Protein AF-A0AAE0T705-F1 (afdb_monomer_lite)

Sequence (741 aa):
MAKFLTGNELNSEIEKLFETAEEGIILISPYIKLHDRYISTLKTKLDNHKLEIKIVFGKNEEDMSRSMKQDDFNFFKEFPNIQIRYEKRLHAKYYANESAAILTSMNLYSYSQDNNIEAGVMTKVTGDSLDNQAWNYFNRVIDQSELLFHKTPQYESKMLGLREKYIGSIIEVDKLTEFFSGKSELTNRKDKDENKKVEVSKATLTKNFKFGYCIRTGKQIPFNPKRPLCDEAYKSWAQFSDETYPEKQHFQSLFYERIGTMQKSNMDFNQKAVWTSDFCAKKPRLLRYPKREALVSFANADGGEILIGVEDDATITGVPHNETDIQIMLNAVTTHVYENQKLPITIANKLTIDNKIVLYFSVNKGTTMIYQLPDGRCVRRKDNSTMPASVDQIQFERQEIKSREFDSQFVDGASVTDLDLKLLQGIANQYIKGLSIERYLQQIGLAEYGLNGLRLRRATLLLFANDIDRWHPRSQVRFLKVNGNSLEAGEKYNVITDDTVKAWEHLRSFLAYKTEFGSNSKFEQKYIYPEDAVREAILNAVAHRDYSISNAIEIYIFNDRMEIKSSGALLSTLTIKNLYELEGSHESRNSLIARVLRENQLMRELGEGMKRIFSLMQEQELARPDLFSNGLWFRVTLLNKTVFNQKEIDWLKNFEHFNLTKSQKNIVLLGYGNKEISPNDIFKALNIHNSETEKFTKEVSVLRKLGILESFRSNIEAKKLVFKTKKNKKDITRYKVVIPK

Organism: NCBI:txid2493646

Radius of gyration: 34.95 Å; chains: 1; bounding box: 92×82×89 Å

Foldseek 3Di:
DKDKDWAVRVVVVLLVQLQPAQAEKEWAAQAAAADVSSLVSNVVCQPRQRYAYEHEHEADPPACCRRPPPVRVVSQVSHQWYWYFYDHPGHWGWIHHQFKIKTKNADNHPCSNAPHTIMIMMDTPPPDPVNVVVVVVVVVVSVPTGTAWGKHWDWDDDDPNPDTDTPGIDIPHHNVCCSNVPPDDDDDDDDDDDDDDDDDDDDDDDDDFDWDAQPPPRHIDGDDPVPSHDPVRVVVCVVVVDPPPDDPDDDDDDDDDDDDDDDDDDDDDPFPEAEADPQPDPDLVVNLPPLLLVLLQLQLEAWGKYKYQAHRVRRRRAHPDDPVSLVCSLCSQPVWWAPPDHFQWPDWDWDADPNGIMIMTTGHHNLPARIHTNVRWGWHDDRRDIHTDDRLVSVLVSLLVCLLCQQLAWDPPDDPVQFPLVVLLVLQCVLPNPDHSLRSCVVLNQWDQDPVGIIGGNNRLLVTGPDNCVSANQSFEKEWEFEADDQDDDPPGGTPDIGTDPDLVVVVVVQFDDWDCDPVRDIDTDGLADSLLVLLLVLLLSQAARSVDRHHFYWYHHPWKIKTKGWAFPDPVDDPVCLVVVPDDFDTSHPSNQSSCVSVVVDDRRPCSSVVSQVRCVQSQHDGWDWDGDRTIIMTMGGSDGPDDPQLVVQCVLVVVVVDHQLLSLVLSCQRPNDFDFQVSSCVSNVHDPPPVPVSCVSQVSCVVVVQKDFPDDPVRLVVVCVVPVDDSRPDGGIHGDRDD

pLDDT: mean 80.11, std 19.31, range [21.67, 98.19]

Secondary structure (DSSP, 8-state):
--EEEEHHHHHHHHHHHHHT-SSEEEEE-S-EE--HHHHHHHHTTTT-TT-EEEEEE-S-TT-GGGTB-HHHHHHHTTSSSEEEEE-TT----EEEESSEEEEES--EEHHHHHHS--EEEEEE-SS-HHHHHHHHHHHHHHHHSEEEEEEEEEEEEETTTTEEEEEEEEEEEESHHHHHTT--------------------------PPEEE-TTT--EEE--TT--S-HHHHHHHHHH--TT---S----PPP---------------S-EEEESTT--S-TTTTTSHHHHHHHHHHHTTEEEEEESB-TTS-B------HHHHHHHHHHHHHSSSTT----EEEEEEEEETTEEEEEEEEE--SS-----TTS--EEEETTEEEE--HHHHHHHHHHHHHHHHTTSEETT--GGGB-HHHHHHHHHHHSTT--HHHHHHHHTSEEEETTEEEEEHHHHHHHBSSHHHHSTT-SEEEEEESSSS---GGG--EEEEEE-SSHHHHHHHHEEEEEE-TTSSEEEEESS-HHHHHHHHHHHHHT--TTS---EEEEE-SSEEEEEEESPPPTT--HHHHHHT------SSHHHHHHHHHTTSS-TT-HHHHHHHHHHHHTTBPPPEEEE-SSEEEEEEE-SBSS-HHHHHHHHTTGGG---HHHHHHHHHTTTT-EE-HHHHHHHTT--TT-HHHHHHHHHHHHHTTSEEE-S-HHHHHHHHHHH---GGGS--EEE----

InterPro domains:
  IPR007421 Schlafen, AlbA_2 domain [PF04326] (292-389)
  IPR025202 Cardiolipin synthase-like, phospholipase D-like domain [PF13091] (16-141)
  IPR038461 Schlafen, AlbA_2 domain superfamily [G3DSA:3.30.950.30] (256-389)
  IPR038475 RecG, C-terminal domain superfamily [G3DSA:3.30.565.60] (486-642)
  IPR059166 PLD-like, catalytic domain [cd09176] (13-121)

Structure (mmCIF, N/CA/C/O backbone):
data_AF-A0AAE0T705-F1
#
_entry.id   AF-A0AAE0T705-F1
#
loop_
_atom_site.group_PDB
_atom_site.id
_atom_site.type_symbol
_atom_site.label_atom_id
_atom_site.label_alt_id
_atom_site.label_comp_id
_atom_site.label_asym_id
_atom_site.label_entity_id
_atom_site.label_seq_id
_atom_site.pdbx_PDB_ins_code
_atom_site.Cartn_x
_atom_site.Cartn_y
_atom_site.Cartn_z
_atom_site.occupancy
_atom_site.B_iso_or_equiv
_atom_site.auth_seq_id
_atom_site.auth_comp_id
_atom_site.auth_asym_id
_atom_site.auth_atom_id
_atom_site.pdbx_PDB_model_num
ATOM 1 N N . MET A 1 1 ? 31.991 -0.417 25.795 1.00 69.94 1 MET A N 1
ATOM 2 C CA . MET A 1 1 ? 31.940 0.668 24.785 1.00 69.94 1 MET A CA 1
ATOM 3 C C . MET A 1 1 ? 30.988 0.254 23.670 1.00 69.94 1 MET A C 1
ATOM 5 O O . MET A 1 1 ? 31.083 -0.887 23.225 1.00 69.94 1 MET A O 1
ATOM 9 N N . ALA A 1 2 ? 30.040 1.118 23.297 1.00 84.88 2 ALA A N 1
ATOM 10 C CA . ALA A 1 2 ? 29.042 0.824 22.268 1.00 84.88 2 ALA A CA 1
ATOM 11 C C . ALA A 1 2 ? 29.651 0.898 20.856 1.00 84.88 2 ALA A C 1
ATOM 13 O O . ALA A 1 2 ? 30.512 1.740 20.603 1.00 84.88 2 ALA A O 1
ATOM 14 N N . LYS A 1 3 ? 29.202 0.027 19.950 1.00 91.38 3 LYS A N 1
ATOM 15 C CA . LYS A 1 3 ? 29.648 -0.062 18.554 1.00 91.38 3 LYS A CA 1
ATOM 16 C C . LYS A 1 3 ? 28.445 0.134 17.632 1.00 91.38 3 LYS A C 1
ATOM 18 O O . LYS A 1 3 ? 27.444 -0.560 17.784 1.00 91.38 3 LYS A O 1
ATOM 23 N N . PHE A 1 4 ? 28.528 1.084 16.706 1.00 93.81 4 PHE A N 1
ATOM 24 C CA . PHE A 1 4 ? 27.516 1.266 15.664 1.00 93.81 4 PHE A CA 1
ATOM 25 C C . PHE A 1 4 ? 27.762 0.259 14.537 1.00 93.81 4 PHE A C 1
ATOM 27 O O . PHE A 1 4 ? 28.911 0.046 14.164 1.00 93.81 4 PHE A O 1
ATOM 34 N N . LEU A 1 5 ? 26.702 -0.368 14.033 1.00 92.38 5 LEU A N 1
ATOM 35 C CA . LEU A 1 5 ? 26.748 -1.462 13.066 1.00 92.38 5 LEU A CA 1
ATOM 36 C C . LEU A 1 5 ? 25.848 -1.144 11.873 1.00 92.38 5 LEU A C 1
ATOM 38 O O . LEU A 1 5 ? 24.732 -0.655 12.059 1.00 92.38 5 LEU A O 1
ATOM 42 N N . THR A 1 6 ? 26.295 -1.478 10.662 1.00 88.75 6 THR A N 1
ATOM 43 C CA . THR A 1 6 ? 25.500 -1.319 9.431 1.00 88.75 6 THR A CA 1
ATOM 44 C C . THR A 1 6 ? 25.698 -2.492 8.470 1.00 88.75 6 THR A C 1
ATOM 46 O O . THR A 1 6 ? 26.729 -3.166 8.500 1.00 88.75 6 THR A O 1
ATOM 49 N N . GLY A 1 7 ? 24.701 -2.749 7.618 1.00 81.50 7 GLY A N 1
ATOM 50 C CA . GLY A 1 7 ? 24.788 -3.734 6.532 1.00 81.50 7 GLY A CA 1
ATOM 51 C C . GLY A 1 7 ? 25.276 -5.120 6.981 1.00 81.50 7 GLY A C 1
ATOM 52 O O . GLY A 1 7 ? 24.743 -5.714 7.919 1.00 81.50 7 GLY A O 1
ATOM 53 N N . ASN A 1 8 ? 26.313 -5.639 6.317 1.00 80.75 8 ASN A N 1
ATOM 54 C CA . ASN A 1 8 ? 26.877 -6.964 6.605 1.00 80.75 8 ASN A CA 1
ATOM 55 C C . ASN A 1 8 ? 27.480 -7.083 8.011 1.00 80.75 8 ASN A C 1
ATOM 57 O O . ASN A 1 8 ? 27.456 -8.168 8.590 1.00 80.75 8 ASN A O 1
ATOM 61 N N . GLU A 1 9 ? 27.984 -5.986 8.576 1.00 88.25 9 GLU A N 1
ATOM 62 C CA . GLU A 1 9 ? 28.567 -5.991 9.917 1.00 88.25 9 GLU A CA 1
ATOM 63 C C . GLU A 1 9 ? 27.498 -6.270 10.980 1.00 88.25 9 GLU A C 1
ATOM 65 O O . GLU A 1 9 ? 27.697 -7.101 11.862 1.00 88.25 9 GLU A O 1
ATOM 70 N N . LEU A 1 10 ? 26.321 -5.650 10.845 1.00 90.44 10 LEU A N 1
ATOM 71 C CA . LEU A 1 10 ? 25.176 -5.912 11.718 1.00 90.44 10 LEU A CA 1
ATOM 72 C C . LEU A 1 10 ? 24.748 -7.385 11.657 1.00 90.44 10 LEU A C 1
ATOM 74 O O . LEU A 1 10 ? 24.540 -8.012 12.693 1.00 90.44 10 LEU A O 1
ATOM 78 N N . ASN A 1 11 ? 24.664 -7.947 10.449 1.00 87.69 11 ASN A N 1
ATOM 79 C CA . ASN A 1 11 ? 24.324 -9.356 10.250 1.00 87.69 11 ASN A CA 1
ATOM 80 C C . ASN A 1 11 ? 25.326 -10.299 10.924 1.00 87.69 11 ASN A C 1
ATOM 82 O O . ASN A 1 11 ? 24.909 -11.247 11.592 1.00 87.69 11 ASN A O 1
ATOM 86 N N . SER A 1 12 ? 26.622 -10.018 10.761 1.00 89.75 12 SER A N 1
ATOM 87 C CA . SER A 1 12 ? 27.707 -10.808 11.344 1.00 89.75 12 SER A CA 1
ATOM 88 C C . SER A 1 12 ? 27.704 -10.757 12.871 1.00 89.75 12 SER A C 1
ATOM 90 O O . SER A 1 12 ? 27.944 -11.779 13.504 1.00 89.75 12 SER A O 1
ATOM 92 N N . GLU A 1 13 ? 27.416 -9.604 13.478 1.00 94.19 13 GLU A N 1
ATOM 93 C CA . GLU A 1 13 ? 27.382 -9.480 14.941 1.00 94.19 13 GLU A CA 1
ATOM 94 C C . GLU A 1 13 ? 26.131 -10.138 15.548 1.00 94.19 13 GLU A C 1
ATOM 96 O O . GLU A 1 13 ? 26.218 -10.716 16.627 1.00 94.19 13 GLU A O 1
ATOM 101 N N . ILE A 1 14 ? 24.982 -10.134 14.854 1.00 93.94 14 ILE A N 1
ATOM 102 C CA . ILE A 1 14 ? 23.802 -10.917 15.277 1.00 93.94 14 ILE A CA 1
ATOM 103 C C . ILE A 1 14 ? 24.103 -12.421 15.215 1.00 93.94 14 ILE A C 1
ATOM 105 O O . ILE A 1 14 ? 23.750 -13.162 16.130 1.00 93.94 14 ILE A O 1
ATOM 109 N N . GLU A 1 15 ? 24.769 -12.885 14.156 1.00 92.69 15 GLU A N 1
ATOM 110 C CA . GLU A 1 15 ? 25.175 -14.290 14.037 1.00 92.69 15 GLU A CA 1
ATOM 111 C C . GLU A 1 15 ? 26.142 -14.688 15.155 1.00 92.69 15 GLU A C 1
ATOM 113 O O . GLU A 1 15 ? 25.926 -15.694 15.831 1.00 92.69 15 GLU A O 1
ATOM 118 N N . LYS A 1 16 ? 27.138 -13.838 15.421 1.00 94.56 16 LYS A N 1
ATOM 119 C CA . LYS A 1 16 ? 28.088 -14.013 16.520 1.00 94.56 16 LYS A CA 1
ATOM 120 C C . LYS A 1 16 ? 27.398 -14.032 17.883 1.00 94.56 16 LYS A C 1
ATOM 122 O O . LYS A 1 16 ? 27.767 -14.828 18.735 1.00 94.56 16 LYS A O 1
ATOM 127 N N . LEU A 1 17 ? 26.370 -13.209 18.088 1.00 95.38 17 LEU A N 1
ATOM 128 C CA . LEU A 1 17 ? 25.570 -13.211 19.314 1.00 95.38 17 LEU A CA 1
ATOM 129 C C . LEU A 1 17 ? 24.907 -14.576 19.555 1.00 95.38 17 LEU A C 1
ATOM 131 O O . LEU A 1 17 ? 24.898 -15.058 20.685 1.00 95.38 17 LEU A O 1
ATOM 135 N N . PHE A 1 18 ? 24.399 -15.239 18.513 1.00 95.06 18 PHE A N 1
ATOM 136 C CA . PHE A 1 18 ? 23.871 -16.605 18.644 1.00 95.06 18 PHE A CA 1
ATOM 137 C C . PHE A 1 18 ? 24.977 -17.645 18.828 1.00 95.06 18 PHE A C 1
ATOM 139 O O . PHE A 1 18 ? 24.815 -18.590 19.599 1.00 95.06 18 PHE A O 1
ATOM 146 N N . GLU A 1 19 ? 26.106 -17.470 18.146 1.00 94.19 19 GLU A N 1
ATOM 147 C CA . GLU A 1 19 ? 27.252 -18.372 18.234 1.00 94.19 19 GLU A CA 1
ATOM 148 C C . GLU A 1 19 ? 27.878 -18.379 19.633 1.00 94.19 19 GLU A C 1
ATOM 150 O O . GLU A 1 19 ? 28.177 -19.448 20.165 1.00 94.19 19 GLU A O 1
ATOM 155 N N . THR A 1 20 ? 28.034 -17.216 20.267 1.00 94.69 20 THR A N 1
ATOM 156 C CA . THR A 1 20 ? 28.687 -17.100 21.579 1.00 94.69 20 THR A CA 1
ATOM 157 C C . THR A 1 20 ? 27.741 -17.297 22.759 1.00 94.69 20 THR A C 1
ATOM 159 O O . THR A 1 20 ? 28.199 -17.182 23.884 1.00 94.69 20 THR A O 1
ATOM 162 N N . ALA A 1 21 ? 26.446 -17.545 22.538 1.00 96.06 21 ALA A N 1
ATOM 163 C CA . ALA A 1 21 ? 25.488 -17.708 23.630 1.00 96.06 21 ALA A CA 1
ATOM 164 C C . ALA A 1 21 ? 25.664 -19.059 24.346 1.00 96.06 21 ALA A C 1
ATOM 166 O O . ALA A 1 21 ? 25.645 -20.123 23.707 1.00 96.06 21 ALA A O 1
ATOM 167 N N . GLU A 1 22 ? 25.799 -19.016 25.667 1.00 93.88 22 GLU A N 1
ATOM 168 C CA . GLU A 1 22 ? 25.961 -20.174 26.550 1.00 93.88 22 GLU A CA 1
ATOM 169 C C . GLU A 1 22 ? 24.822 -20.301 27.568 1.00 93.88 22 GLU A C 1
ATOM 171 O O . GLU A 1 22 ? 24.361 -21.421 27.815 1.00 93.88 22 GLU A O 1
ATOM 176 N N . GLU A 1 23 ? 24.339 -19.176 28.107 1.00 94.06 23 GLU A N 1
ATOM 177 C CA . GLU A 1 23 ? 23.338 -19.141 29.181 1.00 94.06 23 GLU A CA 1
ATOM 178 C C . GLU A 1 23 ? 21.956 -18.725 28.684 1.00 94.06 23 GLU A C 1
ATOM 180 O O . GLU A 1 23 ? 20.960 -19.376 29.012 1.00 94.06 23 GLU A O 1
ATOM 185 N N . GLY A 1 24 ? 21.874 -17.670 27.866 1.00 95.25 24 GLY A N 1
ATOM 186 C CA . GLY A 1 24 ? 20.583 -17.164 27.417 1.00 95.25 24 GLY A CA 1
ATOM 187 C C . GLY A 1 24 ? 20.607 -16.453 26.073 1.00 95.25 24 GLY A C 1
ATOM 188 O O . GLY A 1 24 ? 21.577 -15.800 25.705 1.00 95.25 24 GLY A O 1
ATOM 189 N N . ILE A 1 25 ? 19.492 -16.535 25.348 1.00 97.31 25 ILE A N 1
ATOM 190 C CA . ILE A 1 25 ? 19.226 -15.730 24.153 1.00 97.31 25 ILE A CA 1
ATOM 191 C C . ILE A 1 25 ? 17.890 -15.018 24.334 1.00 97.31 25 ILE A C 1
ATOM 193 O O . ILE A 1 25 ? 16.862 -15.649 24.565 1.00 97.31 25 ILE A O 1
ATOM 197 N N . ILE A 1 26 ? 17.886 -13.700 24.162 1.00 96.94 26 ILE A N 1
ATOM 198 C CA . ILE A 1 26 ? 16.683 -12.871 24.120 1.00 96.94 26 ILE A CA 1
ATOM 199 C C . ILE A 1 26 ? 16.464 -12.410 22.680 1.00 96.94 26 ILE A C 1
ATOM 201 O O . ILE A 1 26 ? 17.310 -11.723 22.110 1.00 96.94 26 ILE A O 1
ATOM 205 N N . LEU A 1 27 ? 15.309 -12.756 22.108 1.00 97.06 27 LEU A N 1
ATOM 206 C CA . LEU A 1 27 ? 14.857 -12.331 20.785 1.00 97.06 27 LEU A CA 1
ATOM 207 C C . LEU A 1 27 ? 13.572 -11.517 20.915 1.00 97.06 27 LEU A C 1
ATOM 209 O O . LEU A 1 27 ? 12.483 -12.071 21.049 1.00 97.06 27 LEU A O 1
ATOM 213 N N . ILE A 1 28 ? 13.677 -10.196 20.844 1.00 96.62 28 ILE A N 1
ATOM 214 C CA . ILE A 1 28 ? 12.518 -9.304 20.850 1.00 96.62 28 ILE A CA 1
ATOM 215 C C . ILE A 1 28 ? 12.426 -8.673 19.472 1.00 96.62 28 ILE A C 1
ATOM 217 O O . ILE A 1 28 ? 13.291 -7.888 19.103 1.00 96.62 28 ILE A O 1
ATOM 221 N N . SER A 1 29 ? 11.402 -9.017 18.698 1.00 94.94 29 SER A N 1
ATOM 222 C CA . SER A 1 29 ? 11.153 -8.426 17.379 1.00 94.94 29 SER A CA 1
ATOM 223 C C . SER A 1 29 ? 9.685 -8.612 17.002 1.00 94.94 29 SER A C 1
ATOM 225 O O . SER A 1 29 ? 9.159 -9.701 17.211 1.00 94.94 29 SER A O 1
ATOM 227 N N . PRO A 1 30 ? 9.002 -7.621 16.390 1.00 89.94 30 PRO A N 1
ATOM 228 C CA . PRO A 1 30 ? 7.605 -7.781 15.984 1.00 89.94 30 PRO A CA 1
ATOM 229 C C . PRO A 1 30 ? 7.422 -8.949 15.012 1.00 89.94 30 PRO A C 1
ATOM 231 O O . PRO A 1 30 ? 6.422 -9.648 15.073 1.00 89.94 30 PRO A O 1
ATOM 234 N N . TYR A 1 31 ? 8.410 -9.177 14.146 1.00 88.56 31 TYR A N 1
ATOM 235 C CA . TYR A 1 31 ? 8.406 -10.262 13.173 1.00 88.56 31 TYR A CA 1
ATOM 236 C C . TYR A 1 31 ? 9.613 -11.173 13.408 1.00 88.56 31 TYR A C 1
ATOM 238 O O . TYR A 1 31 ? 10.752 -10.696 13.436 1.00 88.56 31 TYR A O 1
ATOM 246 N N . ILE A 1 32 ? 9.365 -12.474 13.547 1.00 87.50 32 ILE A N 1
ATOM 247 C CA . ILE A 1 32 ? 10.375 -13.524 13.691 1.00 87.50 32 ILE A CA 1
ATOM 248 C C . ILE A 1 32 ? 10.270 -14.443 12.473 1.00 87.50 32 ILE A C 1
ATOM 250 O O . ILE A 1 32 ? 9.296 -15.181 12.328 1.00 87.50 32 ILE A O 1
ATOM 254 N N . LYS A 1 33 ? 11.246 -14.351 11.567 1.00 83.94 33 LYS A N 1
ATOM 255 C CA . LYS A 1 33 ? 11.338 -15.145 10.335 1.00 83.94 33 LYS A CA 1
ATOM 256 C C . LYS A 1 33 ? 12.800 -15.479 10.028 1.00 83.94 33 LYS A C 1
ATOM 258 O O . LYS A 1 33 ? 13.423 -14.809 9.203 1.00 83.94 33 LYS A O 1
ATOM 263 N N . LEU A 1 34 ? 13.382 -16.451 10.725 1.00 84.88 34 LEU A N 1
ATOM 264 C CA . LEU A 1 34 ? 14.833 -16.619 10.733 1.00 84.88 34 LEU A CA 1
ATOM 265 C C . LEU A 1 34 ? 15.397 -16.860 9.323 1.00 84.88 34 LEU A C 1
ATOM 267 O O . LEU A 1 34 ? 14.861 -17.624 8.526 1.00 84.88 34 LEU A O 1
ATOM 271 N N . HIS A 1 35 ? 16.515 -16.201 9.019 1.00 82.56 35 HIS A N 1
ATOM 272 C CA . HIS A 1 35 ? 17.319 -16.533 7.846 1.00 82.56 35 HIS A CA 1
ATOM 273 C C . HIS A 1 35 ? 18.052 -17.865 8.089 1.00 82.56 35 HIS A C 1
ATOM 275 O O . HIS A 1 35 ? 18.498 -18.121 9.210 1.00 82.56 35 HIS A O 1
ATOM 281 N N . ASP A 1 36 ? 18.257 -18.672 7.042 1.00 81.56 36 ASP A N 1
ATOM 282 C CA . ASP A 1 36 ? 18.882 -20.007 7.130 1.00 81.56 36 ASP A CA 1
ATOM 283 C C . ASP A 1 36 ? 20.245 -20.005 7.838 1.00 81.56 36 ASP A C 1
ATOM 285 O O . ASP A 1 36 ? 20.603 -20.966 8.520 1.00 81.56 36 ASP A O 1
ATOM 289 N N . ARG A 1 37 ? 20.993 -18.901 7.719 1.00 83.25 37 ARG A N 1
ATOM 290 C CA . ARG A 1 37 ? 22.251 -18.672 8.452 1.00 83.25 37 ARG A CA 1
ATOM 291 C C . ARG A 1 37 ? 22.052 -18.712 9.973 1.00 83.25 37 ARG A C 1
ATOM 293 O O . ARG A 1 37 ? 22.710 -19.489 10.649 1.00 83.25 37 ARG A O 1
ATOM 300 N N . TYR A 1 38 ? 21.066 -17.983 10.501 1.00 90.06 38 TYR A N 1
ATOM 301 C CA . TYR A 1 38 ? 20.777 -17.960 11.937 1.00 90.06 38 TYR A CA 1
ATOM 302 C C . TYR A 1 38 ? 20.214 -19.292 12.414 1.00 90.06 38 TYR A C 1
ATOM 304 O O . TYR A 1 38 ? 20.584 -19.748 13.489 1.00 90.06 38 TYR A O 1
ATOM 312 N N . ILE A 1 39 ? 19.377 -19.946 11.600 1.00 89.19 39 ILE A N 1
ATOM 313 C CA . ILE A 1 39 ? 18.918 -21.313 11.876 1.00 89.19 39 ILE A CA 1
ATOM 314 C C . ILE A 1 39 ? 20.124 -22.250 11.981 1.00 89.19 39 ILE A C 1
ATOM 316 O O . ILE A 1 39 ? 20.196 -23.053 12.904 1.00 89.19 39 ILE A O 1
ATOM 320 N N . SER A 1 40 ? 21.087 -22.147 11.064 1.00 88.31 40 SER A N 1
ATOM 321 C CA . SER A 1 40 ? 22.289 -22.986 11.064 1.00 88.31 40 SER A CA 1
ATOM 322 C C . SER A 1 40 ? 23.141 -22.770 12.315 1.00 88.31 40 SER A C 1
ATOM 324 O O . SER A 1 40 ? 23.561 -23.754 12.921 1.00 88.31 40 SER A O 1
ATOM 326 N N . THR A 1 41 ? 23.333 -21.520 12.743 1.00 91.94 41 THR A N 1
ATOM 327 C CA . THR A 1 41 ? 24.060 -21.184 13.976 1.00 91.94 41 THR A CA 1
ATOM 328 C C . THR A 1 41 ? 23.312 -21.673 15.213 1.00 91.94 41 THR A C 1
ATOM 330 O O . THR A 1 41 ? 23.880 -22.387 16.035 1.00 91.94 41 THR A O 1
ATOM 333 N N . LEU A 1 42 ? 22.013 -21.387 15.322 1.00 93.69 42 LEU A N 1
ATOM 334 C CA . LEU A 1 42 ? 21.177 -21.814 16.448 1.00 93.69 42 LEU A CA 1
ATOM 335 C C . LEU A 1 42 ? 21.056 -23.344 16.535 1.00 93.69 42 LEU A C 1
ATOM 337 O O . LEU A 1 42 ? 21.039 -23.888 17.635 1.00 93.69 42 LEU A O 1
ATOM 341 N N . LYS A 1 43 ? 21.061 -24.071 15.408 1.00 94.62 43 LYS A N 1
ATOM 342 C CA . LYS A 1 43 ? 21.075 -25.548 15.394 1.00 94.62 43 LYS A CA 1
ATOM 343 C C . LYS A 1 43 ? 22.269 -26.143 16.134 1.00 94.62 43 LYS A C 1
ATOM 345 O O . LYS A 1 43 ? 22.135 -27.219 16.706 1.00 94.62 43 LYS A O 1
ATOM 350 N N . THR A 1 44 ? 23.411 -25.453 16.169 1.00 93.62 44 THR A N 1
ATOM 351 C CA . THR A 1 44 ? 24.585 -25.906 16.939 1.00 93.62 44 THR A CA 1
ATOM 352 C C . THR A 1 44 ? 24.350 -25.878 18.454 1.00 93.62 44 THR A C 1
ATOM 354 O O . THR A 1 44 ? 25.112 -26.481 19.203 1.00 93.62 44 THR A O 1
ATOM 357 N N . LYS A 1 45 ? 23.286 -25.203 18.908 1.00 93.75 45 LYS A N 1
ATOM 358 C CA . LYS A 1 45 ? 22.936 -25.013 20.318 1.00 93.75 45 LYS A CA 1
ATOM 359 C C . LYS A 1 45 ? 21.817 -25.937 20.809 1.00 93.75 45 LYS A C 1
ATOM 361 O O . LYS A 1 45 ? 21.486 -25.879 21.988 1.00 93.75 45 LYS A O 1
ATOM 366 N N . LEU A 1 46 ? 21.248 -26.791 19.951 1.00 92.25 46 LEU A N 1
ATOM 367 C CA . LEU A 1 46 ? 20.114 -27.662 20.308 1.00 92.25 46 LEU A CA 1
ATOM 368 C C . LEU A 1 46 ? 20.418 -28.613 21.476 1.00 92.25 46 LEU A C 1
ATOM 370 O O . LEU A 1 46 ? 19.538 -28.873 22.295 1.00 92.25 46 LEU A O 1
ATOM 374 N N . ASP A 1 47 ? 21.664 -29.075 21.587 1.00 89.25 47 ASP A N 1
ATOM 375 C CA . ASP A 1 47 ? 22.092 -29.985 22.655 1.00 89.25 47 ASP A CA 1
ATOM 376 C C . ASP A 1 47 ? 22.420 -29.259 23.977 1.00 89.25 47 ASP A C 1
ATOM 378 O O . ASP A 1 47 ? 22.612 -29.904 25.012 1.00 89.25 47 ASP A O 1
ATOM 382 N N . ASN A 1 48 ? 22.464 -27.918 23.987 1.00 92.94 48 ASN A N 1
ATOM 383 C CA . ASN A 1 48 ? 22.698 -27.145 25.204 1.00 92.94 48 ASN A CA 1
ATOM 384 C C . ASN A 1 48 ? 21.394 -26.990 26.002 1.00 92.94 48 ASN A C 1
ATOM 386 O O . ASN A 1 48 ? 20.678 -25.997 25.897 1.00 92.94 48 ASN A O 1
ATOM 390 N N . HIS A 1 49 ? 21.109 -27.969 26.858 1.00 92.88 49 HIS A N 1
ATOM 391 C CA . HIS A 1 49 ? 19.917 -27.985 27.711 1.00 92.88 49 HIS A CA 1
ATOM 392 C C . HIS A 1 49 ? 19.879 -26.921 28.818 1.00 92.88 49 HIS A C 1
ATOM 394 O O . HIS A 1 49 ? 18.843 -26.762 29.467 1.00 92.88 49 HIS A O 1
ATOM 400 N N . LYS A 1 50 ? 20.979 -26.193 29.046 1.00 91.69 50 LYS A N 1
ATOM 401 C CA . LYS A 1 50 ? 21.029 -25.071 29.993 1.00 91.69 50 LYS A CA 1
ATOM 402 C C . LYS A 1 50 ? 20.685 -23.730 29.341 1.00 91.69 50 LYS A C 1
ATOM 404 O O . LYS A 1 50 ? 20.194 -22.856 30.046 1.00 91.69 50 LYS A O 1
ATOM 409 N N . LEU A 1 51 ? 20.881 -23.596 28.028 1.00 96.06 51 LEU A N 1
ATOM 410 C CA . LEU A 1 51 ? 20.615 -22.369 27.275 1.00 96.06 51 LEU A CA 1
ATOM 411 C C . LEU A 1 51 ? 19.122 -22.032 27.266 1.00 96.06 51 LEU A C 1
ATOM 413 O O . LEU A 1 51 ? 18.337 -22.762 26.666 1.00 96.06 51 LEU A O 1
ATOM 417 N N . GLU A 1 52 ? 18.730 -20.915 27.874 1.00 97.25 52 GLU A N 1
ATOM 418 C CA . GLU A 1 52 ? 17.347 -20.431 27.849 1.00 97.25 52 GLU A CA 1
ATOM 419 C C . GLU A 1 52 ? 17.105 -19.489 26.662 1.00 97.25 52 GLU A C 1
ATOM 421 O O . GLU A 1 52 ? 17.728 -18.433 26.552 1.00 97.25 52 GLU A O 1
ATOM 426 N N . ILE A 1 53 ? 16.149 -19.817 25.790 1.00 97.69 53 ILE A N 1
ATOM 427 C CA . ILE A 1 53 ? 15.736 -18.916 24.704 1.00 97.69 53 ILE A CA 1
ATOM 428 C C . ILE A 1 53 ? 14.428 -18.211 25.078 1.00 97.69 53 ILE A C 1
ATOM 430 O O . ILE A 1 53 ? 13.414 -18.856 25.326 1.00 97.69 53 ILE A O 1
ATOM 434 N N . LYS A 1 54 ? 14.415 -16.876 25.076 1.00 97.94 54 LYS A N 1
ATOM 435 C CA . LYS A 1 54 ? 13.221 -16.045 25.303 1.00 97.94 54 LYS A CA 1
ATOM 436 C C . LYS A 1 54 ? 12.878 -15.276 24.045 1.00 97.94 54 LYS A C 1
ATOM 438 O O . LYS A 1 54 ? 13.636 -14.412 23.614 1.00 97.94 54 LYS A O 1
ATOM 443 N N . ILE A 1 55 ? 11.712 -15.552 23.482 1.00 97.62 55 ILE A N 1
ATOM 444 C CA . ILE A 1 55 ? 11.223 -14.906 22.267 1.00 97.62 55 ILE A CA 1
ATOM 445 C C . ILE A 1 55 ? 10.003 -14.066 22.614 1.00 97.62 55 ILE A C 1
ATOM 447 O O . ILE A 1 55 ? 9.037 -14.584 23.170 1.00 97.62 55 ILE A O 1
ATOM 451 N N . VAL A 1 56 ? 10.021 -12.786 22.249 1.00 96.62 56 VAL A N 1
ATOM 452 C CA . VAL A 1 56 ? 8.840 -11.919 22.278 1.00 96.62 56 VAL A CA 1
ATOM 453 C C . VAL A 1 56 ? 8.572 -11.431 20.866 1.00 96.62 56 VAL A C 1
ATOM 455 O O . VAL A 1 56 ? 9.386 -10.711 20.284 1.00 96.62 56 VAL A O 1
ATOM 458 N N . PHE A 1 57 ? 7.419 -11.817 20.329 1.00 94.38 57 PHE A N 1
ATOM 459 C CA . PHE A 1 57 ? 6.934 -11.341 19.037 1.00 94.38 57 PHE A CA 1
ATOM 460 C C . PHE A 1 57 ? 5.640 -10.535 19.193 1.00 94.38 57 PHE A C 1
ATOM 462 O O . PHE A 1 57 ? 5.086 -10.433 20.289 1.00 94.38 57 PHE A O 1
ATOM 469 N N . GLY A 1 58 ? 5.179 -9.880 18.127 1.00 87.94 58 GLY A N 1
ATOM 470 C CA . GLY A 1 58 ? 4.021 -8.990 18.219 1.00 87.94 58 GLY A CA 1
ATOM 471 C C . GLY A 1 58 ? 3.388 -8.656 16.877 1.00 87.94 58 GLY A C 1
ATOM 472 O O . GLY A 1 58 ? 3.793 -9.183 15.848 1.00 87.94 58 GLY A O 1
ATOM 473 N N . LYS A 1 59 ? 2.408 -7.742 16.889 1.00 71.56 59 LYS A N 1
ATOM 474 C CA . LYS A 1 59 ? 1.561 -7.373 15.734 1.00 71.56 59 LYS A CA 1
ATOM 475 C C . LYS A 1 59 ? 0.741 -8.555 15.170 1.00 71.56 59 LYS A C 1
ATOM 477 O O . LYS A 1 59 ? 1.076 -9.714 15.376 1.00 71.56 59 LYS A O 1
ATOM 482 N N . ASN A 1 60 ? -0.314 -8.243 14.411 1.00 71.25 60 ASN A N 1
ATOM 483 C CA . ASN A 1 60 ? -1.237 -9.212 13.792 1.00 71.25 60 ASN A CA 1
ATOM 484 C C . ASN A 1 60 ? -2.016 -10.077 14.806 1.00 71.25 60 ASN A C 1
ATOM 486 O O . ASN A 1 60 ? -1.937 -11.299 14.770 1.00 71.25 60 ASN A O 1
ATOM 490 N N . GLU A 1 61 ? -2.804 -9.437 15.683 1.00 62.19 61 GLU A N 1
ATOM 491 C CA . GLU A 1 61 ? -3.628 -10.122 16.704 1.00 62.19 61 GLU A CA 1
ATOM 492 C C . GLU A 1 61 ? -4.588 -11.171 16.118 1.00 62.19 61 GLU A C 1
ATOM 494 O O . GLU A 1 61 ? -4.868 -12.174 16.766 1.00 62.19 61 GLU A O 1
ATOM 499 N N . GLU A 1 62 ? -5.068 -10.953 14.892 1.00 58.69 62 GLU A N 1
ATOM 500 C CA . GLU A 1 62 ? -5.993 -11.862 14.205 1.00 58.69 62 GLU A CA 1
ATOM 501 C C . GLU A 1 62 ? -5.280 -13.053 13.541 1.00 58.69 62 GLU A C 1
ATOM 503 O O . GLU A 1 62 ? -5.913 -14.070 13.275 1.00 58.69 62 GLU A O 1
ATOM 508 N N . ASP A 1 63 ? -3.972 -12.944 13.272 1.00 71.44 63 ASP A N 1
ATOM 509 C CA . ASP A 1 63 ? -3.194 -13.967 12.570 1.00 71.44 63 ASP A CA 1
ATOM 510 C C . ASP A 1 63 ? -1.698 -13.895 12.939 1.00 71.44 63 ASP A C 1
ATOM 512 O O . ASP A 1 63 ? -0.868 -13.311 12.229 1.00 71.44 63 ASP A O 1
ATOM 516 N N . MET A 1 64 ? -1.344 -14.526 14.063 1.00 73.94 64 MET A N 1
ATOM 517 C CA . MET A 1 64 ? 0.034 -14.624 14.559 1.00 73.94 64 MET A CA 1
ATOM 518 C C . MET A 1 64 ? 0.993 -15.315 13.571 1.00 73.94 64 MET A C 1
ATOM 520 O O . MET A 1 64 ? 2.201 -15.075 13.647 1.00 73.94 64 MET A O 1
ATOM 524 N N . SER A 1 65 ? 0.491 -16.086 12.591 1.00 74.12 65 SER A N 1
ATOM 525 C CA . SER A 1 65 ? 1.329 -16.752 11.579 1.00 74.12 65 SER A CA 1
ATOM 526 C C . SER A 1 65 ? 2.038 -15.766 10.640 1.00 74.12 65 SER A C 1
ATOM 528 O O . SER A 1 65 ? 3.092 -16.051 10.062 1.00 74.12 65 SER A O 1
ATOM 530 N N . ARG A 1 66 ? 1.503 -14.542 10.530 1.00 78.81 66 ARG A N 1
ATOM 531 C CA . ARG A 1 66 ? 2.134 -13.441 9.787 1.00 78.81 66 ARG A CA 1
ATOM 532 C C . ARG A 1 66 ? 3.364 -12.892 10.502 1.00 78.81 66 ARG A C 1
ATOM 534 O O . ARG A 1 66 ? 4.281 -12.398 9.831 1.00 78.81 66 ARG A O 1
ATOM 541 N N . SER A 1 67 ? 3.373 -12.991 11.832 1.00 84.06 67 SER A N 1
ATOM 542 C CA . SER A 1 67 ? 4.423 -12.489 12.722 1.00 84.06 67 SER A CA 1
ATOM 543 C C . SER A 1 67 ? 5.488 -13.538 13.040 1.00 84.06 67 SER A C 1
ATOM 545 O O . SER A 1 67 ? 6.658 -13.178 13.135 1.00 84.06 67 SER A O 1
ATOM 547 N N . MET A 1 68 ? 5.120 -14.819 13.110 1.00 88.06 68 MET A N 1
ATOM 548 C CA . MET A 1 68 ? 6.039 -15.957 13.226 1.00 88.06 68 MET A CA 1
ATOM 549 C C . MET A 1 68 ? 5.569 -17.086 12.306 1.00 88.06 68 MET A C 1
ATOM 551 O O . MET A 1 68 ? 4.420 -17.503 12.401 1.00 88.06 68 MET A O 1
ATOM 555 N N . LYS A 1 69 ? 6.427 -17.587 11.407 1.00 84.75 69 LYS A N 1
ATOM 556 C CA . LYS A 1 69 ? 6.030 -18.692 10.517 1.00 84.75 69 LYS A CA 1
ATOM 557 C C . LYS A 1 69 ? 5.948 -20.012 11.283 1.00 84.75 69 LYS A C 1
ATOM 559 O O . LYS A 1 69 ? 6.671 -20.222 12.255 1.00 84.75 69 LYS A O 1
ATOM 564 N N . GLN A 1 70 ? 5.147 -20.935 10.752 1.00 86.75 70 GLN A N 1
ATOM 565 C CA . GLN A 1 70 ? 5.058 -22.312 11.237 1.00 86.75 70 GLN A CA 1
ATOM 566 C C . GLN A 1 70 ? 6.429 -22.983 11.367 1.00 86.75 70 GLN A C 1
ATOM 568 O O . GLN A 1 70 ? 6.706 -23.616 12.380 1.00 86.75 70 GLN A O 1
ATOM 573 N N . ASP A 1 71 ? 7.274 -22.854 10.344 1.00 87.06 71 ASP A N 1
ATOM 574 C CA . ASP A 1 71 ? 8.576 -23.524 10.301 1.00 87.06 71 ASP A CA 1
ATOM 575 C C . ASP A 1 71 ? 9.531 -22.978 11.366 1.00 87.06 71 ASP A C 1
ATOM 577 O O . ASP A 1 71 ? 10.223 -23.754 12.021 1.00 87.06 71 ASP A O 1
ATOM 581 N N . ASP A 1 72 ? 9.512 -21.661 11.598 1.00 90.44 72 ASP A N 1
ATOM 582 C CA . ASP A 1 72 ? 10.284 -21.021 12.664 1.00 90.44 72 ASP A CA 1
ATOM 583 C C . ASP A 1 72 ? 9.786 -21.471 14.042 1.00 90.44 72 ASP A C 1
ATOM 585 O O . ASP A 1 72 ? 10.588 -21.840 14.896 1.00 90.44 72 ASP A O 1
ATOM 589 N N . PHE A 1 73 ? 8.464 -21.501 14.256 1.00 92.69 73 PHE A N 1
ATOM 590 C CA . PHE A 1 73 ? 7.880 -22.018 15.495 1.00 92.69 73 PHE A CA 1
ATOM 591 C C . PHE A 1 73 ? 8.274 -23.482 15.727 1.00 92.69 73 PHE A C 1
ATOM 593 O O . PHE A 1 73 ? 8.764 -23.822 16.802 1.00 92.69 73 PHE A O 1
ATOM 600 N N . ASN A 1 74 ? 8.127 -24.336 14.711 1.00 92.38 74 ASN A N 1
ATOM 601 C CA . ASN A 1 74 ? 8.508 -25.746 14.773 1.00 92.38 74 ASN A CA 1
ATOM 602 C C . ASN A 1 74 ? 9.992 -25.917 15.114 1.00 92.38 74 ASN A C 1
ATOM 604 O O . ASN A 1 74 ? 10.316 -26.728 15.976 1.00 92.38 74 ASN A O 1
ATOM 608 N N . PHE A 1 75 ? 10.868 -25.126 14.492 1.00 94.44 75 PHE A N 1
ATOM 609 C CA . PHE A 1 75 ? 12.295 -25.118 14.793 1.00 94.44 75 PHE A CA 1
ATOM 610 C C . PHE A 1 75 ? 12.565 -24.715 16.248 1.00 94.44 75 PHE A C 1
ATOM 612 O O . PHE A 1 75 ? 13.277 -25.410 16.970 1.00 94.44 75 PHE A O 1
ATOM 619 N N . PHE A 1 76 ? 11.956 -23.629 16.725 1.00 95.19 76 PHE A N 1
ATOM 620 C CA . PHE A 1 76 ? 12.133 -23.171 18.101 1.00 95.19 76 PHE A CA 1
ATOM 621 C C . PHE A 1 76 ? 11.637 -24.190 19.142 1.00 95.19 76 PHE A C 1
ATOM 623 O O . PHE A 1 76 ? 12.256 -24.332 20.196 1.00 95.19 76 PHE A O 1
ATOM 630 N N . LYS A 1 77 ? 10.586 -24.969 18.846 1.00 93.25 77 LYS A N 1
ATOM 631 C CA . LYS A 1 77 ? 10.108 -26.054 19.728 1.00 93.25 77 LYS A CA 1
ATOM 632 C C . LYS A 1 77 ? 11.131 -27.169 19.954 1.00 93.25 77 LYS A C 1
ATOM 634 O O . LYS A 1 77 ? 10.991 -27.921 20.927 1.00 93.25 77 LYS A O 1
ATOM 639 N N . GLU A 1 78 ? 12.123 -27.314 19.077 1.00 95.12 78 GLU A N 1
ATOM 640 C CA . GLU A 1 78 ? 13.178 -28.318 19.230 1.00 95.12 78 GLU A CA 1
ATOM 641 C C . GLU A 1 78 ? 14.049 -28.020 20.460 1.00 95.12 78 GLU A C 1
ATOM 643 O O . GLU A 1 78 ? 14.469 -28.957 21.140 1.00 95.12 78 GLU A O 1
ATOM 648 N N . PHE A 1 79 ? 14.215 -26.745 20.837 1.00 97.00 79 PHE A N 1
ATOM 649 C CA . PHE A 1 79 ? 15.049 -26.362 21.974 1.00 97.00 79 PHE A CA 1
ATOM 650 C C . PHE A 1 79 ? 14.523 -26.919 23.309 1.00 97.00 79 PHE A C 1
ATOM 652 O O . PHE A 1 79 ? 13.310 -26.973 23.542 1.00 97.00 79 PHE A O 1
ATOM 659 N N . PRO A 1 80 ? 15.419 -27.366 24.203 1.00 94.19 80 PRO A N 1
ATOM 660 C CA . PRO A 1 80 ? 15.058 -27.970 25.487 1.00 94.19 80 PRO A CA 1
ATOM 661 C C . PRO A 1 80 ? 14.590 -26.957 26.544 1.00 94.19 80 PRO A C 1
ATOM 663 O O . PRO A 1 80 ? 13.874 -27.354 27.465 1.00 94.19 80 PRO A O 1
ATOM 666 N N . ASN A 1 81 ? 14.971 -25.684 26.418 1.00 97.12 81 ASN A N 1
ATOM 667 C CA . ASN A 1 81 ? 14.629 -24.617 27.354 1.00 97.12 81 ASN A CA 1
ATOM 668 C C . ASN A 1 81 ? 14.242 -23.342 26.587 1.00 97.12 81 ASN A C 1
ATOM 670 O O . ASN A 1 81 ? 15.104 -22.629 26.068 1.00 97.12 81 ASN A O 1
ATOM 674 N N . ILE A 1 82 ? 12.941 -23.087 26.440 1.00 97.75 82 ILE A N 1
ATOM 675 C CA . ILE A 1 82 ? 12.449 -21.989 25.601 1.00 97.75 82 ILE A CA 1
ATOM 676 C C . ILE A 1 82 ? 11.111 -21.418 26.076 1.00 97.75 82 ILE A C 1
ATOM 678 O O . ILE A 1 82 ? 10.188 -22.146 26.447 1.00 97.75 82 ILE A O 1
ATOM 682 N N . GLN A 1 83 ? 10.992 -20.095 25.981 1.00 97.38 83 GLN A N 1
ATOM 683 C CA . GLN A 1 83 ? 9.776 -19.317 26.176 1.00 97.38 83 GLN A CA 1
ATOM 684 C C . GLN A 1 83 ? 9.442 -18.531 24.909 1.00 97.38 83 GLN A C 1
ATOM 686 O O . GLN A 1 83 ? 10.282 -17.800 24.387 1.00 97.38 83 GLN A O 1
ATOM 691 N N . ILE A 1 84 ? 8.193 -18.618 24.452 1.00 97.25 84 ILE A N 1
ATOM 692 C CA . ILE A 1 84 ? 7.660 -17.785 23.370 1.00 97.25 84 ILE A CA 1
ATOM 693 C C . ILE A 1 84 ? 6.473 -16.997 23.907 1.00 97.25 84 ILE A C 1
ATOM 695 O O . ILE A 1 84 ? 5.515 -17.558 24.453 1.00 97.25 84 ILE A O 1
ATOM 699 N N . ARG A 1 85 ? 6.551 -15.679 23.755 1.00 96.50 85 ARG A N 1
ATOM 700 C CA . ARG A 1 85 ? 5.610 -14.717 24.314 1.00 96.50 85 ARG A CA 1
ATOM 701 C C . ARG A 1 85 ? 5.143 -13.718 23.263 1.00 96.50 85 ARG A C 1
ATOM 703 O O . ARG A 1 85 ? 5.824 -13.490 22.262 1.00 96.50 85 ARG A O 1
ATOM 710 N N . TYR A 1 86 ? 3.990 -13.109 23.508 1.00 94.12 86 TYR A N 1
ATOM 711 C CA . TYR A 1 86 ? 3.352 -12.165 22.598 1.00 94.12 86 TYR A CA 1
ATOM 712 C C . TYR A 1 86 ? 3.060 -10.822 23.276 1.00 94.12 86 TYR A C 1
ATOM 714 O O . TYR A 1 86 ? 2.474 -10.761 24.357 1.00 94.12 86 TYR A O 1
ATOM 722 N N . GLU A 1 87 ? 3.451 -9.725 22.626 1.00 92.50 87 GLU A N 1
ATOM 723 C CA . GLU A 1 87 ? 3.077 -8.360 23.010 1.00 92.50 87 GLU A CA 1
ATOM 724 C C . GLU A 1 87 ? 2.543 -7.612 21.786 1.00 92.50 87 GLU A C 1
ATOM 726 O O . GLU A 1 87 ? 3.267 -7.268 20.849 1.00 92.50 87 GLU A O 1
ATOM 731 N N . LYS A 1 88 ? 1.245 -7.310 21.809 1.00 86.75 88 LYS A N 1
ATOM 732 C CA . LYS A 1 88 ? 0.543 -6.665 20.694 1.00 86.75 88 LYS A CA 1
ATOM 733 C C . LYS A 1 88 ? 1.121 -5.310 20.276 1.00 86.75 88 LYS A C 1
ATOM 735 O O . LYS A 1 88 ? 1.062 -4.962 19.099 1.00 86.75 88 LYS A O 1
ATOM 740 N N . ARG A 1 89 ? 1.698 -4.542 21.207 1.00 84.75 89 ARG A N 1
ATOM 741 C CA . ARG A 1 89 ? 2.287 -3.214 20.939 1.00 84.75 89 ARG A CA 1
ATOM 742 C C . ARG A 1 89 ? 3.777 -3.275 20.605 1.00 84.75 89 ARG A C 1
ATOM 744 O O . ARG A 1 89 ? 4.435 -2.234 20.573 1.00 84.75 89 ARG A O 1
ATOM 751 N N . LEU A 1 90 ? 4.336 -4.465 20.379 1.00 89.19 90 LEU A N 1
ATOM 752 C CA . LEU A 1 90 ? 5.766 -4.613 20.160 1.00 89.19 90 LEU A CA 1
ATOM 753 C C . LEU A 1 90 ? 6.206 -3.969 18.835 1.00 89.19 90 LEU A C 1
ATOM 755 O O . LEU A 1 90 ? 5.703 -4.282 17.754 1.00 89.19 90 LEU A O 1
ATOM 759 N N . HIS A 1 91 ? 7.188 -3.071 18.924 1.00 89.44 91 HIS A N 1
ATOM 760 C CA . HIS A 1 91 ? 7.878 -2.478 17.769 1.00 89.44 91 HIS A CA 1
ATOM 761 C C . HIS A 1 91 ? 9.413 -2.535 17.877 1.00 89.44 91 HIS A C 1
ATOM 763 O O . HIS A 1 91 ? 10.122 -2.345 16.880 1.00 89.44 91 HIS A O 1
ATOM 769 N N . ALA A 1 92 ? 9.919 -2.778 19.088 1.00 90.94 92 ALA A N 1
ATOM 770 C CA . ALA A 1 92 ? 11.341 -2.827 19.392 1.00 90.94 92 ALA A CA 1
ATOM 771 C C . ALA A 1 92 ? 11.995 -4.066 18.777 1.00 90.94 92 ALA A C 1
ATOM 773 O O . ALA A 1 92 ? 11.347 -5.104 18.661 1.00 90.94 92 ALA A O 1
ATOM 774 N N . LYS A 1 93 ? 13.268 -3.935 18.389 1.00 95.06 93 LYS A N 1
ATOM 775 C CA . LYS A 1 93 ? 14.088 -5.041 17.893 1.00 95.06 93 LYS A CA 1
ATOM 776 C C . LYS A 1 93 ? 15.366 -5.076 18.703 1.00 95.06 93 LYS A C 1
ATOM 778 O O . LYS A 1 93 ? 16.204 -4.180 18.591 1.00 95.06 93 LYS A O 1
ATOM 783 N N . TYR A 1 94 ? 15.425 -6.050 19.590 1.00 95.75 94 TYR A N 1
ATOM 784 C CA . TYR A 1 94 ? 16.459 -6.181 20.591 1.00 95.75 94 TYR A CA 1
ATOM 785 C C . TYR A 1 94 ? 16.866 -7.645 20.675 1.00 95.75 94 TYR A C 1
ATOM 787 O O . TYR A 1 94 ? 16.027 -8.515 20.923 1.00 95.75 94 TYR A O 1
ATOM 795 N N . TYR A 1 95 ? 18.148 -7.897 20.439 1.00 96.06 95 TYR A N 1
ATOM 796 C CA . TYR A 1 95 ? 18.742 -9.229 20.450 1.00 96.06 95 TYR A CA 1
ATOM 797 C C . TYR A 1 95 ? 19.865 -9.235 21.471 1.00 96.06 95 TYR A C 1
ATOM 799 O O . TYR A 1 95 ? 20.720 -8.354 21.423 1.00 96.06 95 TYR A O 1
ATOM 807 N N . ALA A 1 96 ? 19.862 -10.175 22.408 1.00 95.38 96 ALA A N 1
ATOM 808 C CA . ALA A 1 96 ? 20.856 -10.195 23.475 1.00 95.38 96 ALA A CA 1
ATOM 809 C C . ALA A 1 96 ? 21.227 -11.615 23.903 1.00 95.38 96 ALA A C 1
ATOM 811 O O . ALA A 1 96 ? 20.407 -12.525 23.804 1.00 95.38 96 ALA A O 1
ATOM 812 N N . ASN A 1 97 ? 22.453 -11.773 24.388 1.00 94.94 97 ASN A N 1
ATOM 813 C CA . ASN A 1 97 ? 22.915 -12.916 25.170 1.00 94.94 97 ASN A CA 1
ATOM 814 C C . ASN A 1 97 ? 23.606 -12.404 26.447 1.00 94.94 97 ASN A C 1
ATOM 816 O O . ASN A 1 97 ? 23.603 -11.201 26.716 1.00 94.94 97 ASN A O 1
ATOM 820 N N . GLU A 1 98 ? 24.218 -13.288 27.229 1.00 91.25 98 GLU A N 1
ATOM 821 C CA . GLU A 1 98 ? 24.929 -12.916 28.460 1.00 91.25 98 GLU A CA 1
ATOM 822 C C . GLU A 1 98 ? 26.139 -11.982 28.246 1.00 91.25 98 GLU A C 1
ATOM 824 O O . GLU A 1 98 ? 26.575 -11.313 29.179 1.00 91.25 98 GLU A O 1
ATOM 829 N N . SER A 1 99 ? 26.670 -11.895 27.023 1.00 90.44 99 SER A N 1
ATOM 830 C CA . SER A 1 99 ? 27.896 -11.153 26.698 1.00 90.44 99 SER A CA 1
ATOM 831 C C . SER A 1 99 ? 27.650 -9.835 25.952 1.00 90.44 99 SER A C 1
ATOM 833 O O . SER A 1 99 ? 28.453 -8.898 26.043 1.00 90.44 99 SER A O 1
ATOM 835 N N . ALA A 1 100 ? 26.576 -9.741 25.168 1.00 92.94 100 ALA A N 1
ATOM 836 C CA . ALA A 1 100 ? 26.306 -8.618 24.279 1.00 92.94 100 ALA A CA 1
ATOM 837 C C . ALA A 1 100 ? 24.809 -8.423 24.012 1.00 92.94 100 ALA A C 1
ATOM 839 O O . ALA A 1 100 ? 24.011 -9.356 24.047 1.00 92.94 100 ALA A O 1
ATOM 840 N N . ALA A 1 101 ? 24.447 -7.189 23.674 1.00 93.88 101 ALA A N 1
ATOM 841 C CA . ALA A 1 101 ? 23.110 -6.811 23.248 1.00 93.88 101 ALA A CA 1
ATOM 842 C C . ALA A 1 101 ? 23.164 -5.901 22.018 1.00 93.88 101 ALA A C 1
ATOM 844 O O . ALA A 1 101 ? 24.041 -5.046 21.909 1.00 93.88 101 ALA A O 1
ATOM 845 N N . ILE A 1 102 ? 22.208 -6.065 21.109 1.00 95.31 102 ILE A N 1
ATOM 846 C CA . ILE A 1 102 ? 22.064 -5.305 19.871 1.00 95.31 102 ILE A CA 1
ATOM 847 C C . ILE A 1 102 ? 20.659 -4.706 19.837 1.00 95.31 102 ILE A C 1
ATOM 849 O O . ILE A 1 102 ? 19.664 -5.431 19.805 1.00 95.31 102 ILE A O 1
ATOM 853 N N . LEU A 1 103 ? 20.579 -3.375 19.803 1.00 94.38 103 LEU A N 1
ATOM 854 C CA . LEU A 1 103 ? 19.354 -2.633 19.498 1.00 94.38 103 LEU A CA 1
ATOM 855 C C . LEU A 1 103 ? 19.417 -2.172 18.041 1.00 94.38 103 LEU A C 1
ATOM 857 O O . LEU A 1 103 ? 20.379 -1.513 17.649 1.00 94.38 103 LEU A O 1
ATOM 861 N N . THR A 1 104 ? 18.418 -2.506 17.227 1.00 94.19 104 THR A N 1
ATOM 862 C CA . THR A 1 104 ? 18.509 -2.295 15.773 1.00 94.19 104 THR A CA 1
ATOM 863 C C . THR A 1 104 ? 17.174 -1.929 15.122 1.00 94.19 104 THR A C 1
ATOM 865 O O . THR A 1 104 ? 16.104 -2.085 15.709 1.00 94.19 104 THR A O 1
ATOM 868 N N . SER A 1 105 ? 17.218 -1.405 13.897 1.00 90.50 105 SER A N 1
ATOM 869 C CA . SER A 1 105 ? 16.057 -1.297 13.010 1.00 90.50 105 SER A CA 1
ATOM 870 C C . SER A 1 105 ? 15.692 -2.632 12.337 1.00 90.50 105 SER A C 1
ATOM 872 O O . SER A 1 105 ? 14.545 -2.802 11.914 1.00 90.50 105 SER A O 1
ATOM 874 N N . MET A 1 106 ? 16.616 -3.600 12.339 1.00 86.50 106 MET A N 1
ATOM 875 C CA . MET A 1 106 ? 16.547 -4.840 11.574 1.00 86.50 106 MET A CA 1
ATOM 876 C C . MET A 1 106 ? 15.665 -5.914 12.222 1.00 86.50 106 MET A C 1
ATOM 878 O O . MET A 1 106 ? 15.895 -6.326 13.362 1.00 86.50 106 MET A O 1
ATOM 882 N N . ASN A 1 107 ? 14.660 -6.411 11.492 1.00 84.31 107 ASN A N 1
ATOM 883 C CA . ASN A 1 107 ? 13.932 -7.624 11.892 1.00 84.31 107 ASN A CA 1
ATOM 884 C C . ASN A 1 107 ? 14.761 -8.866 11.536 1.00 84.31 107 ASN A C 1
ATOM 886 O O . ASN A 1 107 ? 15.475 -8.867 10.534 1.00 84.31 107 ASN A O 1
ATOM 890 N N . LEU A 1 108 ? 14.582 -9.965 12.268 1.00 77.31 108 LEU A N 1
ATOM 891 C CA . LEU A 1 108 ? 15.084 -11.280 11.857 1.00 77.31 108 LEU A CA 1
ATOM 892 C C . LEU A 1 108 ? 14.232 -11.816 10.695 1.00 77.31 108 LEU A C 1
ATOM 894 O O . LEU A 1 108 ? 13.435 -12.715 10.916 1.00 77.31 108 LEU A O 1
ATOM 898 N N . TYR A 1 109 ? 14.320 -11.221 9.498 1.00 69.81 109 TYR A N 1
ATOM 899 C CA . TYR A 1 109 ? 13.672 -11.690 8.264 1.00 69.81 109 TYR A CA 1
ATOM 900 C C . TYR A 1 109 ? 14.645 -11.682 7.085 1.00 69.81 109 TYR A C 1
ATOM 902 O O . TYR A 1 109 ? 15.384 -10.717 6.895 1.00 69.81 109 TYR A O 1
ATOM 910 N N . SER A 1 110 ? 14.575 -12.723 6.253 1.00 53.25 110 SER A N 1
ATOM 911 C CA . SER A 1 110 ? 15.412 -12.945 5.068 1.00 53.25 110 SER A CA 1
ATOM 912 C C . SER A 1 110 ? 15.453 -11.743 4.116 1.00 53.25 110 SER A C 1
ATOM 914 O O . SER A 1 110 ? 16.515 -11.375 3.640 1.00 53.25 110 SER A O 1
ATOM 916 N N . TYR A 1 111 ? 14.323 -11.066 3.887 1.00 46.88 111 TYR A N 1
ATOM 917 C CA . TYR A 1 111 ? 14.272 -9.912 2.976 1.00 46.88 111 TYR A CA 1
ATOM 918 C C . TYR A 1 111 ? 14.981 -8.665 3.526 1.00 46.88 111 TYR A C 1
ATOM 920 O O . TYR A 1 111 ? 15.518 -7.883 2.747 1.00 46.88 111 TYR A O 1
ATOM 928 N N . SER A 1 112 ? 14.984 -8.474 4.854 1.00 47.09 112 SER A N 1
ATOM 929 C CA . SER A 1 112 ? 15.580 -7.295 5.511 1.00 47.09 112 SER A CA 1
ATOM 930 C C . SER A 1 112 ? 17.106 -7.294 5.398 1.00 47.09 112 SER A C 1
ATOM 932 O O . SER A 1 112 ? 17.709 -6.231 5.443 1.00 47.09 112 SER A O 1
ATOM 934 N N . GLN A 1 113 ? 17.717 -8.478 5.255 1.00 51.16 113 GLN A N 1
ATOM 935 C CA . GLN A 1 113 ? 19.171 -8.658 5.181 1.00 51.16 113 GLN A CA 1
ATOM 936 C C . GLN A 1 113 ? 19.772 -8.155 3.874 1.00 51.16 113 GLN A C 1
ATOM 938 O O . GLN A 1 113 ? 20.866 -7.597 3.896 1.00 51.16 113 GLN A O 1
ATOM 943 N N . ASP A 1 114 ? 19.038 -8.323 2.773 1.00 51.59 114 ASP A N 1
ATOM 944 C CA . ASP A 1 114 ? 19.574 -8.114 1.427 1.00 51.59 114 ASP A CA 1
ATOM 945 C C . ASP A 1 114 ? 18.989 -6.872 0.730 1.00 51.59 114 ASP A C 1
ATOM 947 O O . ASP A 1 114 ? 19.557 -6.401 -0.254 1.00 51.59 114 ASP A O 1
ATOM 951 N N . ASN A 1 115 ? 17.872 -6.318 1.230 1.00 50.34 115 ASN A N 1
ATOM 952 C CA . ASN A 1 115 ? 17.106 -5.275 0.525 1.00 50.34 115 ASN A CA 1
ATOM 953 C C . ASN A 1 115 ? 16.882 -3.975 1.317 1.00 50.34 115 ASN A C 1
ATOM 955 O O . ASN A 1 115 ? 16.414 -2.997 0.734 1.00 50.34 115 ASN A O 1
ATOM 959 N N . ASN A 1 116 ? 17.208 -3.933 2.615 1.00 66.25 116 ASN A N 1
ATOM 960 C CA . ASN A 1 116 ? 16.973 -2.760 3.463 1.00 66.25 116 ASN A CA 1
ATOM 961 C C . ASN A 1 116 ? 18.288 -2.146 3.963 1.00 66.25 116 ASN A C 1
ATOM 963 O O . ASN A 1 116 ? 19.243 -2.852 4.283 1.00 66.25 116 ASN A O 1
ATOM 967 N N . ILE A 1 117 ? 18.319 -0.816 4.093 1.00 73.88 117 ILE A N 1
ATOM 968 C CA . ILE A 1 117 ? 19.393 -0.114 4.805 1.00 73.88 117 ILE A CA 1
ATOM 969 C C . ILE A 1 117 ? 19.068 -0.178 6.297 1.00 73.88 117 ILE A C 1
ATOM 971 O O . ILE A 1 117 ? 18.185 0.529 6.778 1.00 73.88 117 ILE A O 1
ATOM 975 N N . GLU A 1 118 ? 19.769 -1.047 7.016 1.00 85.19 118 GLU A N 1
ATOM 976 C CA . GLU A 1 118 ? 19.557 -1.286 8.442 1.00 85.19 118 GLU A CA 1
ATOM 977 C C . GLU A 1 118 ? 20.764 -0.826 9.261 1.00 85.19 118 GLU A C 1
ATOM 979 O O . GLU A 1 118 ? 21.917 -0.927 8.826 1.00 85.19 118 GLU A O 1
ATOM 984 N N . ALA A 1 119 ? 20.494 -0.350 10.475 1.00 91.25 119 ALA A N 1
ATOM 985 C CA . ALA A 1 119 ? 21.517 0.059 11.423 1.00 91.25 119 ALA A CA 1
ATOM 986 C C . ALA A 1 119 ? 21.225 -0.495 12.818 1.00 91.25 119 ALA A C 1
ATOM 988 O O . ALA A 1 119 ? 20.080 -0.779 13.189 1.00 91.25 119 ALA A O 1
ATOM 989 N N . GLY A 1 120 ? 22.271 -0.652 13.617 1.00 93.50 120 GLY A N 1
ATOM 990 C CA . GLY A 1 120 ? 22.148 -1.081 15.000 1.00 93.50 120 GLY A CA 1
ATOM 991 C C . GLY A 1 120 ? 23.251 -0.526 15.879 1.00 93.50 120 GLY A C 1
ATOM 992 O O . GLY A 1 120 ? 24.280 -0.054 15.406 1.00 93.50 120 GLY A O 1
ATOM 993 N N . VAL A 1 121 ? 23.022 -0.592 17.181 1.00 93.56 121 VAL A N 1
ATOM 994 C CA . VAL A 1 121 ? 24.023 -0.301 18.199 1.00 93.56 121 VAL A CA 1
ATOM 995 C C . VAL A 1 121 ? 24.206 -1.561 19.023 1.00 93.56 121 VAL A C 1
ATOM 997 O O . VAL A 1 121 ? 23.254 -2.059 19.623 1.00 93.56 121 VAL A O 1
ATOM 1000 N N . MET A 1 122 ? 25.435 -2.065 19.044 1.00 92.88 122 MET A N 1
ATOM 1001 C CA . MET A 1 122 ? 25.843 -3.159 19.907 1.00 92.88 122 MET A CA 1
ATOM 1002 C C . MET A 1 122 ? 26.492 -2.620 21.175 1.00 92.88 122 MET A C 1
ATOM 1004 O O . MET A 1 122 ? 27.362 -1.750 21.131 1.00 92.88 122 MET A O 1
ATOM 1008 N N . THR A 1 123 ? 26.119 -3.188 22.309 1.00 90.62 123 THR A N 1
ATOM 1009 C CA . THR A 1 123 ? 26.743 -2.952 23.608 1.00 90.62 123 THR A CA 1
ATOM 1010 C C . THR A 1 123 ? 27.233 -4.277 24.167 1.00 90.62 123 THR A C 1
ATOM 1012 O O . THR A 1 123 ? 26.515 -5.272 24.110 1.00 90.62 123 THR A O 1
ATOM 1015 N N . LYS A 1 124 ? 28.441 -4.302 24.733 1.00 86.06 124 LYS A N 1
ATOM 1016 C CA . LYS A 1 124 ? 28.883 -5.435 25.556 1.00 86.06 124 LYS A CA 1
ATOM 1017 C C . LYS A 1 124 ? 28.220 -5.339 26.927 1.00 86.06 124 LYS A C 1
ATOM 1019 O O . LYS A 1 124 ? 28.121 -4.231 27.450 1.00 86.06 124 LYS A O 1
ATOM 1024 N N . VAL A 1 125 ? 27.803 -6.471 27.481 1.00 73.44 125 VAL A N 1
ATOM 1025 C CA . VAL A 1 125 ? 27.270 -6.564 28.843 1.00 73.44 125 VAL A CA 1
ATOM 1026 C C . VAL A 1 125 ? 28.471 -6.505 29.788 1.00 73.44 125 VAL A C 1
ATOM 1028 O O . VAL A 1 125 ? 29.158 -7.496 30.011 1.00 73.44 125 VAL A O 1
ATOM 1031 N N . THR A 1 126 ? 28.811 -5.300 30.243 1.00 66.69 126 THR A N 1
ATOM 1032 C CA . THR A 1 126 ? 29.986 -5.039 31.100 1.00 66.69 126 THR A CA 1
ATOM 1033 C C . THR A 1 126 ? 29.605 -4.466 32.462 1.00 66.69 126 THR A C 1
ATOM 1035 O O . THR A 1 126 ? 30.489 -4.154 33.255 1.00 66.69 126 THR A O 1
ATOM 1038 N N . GLY A 1 127 ? 28.305 -4.319 32.738 1.00 59.91 127 GLY A N 1
ATOM 1039 C CA . GLY A 1 127 ? 27.806 -3.733 33.981 1.00 59.91 127 GLY A CA 1
ATOM 1040 C C . GLY A 1 127 ? 27.833 -2.201 33.985 1.00 59.91 127 GLY A C 1
ATOM 1041 O O . GLY A 1 127 ? 27.848 -1.599 35.057 1.00 59.91 127 GLY A O 1
ATOM 1042 N N . ASP A 1 128 ? 27.842 -1.569 32.808 1.00 62.72 128 ASP A N 1
ATOM 1043 C CA . ASP A 1 128 ? 27.705 -0.115 32.670 1.00 62.72 128 ASP A CA 1
ATOM 1044 C C . ASP A 1 128 ? 26.252 0.303 33.021 1.00 62.72 128 ASP A C 1
ATOM 1046 O O . ASP A 1 128 ? 25.366 -0.509 33.307 1.00 62.72 128 ASP A O 1
ATOM 1050 N N . SER A 1 129 ? 25.965 1.598 33.098 1.00 69.25 129 SER A N 1
ATOM 1051 C CA . SER A 1 129 ? 24.619 2.072 33.434 1.00 69.25 129 SER A CA 1
ATOM 1052 C C . SER A 1 129 ? 23.617 1.868 32.289 1.00 69.25 129 SER A C 1
ATOM 1054 O O . SER A 1 129 ? 22.421 1.735 32.549 1.00 69.25 129 SER A O 1
ATOM 1056 N N . LEU A 1 130 ? 24.071 1.859 31.031 1.00 76.94 130 LEU A N 1
ATOM 1057 C CA . LEU A 1 130 ? 23.202 1.893 29.849 1.00 76.94 130 LEU A CA 1
ATOM 1058 C C . LEU A 1 130 ? 22.767 0.495 29.374 1.00 76.94 130 LEU A C 1
ATOM 1060 O O . LEU A 1 130 ? 21.589 0.293 29.079 1.00 76.94 130 LEU A O 1
ATOM 1064 N N . ASP A 1 131 ? 23.686 -0.472 29.338 1.00 76.44 131 ASP A N 1
ATOM 1065 C CA . ASP A 1 131 ? 23.405 -1.892 29.070 1.00 76.44 131 ASP A CA 1
ATOM 1066 C C . ASP A 1 131 ? 22.458 -2.460 30.134 1.00 76.44 131 ASP A C 1
ATOM 1068 O O . ASP A 1 131 ? 21.433 -3.049 29.788 1.00 76.44 131 ASP A O 1
ATOM 1072 N N . ASN A 1 132 ? 22.709 -2.166 31.414 1.00 81.62 132 ASN A N 1
ATOM 1073 C CA . ASN A 1 132 ? 21.811 -2.545 32.507 1.00 81.62 132 ASN A CA 1
ATOM 1074 C C . ASN A 1 132 ? 20.411 -1.922 32.372 1.00 81.62 132 ASN A C 1
ATOM 1076 O O . ASN A 1 132 ? 19.408 -2.584 32.640 1.00 81.62 132 ASN A O 1
ATOM 1080 N N . GLN A 1 133 ? 20.302 -0.660 31.942 1.00 84.94 133 GLN A N 1
ATOM 1081 C CA . GLN A 1 133 ? 19.001 -0.020 31.706 1.00 84.94 133 GLN A CA 1
ATOM 1082 C C . GLN A 1 133 ? 18.220 -0.699 30.577 1.00 84.94 133 GLN A C 1
ATOM 1084 O O . GLN A 1 133 ? 17.027 -0.968 30.747 1.00 84.94 133 GLN A O 1
ATOM 1089 N N . ALA A 1 134 ? 18.878 -0.992 29.451 1.00 87.00 134 ALA A N 1
ATOM 1090 C CA . ALA A 1 134 ? 18.258 -1.686 28.326 1.00 87.00 134 ALA A CA 1
ATOM 1091 C C . ALA A 1 134 ? 17.821 -3.104 28.723 1.00 87.00 134 ALA A C 1
ATOM 1093 O O . ALA A 1 134 ? 16.662 -3.466 28.521 1.00 87.00 134 ALA A O 1
ATOM 1094 N N . TRP A 1 135 ? 18.706 -3.863 29.373 1.00 87.19 135 TRP A N 1
ATOM 1095 C CA . TRP A 1 135 ? 18.428 -5.211 29.867 1.00 87.19 135 TRP A CA 1
ATOM 1096 C C . TRP A 1 135 ? 17.234 -5.230 30.834 1.00 87.19 135 TRP A C 1
ATOM 1098 O O . TRP A 1 135 ? 16.266 -5.964 30.635 1.00 87.19 135 TRP A O 1
ATOM 1108 N N . ASN A 1 136 ? 17.227 -4.347 31.839 1.00 88.62 136 ASN A N 1
ATOM 1109 C CA . ASN A 1 136 ? 16.129 -4.229 32.806 1.00 88.62 136 ASN A CA 1
ATOM 1110 C C . ASN A 1 136 ? 14.816 -3.754 32.171 1.00 88.62 136 ASN A C 1
ATOM 1112 O O . ASN A 1 136 ? 13.727 -4.120 32.618 1.00 88.62 136 ASN A O 1
ATOM 1116 N N . TYR A 1 137 ? 14.878 -2.903 31.146 1.00 93.12 137 TYR A N 1
ATOM 1117 C CA . TYR A 1 137 ? 13.689 -2.509 30.399 1.00 93.12 137 TYR A CA 1
ATOM 1118 C C . TYR A 1 137 ? 13.099 -3.696 29.636 1.00 93.12 137 TYR A C 1
ATOM 1120 O O . TYR A 1 137 ? 11.910 -3.973 29.785 1.00 93.12 137 TYR A O 1
ATOM 1128 N N . PHE A 1 138 ? 13.914 -4.422 28.872 1.00 94.31 138 PHE A N 1
ATOM 1129 C CA . PHE A 1 138 ? 13.429 -5.518 28.039 1.00 94.31 138 PHE A CA 1
ATOM 1130 C C . PHE A 1 138 ? 13.008 -6.753 28.839 1.00 94.31 138 PHE A C 1
ATOM 1132 O O . PHE A 1 138 ? 12.024 -7.384 28.463 1.00 94.31 138 PHE A O 1
ATOM 1139 N N . ASN A 1 139 ? 13.615 -7.027 29.995 1.00 92.25 139 ASN A N 1
ATOM 1140 C CA . ASN A 1 139 ? 13.086 -8.040 30.914 1.00 92.25 139 ASN A CA 1
ATOM 1141 C C . ASN A 1 139 ? 11.686 -7.683 31.427 1.00 92.25 139 ASN A C 1
ATOM 1143 O O . ASN A 1 139 ? 10.802 -8.530 31.405 1.00 92.25 139 ASN A O 1
ATOM 1147 N N . ARG A 1 140 ? 11.413 -6.409 31.754 1.00 92.50 140 ARG A N 1
ATOM 1148 C CA . ARG A 1 140 ? 10.041 -5.985 32.097 1.00 92.50 140 ARG A CA 1
ATOM 1149 C C . ARG A 1 140 ? 9.063 -6.162 30.935 1.00 92.50 140 ARG A C 1
ATOM 1151 O O . ARG A 1 140 ? 7.898 -6.461 31.179 1.00 92.50 140 ARG A O 1
ATOM 1158 N N . VAL A 1 141 ? 9.509 -5.968 29.690 1.00 93.25 141 VAL A N 1
ATOM 1159 C CA . VAL A 1 141 ? 8.682 -6.235 28.499 1.00 93.25 141 VAL A CA 1
ATOM 1160 C C . VAL A 1 141 ? 8.371 -7.730 28.388 1.00 93.25 141 VAL A C 1
ATOM 1162 O O . VAL A 1 141 ? 7.217 -8.086 28.164 1.00 93.25 141 VAL A O 1
ATOM 1165 N N . ILE A 1 142 ? 9.364 -8.601 28.594 1.00 94.94 142 ILE A N 1
ATOM 1166 C CA . ILE A 1 142 ? 9.179 -10.059 28.627 1.00 94.94 142 ILE A CA 1
ATOM 1167 C C . ILE A 1 142 ? 8.172 -10.437 29.722 1.00 94.94 142 ILE A C 1
ATOM 1169 O O . ILE A 1 142 ? 7.188 -11.115 29.429 1.00 94.94 142 ILE A O 1
ATOM 1173 N N . ASP A 1 143 ? 8.343 -9.937 30.945 1.00 91.81 143 ASP A N 1
ATOM 1174 C CA . ASP A 1 143 ? 7.476 -10.261 32.085 1.00 91.81 143 ASP A CA 1
ATOM 1175 C C . ASP A 1 143 ? 6.017 -9.830 31.868 1.00 91.81 143 ASP A C 1
ATOM 1177 O O . ASP A 1 143 ? 5.089 -10.517 32.297 1.00 91.81 143 ASP A O 1
ATOM 1181 N N . GLN A 1 144 ? 5.803 -8.702 31.184 1.00 91.38 144 GLN A N 1
ATOM 1182 C CA . GLN A 1 144 ? 4.471 -8.168 30.875 1.00 91.38 144 GLN A CA 1
ATOM 1183 C C . GLN A 1 144 ? 3.823 -8.806 29.639 1.00 91.38 144 GLN A C 1
ATOM 1185 O O . GLN A 1 144 ? 2.616 -8.655 29.446 1.00 91.38 144 GLN A O 1
ATOM 1190 N N . SER A 1 145 ? 4.602 -9.501 28.808 1.00 94.88 145 SER A N 1
ATOM 1191 C CA . SER A 1 145 ? 4.112 -10.147 27.590 1.00 94.88 145 SER A CA 1
ATOM 1192 C C . SER A 1 145 ? 3.397 -11.470 27.881 1.00 94.88 145 SER A C 1
ATOM 1194 O O . SER A 1 145 ? 3.746 -12.210 28.813 1.00 94.88 145 SER A O 1
ATOM 1196 N N . GLU A 1 146 ? 2.389 -11.784 27.064 1.00 94.31 146 GLU A N 1
ATOM 1197 C CA . GLU A 1 146 ? 1.583 -12.991 27.220 1.00 94.31 146 GLU A CA 1
ATOM 1198 C C . GLU A 1 146 ? 2.419 -14.236 26.910 1.00 94.31 146 GLU A C 1
ATOM 1200 O O . GLU A 1 146 ? 2.933 -14.376 25.805 1.00 94.31 146 GLU A O 1
ATOM 1205 N N . LEU A 1 147 ? 2.522 -15.170 27.858 1.00 96.12 147 LEU A N 1
ATOM 1206 C CA . LEU A 1 147 ? 3.176 -16.458 27.633 1.00 96.12 147 LEU A CA 1
ATOM 1207 C C . LEU A 1 147 ? 2.287 -17.365 26.768 1.00 96.12 147 LEU A C 1
ATOM 1209 O O . LEU A 1 147 ? 1.152 -17.683 27.153 1.00 96.12 147 LEU A O 1
ATOM 1213 N N . LEU A 1 148 ? 2.814 -17.781 25.614 1.00 94.50 148 LEU A N 1
ATOM 1214 C CA . LEU A 1 148 ? 2.111 -18.633 24.652 1.00 94.50 148 LEU A CA 1
ATOM 1215 C C . LEU A 1 148 ? 2.723 -20.029 24.520 1.00 94.50 148 LEU A C 1
ATOM 1217 O O . LEU A 1 148 ? 1.990 -20.984 24.278 1.00 94.50 148 LEU A O 1
ATOM 1221 N N . PHE A 1 149 ? 4.036 -20.166 24.697 1.00 96.44 149 PHE A N 1
ATOM 1222 C CA . PHE A 1 149 ? 4.714 -21.460 24.730 1.00 96.44 149 PHE A CA 1
ATOM 1223 C C . PHE A 1 149 ? 5.823 -21.448 25.783 1.00 96.44 149 PHE A C 1
ATOM 1225 O O . PHE A 1 149 ? 6.583 -20.482 25.855 1.00 96.44 149 PHE A O 1
ATOM 1232 N N . HIS A 1 150 ? 5.924 -22.504 26.587 1.00 97.62 150 HIS A N 1
ATOM 1233 C CA . HIS A 1 150 ? 6.981 -22.675 27.580 1.00 97.62 150 HIS A CA 1
ATOM 1234 C C . HIS A 1 150 ? 7.399 -24.137 27.663 1.00 97.62 150 HIS A C 1
ATOM 1236 O O . HIS A 1 150 ? 6.557 -25.013 27.871 1.00 97.62 150 HIS A O 1
ATOM 1242 N N . LYS A 1 151 ? 8.698 -24.388 27.528 1.00 97.12 151 LYS A N 1
ATOM 1243 C CA . LYS A 1 151 ? 9.299 -25.711 27.654 1.00 97.12 151 LYS A CA 1
ATOM 1244 C C . LYS A 1 151 ? 10.523 -25.623 28.554 1.00 97.12 151 LYS A C 1
ATOM 1246 O O . LYS A 1 151 ? 11.423 -24.841 28.262 1.00 97.12 151 LYS A O 1
ATOM 1251 N N . THR A 1 152 ? 10.543 -26.425 29.613 1.00 95.56 152 THR A N 1
ATOM 1252 C CA . THR A 1 152 ? 11.577 -26.399 30.654 1.00 95.56 152 THR A CA 1
ATOM 1253 C C . THR A 1 152 ? 12.355 -27.714 30.705 1.00 95.56 152 THR A C 1
ATOM 1255 O O . THR A 1 152 ? 11.767 -28.791 30.548 1.00 95.56 152 THR A O 1
ATOM 1258 N N . PRO A 1 153 ? 13.682 -27.669 30.913 1.00 95.31 153 PRO A N 1
ATOM 1259 C CA . PRO A 1 153 ? 14.507 -28.858 31.052 1.00 95.31 153 PRO A CA 1
ATOM 1260 C C . PRO A 1 153 ? 14.292 -29.515 32.419 1.00 95.31 153 PRO A C 1
ATOM 1262 O O . PRO A 1 153 ? 14.165 -28.843 33.439 1.00 95.31 153 PRO A O 1
ATOM 1265 N N . GLN A 1 154 ? 14.282 -30.842 32.438 1.00 93.81 154 GLN A N 1
ATOM 1266 C CA . GLN A 1 154 ? 14.174 -31.657 33.641 1.00 93.81 154 GLN A CA 1
ATOM 1267 C C . GLN A 1 154 ? 15.498 -32.350 33.928 1.00 93.81 154 GLN A C 1
ATOM 1269 O O . GLN A 1 154 ? 16.165 -32.874 33.025 1.00 93.81 154 GLN A O 1
ATOM 1274 N N . TYR A 1 155 ? 15.841 -32.391 35.211 1.00 90.81 155 TYR A N 1
ATOM 1275 C CA . TYR A 1 155 ? 17.090 -32.948 35.696 1.00 90.81 155 TYR A CA 1
ATOM 1276 C C . TYR A 1 155 ? 16.838 -33.994 36.775 1.00 90.81 155 TYR A C 1
ATOM 1278 O O . TYR A 1 155 ? 16.048 -33.795 37.694 1.00 90.81 155 TYR A O 1
ATOM 1286 N N . GLU A 1 156 ? 17.547 -35.112 36.676 1.00 86.88 156 GLU A N 1
ATOM 1287 C CA . GLU A 1 156 ? 17.621 -36.108 37.737 1.00 86.88 156 GLU A CA 1
ATOM 1288 C C . GLU A 1 156 ? 18.869 -35.841 38.585 1.00 86.88 156 GLU A C 1
ATOM 1290 O O . GLU A 1 156 ? 19.988 -35.764 38.063 1.00 86.88 156 GLU A O 1
ATOM 1295 N N . SER A 1 157 ? 18.682 -35.715 39.900 1.00 79.44 157 SER A N 1
ATOM 1296 C CA . SER A 1 157 ? 19.789 -35.557 40.840 1.00 79.44 157 SER A CA 1
ATOM 1297 C C . SER A 1 157 ? 20.533 -36.879 41.010 1.00 79.44 157 SER A C 1
ATOM 1299 O O . SER A 1 157 ? 19.961 -37.886 41.430 1.00 79.44 157 SER A O 1
ATOM 1301 N N . LYS A 1 158 ? 21.835 -36.877 40.724 1.00 71.94 158 LYS A N 1
ATOM 1302 C CA . LYS A 1 158 ? 22.745 -37.969 41.067 1.00 71.94 158 LYS A CA 1
ATOM 1303 C C . LYS A 1 158 ? 23.723 -37.504 42.137 1.00 71.94 158 LYS A C 1
ATOM 1305 O O . LYS A 1 158 ? 24.216 -36.379 42.108 1.00 71.94 158 LYS A O 1
ATOM 1310 N N . MET A 1 159 ? 24.052 -38.416 43.055 1.00 59.75 159 MET A N 1
ATOM 1311 C CA . MET A 1 159 ? 25.085 -38.204 44.075 1.00 59.75 159 MET A CA 1
ATOM 1312 C C . MET A 1 159 ? 24.745 -37.059 45.058 1.00 59.75 159 MET A C 1
ATOM 1314 O O . MET A 1 159 ? 25.503 -36.102 45.187 1.00 59.75 159 MET A O 1
ATOM 1318 N N . LEU A 1 160 ? 23.598 -37.150 45.753 1.00 58.59 160 LEU A N 1
ATOM 1319 C CA . LEU A 1 160 ? 23.206 -36.200 46.817 1.00 58.59 160 LEU A CA 1
ATOM 1320 C C . LEU A 1 160 ? 23.190 -34.714 46.370 1.00 58.59 160 LEU A C 1
ATOM 1322 O O . LEU A 1 160 ? 23.524 -33.830 47.150 1.00 58.59 160 LEU A O 1
ATOM 1326 N N . GLY A 1 161 ? 22.804 -34.419 45.120 1.00 59.97 161 GLY A N 1
ATOM 1327 C CA . GLY A 1 161 ? 22.665 -33.036 44.629 1.00 59.97 161 GLY A CA 1
ATOM 1328 C C . GLY A 1 161 ? 23.884 -32.438 43.920 1.00 59.97 161 GLY A C 1
ATOM 1329 O O . GLY A 1 161 ? 23.803 -31.302 43.471 1.00 59.97 161 GLY A O 1
ATOM 1330 N N . LEU A 1 162 ? 24.996 -33.170 43.777 1.00 59.16 162 LEU A N 1
ATOM 1331 C CA . LEU A 1 162 ? 26.234 -32.619 43.196 1.00 59.16 162 LEU A CA 1
ATOM 1332 C C . LEU A 1 162 ? 26.317 -32.706 41.664 1.00 59.16 162 LEU A C 1
ATOM 1334 O O . LEU A 1 162 ? 27.103 -31.980 41.053 1.00 59.16 162 LEU A O 1
ATOM 1338 N N . ARG A 1 163 ? 25.553 -33.599 41.021 1.00 64.88 163 ARG A N 1
ATOM 1339 C CA . ARG A 1 163 ? 25.492 -33.699 39.554 1.00 64.88 163 ARG A CA 1
ATOM 1340 C C . ARG A 1 163 ? 24.063 -33.906 39.080 1.00 64.88 163 ARG A C 1
ATOM 1342 O O . ARG A 1 163 ? 23.424 -34.899 39.411 1.00 64.88 163 ARG A O 1
ATOM 1349 N N . GLU A 1 164 ? 23.603 -32.992 38.242 1.00 79.31 164 GLU A N 1
ATOM 1350 C CA . GLU A 1 164 ? 22.309 -33.061 37.574 1.00 79.31 164 GLU A CA 1
ATOM 1351 C C . GLU A 1 164 ? 22.468 -33.686 36.186 1.00 79.31 164 GLU A C 1
ATOM 1353 O O . GLU A 1 164 ? 23.311 -33.261 35.392 1.00 79.31 164 GLU A O 1
ATOM 1358 N N . LYS A 1 165 ? 21.675 -34.721 35.888 1.00 85.06 165 LYS A N 1
ATOM 1359 C CA . LYS A 1 165 ? 21.615 -35.336 34.557 1.00 85.06 165 LYS A CA 1
ATOM 1360 C C . LYS A 1 165 ? 20.347 -34.871 33.849 1.00 85.06 165 LYS A C 1
ATOM 1362 O O . LYS A 1 165 ? 19.259 -35.103 34.362 1.00 85.06 165 LYS A O 1
ATOM 1367 N N . TYR A 1 166 ? 20.479 -34.281 32.661 1.00 89.81 166 TYR A N 1
ATOM 1368 C CA . TYR A 1 166 ? 19.329 -33.950 31.816 1.00 89.81 166 TYR A CA 1
ATOM 1369 C C . TYR A 1 166 ? 18.591 -35.230 31.395 1.00 89.81 166 TYR A C 1
ATOM 1371 O O . TYR A 1 166 ? 19.206 -36.166 30.872 1.00 89.81 166 TYR A O 1
ATOM 1379 N N . ILE A 1 167 ? 17.285 -35.283 31.658 1.00 90.94 167 ILE A N 1
ATOM 1380 C CA . ILE A 1 167 ? 16.427 -36.447 31.369 1.00 90.94 167 ILE A CA 1
ATOM 1381 C C . ILE A 1 167 ? 15.361 -36.163 30.304 1.00 90.94 167 ILE A C 1
ATOM 1383 O O . ILE A 1 167 ? 14.667 -37.081 29.874 1.00 90.94 167 ILE A O 1
ATOM 1387 N N . GLY A 1 168 ? 15.250 -34.916 29.851 1.00 90.94 168 GLY A N 1
ATOM 1388 C CA . GLY A 1 168 ? 14.264 -34.468 28.872 1.00 90.94 168 GLY A CA 1
ATOM 1389 C C . GLY A 1 168 ? 13.701 -33.103 29.249 1.00 90.94 168 GLY A C 1
ATOM 1390 O O . GLY A 1 168 ? 14.146 -32.492 30.215 1.00 90.94 168 GLY A O 1
ATOM 1391 N N . SER A 1 169 ? 12.714 -32.622 28.500 1.00 94.12 169 SER A N 1
ATOM 1392 C CA . SER A 1 169 ? 12.041 -31.351 28.787 1.00 94.12 169 SER A CA 1
ATOM 1393 C C . SER A 1 169 ? 10.532 -31.529 28.819 1.00 94.12 169 SER A C 1
ATOM 1395 O O . SER A 1 169 ? 9.986 -32.338 28.068 1.00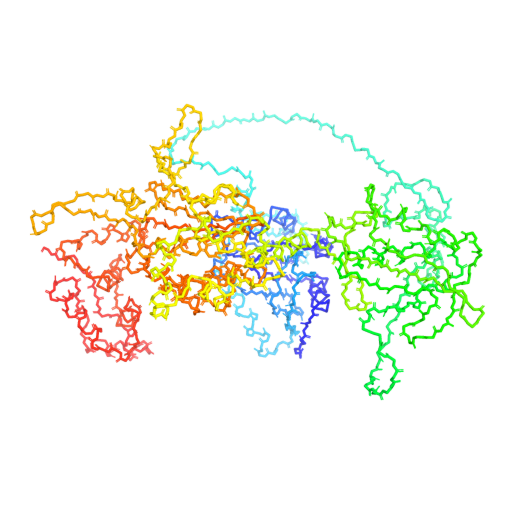 94.12 169 SER A O 1
ATOM 1397 N N . ILE A 1 170 ? 9.861 -30.742 29.655 1.00 94.69 170 ILE A N 1
ATOM 1398 C CA . ILE A 1 170 ? 8.403 -30.730 29.785 1.00 94.69 170 ILE A CA 1
ATOM 1399 C C . ILE A 1 170 ? 7.870 -29.454 29.145 1.00 94.69 170 ILE A C 1
ATOM 1401 O O . ILE A 1 170 ? 8.435 -28.379 29.322 1.00 94.69 170 ILE A O 1
ATOM 1405 N N . ILE A 1 171 ? 6.788 -29.581 28.380 1.00 95.94 171 ILE A N 1
ATOM 1406 C CA . ILE A 1 171 ? 6.039 -28.436 27.863 1.00 95.94 171 ILE A CA 1
ATOM 1407 C C . ILE A 1 171 ? 5.023 -28.038 28.936 1.00 95.94 171 ILE A C 1
ATOM 1409 O O . ILE A 1 171 ? 4.097 -28.793 29.220 1.00 95.94 171 ILE A O 1
ATOM 1413 N N . GLU A 1 172 ? 5.216 -26.873 29.545 1.00 92.56 172 GLU A N 1
ATOM 1414 C CA . GLU A 1 172 ? 4.346 -26.341 30.602 1.00 92.56 172 GLU A CA 1
ATOM 1415 C C . GLU A 1 172 ? 3.178 -25.530 30.031 1.00 92.56 172 GLU A C 1
ATOM 1417 O O . GLU A 1 172 ? 2.085 -25.520 30.592 1.00 92.56 172 GLU A O 1
ATOM 1422 N N . VAL A 1 173 ? 3.405 -24.847 28.905 1.00 93.75 173 VAL A N 1
ATOM 1423 C CA . VAL A 1 173 ? 2.401 -24.039 28.205 1.00 93.75 173 VAL A CA 1
ATOM 1424 C C . VAL A 1 173 ? 2.543 -24.281 26.709 1.00 93.75 173 VAL A C 1
ATOM 1426 O O . VAL A 1 173 ? 3.645 -24.181 26.176 1.00 93.75 173 VAL A O 1
ATOM 1429 N N . ASP A 1 174 ? 1.434 -24.549 26.022 1.00 93.25 174 ASP A N 1
ATOM 1430 C CA . ASP A 1 174 ? 1.394 -24.628 24.560 1.00 93.25 174 ASP A CA 1
ATOM 1431 C C . ASP A 1 174 ? 0.044 -24.152 24.020 1.00 93.25 174 ASP A C 1
ATOM 1433 O O . ASP A 1 174 ? -0.875 -24.931 23.786 1.00 93.25 174 ASP A O 1
ATOM 1437 N N . LYS A 1 175 ? -0.079 -22.837 23.841 1.00 90.12 175 LYS A N 1
ATOM 1438 C CA . LYS A 1 175 ? -1.221 -22.202 23.170 1.00 90.12 175 LYS A CA 1
ATOM 1439 C C . LYS A 1 175 ? -1.008 -22.066 21.661 1.00 90.12 175 LYS A C 1
ATOM 1441 O O . LYS A 1 175 ? -1.932 -21.708 20.938 1.00 90.12 175 LYS A O 1
ATOM 1446 N N . LEU A 1 176 ? 0.220 -22.286 21.186 1.00 86.44 176 LEU A N 1
ATOM 1447 C CA . LEU A 1 176 ? 0.601 -22.031 19.799 1.00 86.44 176 LEU A CA 1
ATOM 1448 C C . LEU A 1 176 ? 0.352 -23.240 18.899 1.00 86.44 176 LEU A C 1
ATOM 1450 O O . LEU A 1 176 ? 0.004 -23.048 17.743 1.00 86.44 176 LEU A O 1
ATOM 1454 N N . THR A 1 177 ? 0.470 -24.474 19.390 1.00 84.62 177 THR A N 1
ATOM 1455 C CA . THR A 1 177 ? 0.330 -25.669 18.540 1.00 84.62 177 THR A CA 1
ATOM 1456 C C . THR A 1 177 ? -1.053 -25.810 17.904 1.00 84.62 177 THR A C 1
ATOM 1458 O O . THR A 1 177 ? -1.141 -26.141 16.722 1.00 84.62 177 THR A O 1
ATOM 1461 N N . GLU A 1 178 ? -2.137 -25.521 18.626 1.00 76.44 178 GLU A N 1
ATOM 1462 C CA . GLU A 1 178 ? -3.494 -25.524 18.049 1.00 76.44 178 GLU A CA 1
ATOM 1463 C C . GLU A 1 178 ? -3.677 -24.394 17.031 1.00 76.44 178 GLU A C 1
ATOM 1465 O O . GLU A 1 178 ? -4.171 -24.627 15.929 1.00 76.44 178 GLU A O 1
ATOM 1470 N N . PHE A 1 179 ? -3.180 -23.197 17.356 1.00 76.44 179 PHE A N 1
ATOM 1471 C CA . PHE A 1 179 ? -3.216 -22.035 16.468 1.00 76.44 179 PHE A CA 1
ATOM 1472 C C . PHE A 1 179 ? -2.536 -22.316 15.114 1.00 76.44 179 PHE A C 1
ATOM 1474 O O . PHE A 1 179 ? -3.035 -21.948 14.055 1.00 76.44 179 PHE A O 1
ATOM 1481 N N . PHE A 1 180 ? -1.407 -23.016 15.153 1.00 75.19 180 PHE A N 1
ATOM 1482 C CA . PHE A 1 180 ? -0.539 -23.283 14.010 1.00 75.19 180 PHE A CA 1
ATOM 1483 C C . PHE A 1 180 ? -0.882 -24.577 13.240 1.00 75.19 180 PHE A C 1
ATOM 1485 O O . PHE A 1 180 ? -0.505 -24.744 12.083 1.00 75.19 180 PHE A O 1
ATOM 1492 N N . SER A 1 181 ? -1.657 -25.490 13.832 1.00 66.44 181 SER A N 1
ATOM 1493 C CA . SER A 1 181 ? -2.060 -26.760 13.198 1.00 66.44 181 SER A CA 1
ATOM 1494 C C . SER A 1 181 ? -3.307 -26.668 12.305 1.00 66.44 181 SER A C 1
ATOM 1496 O O . SER A 1 181 ? -3.738 -27.678 11.749 1.00 66.44 181 SER A O 1
ATOM 1498 N N . GLY A 1 182 ? -3.882 -25.473 12.121 1.00 50.28 182 GLY A N 1
ATOM 1499 C CA . GLY A 1 182 ? -4.966 -25.236 11.160 1.00 50.28 182 GLY A CA 1
ATOM 1500 C C . GLY A 1 182 ? -6.335 -25.802 11.560 1.00 50.28 182 GLY A C 1
ATOM 1501 O O . GLY A 1 182 ? -7.238 -25.844 10.728 1.00 50.28 182 GLY A O 1
ATOM 1502 N N . LYS A 1 183 ? -6.518 -26.216 12.820 1.00 40.88 183 LYS A N 1
ATOM 1503 C CA . LYS A 1 183 ? -7.827 -26.570 13.389 1.00 40.88 183 LYS A CA 1
ATOM 1504 C C . LYS A 1 183 ? -8.324 -25.454 14.309 1.00 40.88 183 LYS A C 1
ATOM 1506 O O . LYS A 1 183 ? -8.298 -25.601 15.524 1.00 40.88 183 LYS A O 1
ATOM 1511 N N . SER A 1 184 ? -8.795 -24.344 13.746 1.00 32.62 184 SER A N 1
ATOM 1512 C CA . SER A 1 184 ? -9.709 -23.456 14.473 1.00 32.62 184 SER A CA 1
ATOM 1513 C C . SER A 1 184 ? -11.112 -23.617 13.895 1.00 32.62 184 SER A C 1
ATOM 1515 O O . SER A 1 184 ? -11.460 -23.104 12.833 1.00 32.62 184 SER A O 1
ATOM 1517 N N . GLU A 1 185 ? -11.911 -24.423 14.592 1.00 31.58 185 GLU A N 1
ATOM 1518 C CA . GLU A 1 185 ? -13.344 -24.528 14.366 1.00 31.58 185 GLU A CA 1
ATOM 1519 C C . GLU A 1 185 ? -14.047 -23.235 14.786 1.00 31.58 185 GLU A C 1
ATOM 1521 O O . GLU A 1 185 ? -13.868 -22.692 15.878 1.00 31.58 185 GLU A O 1
ATOM 1526 N N . LEU A 1 186 ? -14.927 -22.797 13.894 1.00 28.70 186 LEU A N 1
ATOM 1527 C CA . LEU A 1 186 ? -16.173 -22.147 14.247 1.00 28.70 186 LEU A CA 1
ATOM 1528 C C . LEU A 1 186 ? -16.943 -22.993 15.283 1.00 28.70 186 LEU A C 1
ATOM 1530 O O . LEU A 1 186 ? -17.215 -24.161 15.039 1.00 28.70 186 LEU A O 1
ATOM 1534 N N . THR A 1 187 ? -17.412 -22.322 16.340 1.00 27.50 187 THR A N 1
ATOM 1535 C CA . THR A 1 187 ? -18.669 -22.532 17.099 1.00 27.50 187 THR A CA 1
ATOM 1536 C C . THR A 1 187 ? -18.589 -22.872 18.594 1.00 27.50 187 THR A C 1
ATOM 1538 O O . THR A 1 187 ? -17.749 -23.601 19.102 1.00 27.50 187 THR A O 1
ATOM 1541 N N . ASN A 1 188 ? -19.528 -22.239 19.304 1.00 26.67 188 ASN A N 1
ATOM 1542 C CA . ASN A 1 188 ? -19.838 -22.347 20.722 1.00 26.67 188 ASN A CA 1
ATOM 1543 C C . ASN A 1 188 ? -20.477 -23.698 21.098 1.00 26.67 188 ASN A C 1
ATOM 1545 O O . ASN A 1 188 ? -21.390 -24.146 20.419 1.00 26.67 188 ASN A O 1
ATOM 1549 N N . ARG A 1 189 ? -20.151 -24.148 22.322 1.00 29.14 189 ARG A N 1
ATOM 1550 C CA . ARG A 1 189 ? -21.003 -24.855 23.310 1.00 29.14 189 ARG A CA 1
ATOM 1551 C C . ARG A 1 189 ? -21.691 -26.177 22.901 1.00 29.14 189 ARG A C 1
ATOM 1553 O O . ARG A 1 189 ? -22.767 -26.144 22.320 1.00 29.14 189 ARG A O 1
ATOM 1560 N N . LYS A 1 190 ? -21.196 -27.262 23.518 1.00 26.28 190 LYS A N 1
ATOM 1561 C CA . LYS A 1 190 ? -21.856 -28.201 24.468 1.00 26.28 190 LYS A CA 1
ATOM 1562 C C . LYS A 1 190 ? -21.624 -29.691 24.170 1.00 26.28 190 LYS A C 1
ATOM 1564 O O . LYS A 1 190 ? -21.756 -30.145 23.046 1.00 26.28 190 LYS A O 1
ATOM 1569 N N . ASP A 1 191 ? -21.414 -30.375 25.295 1.00 26.41 191 ASP A N 1
ATOM 1570 C CA . ASP A 1 191 ? -21.635 -31.784 25.628 1.00 26.41 191 ASP A CA 1
ATOM 1571 C C . ASP A 1 191 ? -20.583 -32.848 25.249 1.00 26.41 191 ASP A C 1
ATOM 1573 O O . ASP A 1 191 ? -20.377 -33.220 24.102 1.00 26.41 191 ASP A O 1
ATOM 1577 N N . LYS A 1 192 ? -19.917 -33.303 26.328 1.00 29.47 192 LYS A N 1
ATOM 1578 C CA . LYS A 1 192 ? -19.620 -34.688 26.731 1.00 29.47 192 LYS A CA 1
ATOM 1579 C C . LYS A 1 192 ? -19.816 -35.774 25.664 1.00 29.47 192 LYS A C 1
ATOM 1581 O O . LYS A 1 192 ? -20.940 -36.018 25.252 1.00 29.47 192 LYS A O 1
ATOM 1586 N N . ASP A 1 193 ? -18.766 -36.547 25.391 1.00 26.16 193 ASP A N 1
ATOM 1587 C CA . ASP A 1 193 ? -18.664 -37.909 25.935 1.00 26.16 193 ASP A CA 1
ATOM 1588 C C . ASP A 1 193 ? -17.308 -38.567 25.640 1.00 26.16 193 ASP A C 1
ATOM 1590 O O . ASP A 1 193 ? -16.547 -38.178 24.755 1.00 26.16 193 ASP A O 1
ATOM 1594 N N . GLU A 1 194 ? -17.000 -39.529 26.500 1.00 26.36 194 GLU A N 1
ATOM 1595 C CA . GLU A 1 194 ? -15.746 -40.244 26.683 1.00 26.36 194 GLU A CA 1
ATOM 1596 C C . GLU A 1 194 ? -15.362 -41.232 25.561 1.00 26.36 194 GLU A C 1
ATOM 1598 O O . GLU A 1 194 ? -16.197 -41.801 24.866 1.00 26.36 194 GLU A O 1
ATOM 1603 N N . ASN A 1 195 ? -14.061 -41.559 25.559 1.00 25.06 195 ASN A N 1
ATOM 1604 C CA . ASN A 1 195 ? -13.457 -42.852 25.209 1.00 25.06 195 ASN A CA 1
ATOM 1605 C C . ASN A 1 195 ? -13.620 -43.406 23.778 1.00 25.06 195 ASN A C 1
ATOM 1607 O O . ASN A 1 195 ? -14.631 -44.018 23.442 1.00 25.06 195 ASN A O 1
ATOM 1611 N N . LYS A 1 196 ? -12.494 -43.478 23.043 1.00 25.00 196 LYS A N 1
ATOM 1612 C CA . LYS A 1 196 ? -11.957 -44.769 22.556 1.00 25.00 196 LYS A CA 1
ATOM 1613 C C . LYS A 1 196 ? -10.516 -44.691 22.041 1.00 25.00 196 LYS A C 1
ATOM 1615 O O . LYS A 1 196 ? -10.048 -43.695 21.505 1.00 25.00 196 LYS A O 1
ATOM 1620 N N . LYS A 1 197 ? -9.835 -45.809 22.277 1.00 21.67 197 LYS A N 1
ATOM 1621 C CA . LYS A 1 197 ? -8.421 -46.146 22.095 1.00 21.67 197 LYS A CA 1
ATOM 1622 C C . LYS A 1 197 ? -8.134 -46.697 20.682 1.00 21.67 197 LYS A C 1
ATOM 1624 O O . LYS A 1 197 ? -8.915 -47.510 20.212 1.00 21.67 197 LYS A O 1
ATOM 1629 N N . VAL A 1 198 ? -6.933 -46.367 20.175 1.00 23.34 198 VAL A N 1
ATOM 1630 C CA . VAL A 1 198 ? -5.957 -47.226 19.442 1.00 23.34 198 VAL A CA 1
ATOM 1631 C C . VAL A 1 198 ? -6.268 -47.618 17.979 1.00 23.34 198 VAL A C 1
ATOM 1633 O O . VAL A 1 198 ? -7.244 -48.297 17.716 1.00 23.34 198 VAL A O 1
ATOM 1636 N N . GLU A 1 199 ? -5.393 -47.231 17.033 1.00 22.17 199 GLU A N 1
ATOM 1637 C CA . GLU A 1 199 ? -4.425 -48.100 16.311 1.00 22.17 199 GLU A CA 1
ATOM 1638 C C . GLU A 1 199 ? -3.585 -47.283 15.302 1.00 22.17 199 GLU A C 1
ATOM 1640 O O . GLU A 1 199 ? -4.110 -46.505 14.510 1.00 22.17 199 GLU A O 1
ATOM 1645 N N . VAL A 1 200 ? -2.257 -47.456 15.336 1.00 23.38 200 VAL A N 1
ATOM 1646 C CA . VAL A 1 200 ? -1.293 -46.849 14.400 1.00 23.38 200 VAL A CA 1
ATOM 1647 C C . VAL A 1 200 ? -0.760 -47.949 13.486 1.00 23.38 200 VAL A C 1
ATOM 1649 O O . VAL A 1 200 ? 0.003 -48.809 13.929 1.00 23.38 200 VAL A O 1
ATOM 1652 N N . SER A 1 201 ? -1.121 -47.913 12.203 1.00 23.22 201 SER A N 1
ATOM 1653 C CA . SER A 1 201 ? -0.531 -48.769 11.171 1.00 23.22 201 SER A CA 1
ATOM 1654 C C . SER A 1 201 ? 0.690 -48.098 10.533 1.00 23.22 201 SER A C 1
ATOM 1656 O O . SER A 1 201 ? 0.611 -46.987 10.009 1.00 23.22 201 SER A O 1
ATOM 1658 N N . LYS A 1 202 ? 1.823 -48.807 10.570 1.00 26.48 202 LYS A N 1
ATOM 1659 C CA . LYS A 1 202 ? 3.106 -48.470 9.936 1.00 26.48 202 LYS A CA 1
ATOM 1660 C C . LYS A 1 202 ? 2.984 -48.406 8.406 1.00 26.48 202 LYS A C 1
ATOM 1662 O O . LYS A 1 202 ? 2.513 -49.363 7.801 1.00 26.48 202 LYS A O 1
ATOM 1667 N N . ALA A 1 203 ? 3.542 -47.364 7.788 1.00 23.88 203 ALA A N 1
ATOM 1668 C CA . ALA A 1 203 ? 3.922 -47.371 6.374 1.00 23.88 203 ALA A CA 1
ATOM 1669 C C . ALA A 1 203 ? 5.332 -46.778 6.199 1.00 23.88 203 ALA A C 1
ATOM 1671 O O . ALA A 1 203 ? 5.632 -45.664 6.624 1.00 23.88 203 ALA A O 1
ATOM 1672 N N . THR A 1 204 ? 6.206 -47.590 5.614 1.00 24.61 204 THR A N 1
ATOM 1673 C CA . THR A 1 204 ? 7.645 -47.401 5.417 1.00 24.61 204 THR A CA 1
ATOM 1674 C C . THR A 1 204 ? 7.918 -46.482 4.219 1.00 24.61 204 THR A C 1
ATOM 1676 O O . THR A 1 204 ? 7.484 -46.788 3.113 1.00 24.61 204 THR A O 1
ATOM 1679 N N . LEU A 1 205 ? 8.672 -45.391 4.403 1.00 26.94 205 LEU A N 1
ATOM 1680 C CA . LEU A 1 205 ? 9.172 -44.538 3.311 1.00 26.94 205 LEU A CA 1
ATOM 1681 C C . LEU A 1 205 ? 10.647 -44.851 3.020 1.00 26.94 205 LEU A C 1
ATOM 1683 O O . LEU A 1 205 ? 11.541 -44.506 3.793 1.00 26.94 205 LEU A O 1
ATOM 1687 N N . THR A 1 206 ? 10.910 -45.484 1.880 1.00 26.08 206 THR A N 1
ATOM 1688 C CA . THR A 1 206 ? 12.246 -45.661 1.293 1.00 26.08 206 THR A CA 1
ATOM 1689 C C . THR A 1 206 ? 12.754 -44.334 0.713 1.00 26.08 206 THR A C 1
ATOM 1691 O O . THR A 1 206 ? 12.171 -43.810 -0.235 1.00 26.08 206 THR A O 1
ATOM 1694 N N . LYS A 1 207 ? 13.846 -43.775 1.259 1.00 34.25 207 LYS A N 1
ATOM 1695 C CA . LYS A 1 207 ? 14.529 -42.584 0.714 1.00 34.25 207 LYS A CA 1
ATOM 1696 C C . LYS A 1 207 ? 15.568 -42.987 -0.343 1.00 34.25 207 LYS A C 1
ATOM 1698 O O . LYS A 1 207 ? 16.547 -43.654 -0.024 1.00 34.25 207 LYS A O 1
ATOM 1703 N N . ASN A 1 208 ? 15.385 -42.515 -1.576 1.00 33.12 208 ASN A N 1
ATOM 1704 C CA . ASN A 1 208 ? 16.409 -42.519 -2.625 1.00 33.12 208 ASN A CA 1
ATOM 1705 C C . ASN A 1 208 ? 17.546 -41.550 -2.251 1.00 33.12 208 ASN A C 1
ATOM 1707 O O . ASN A 1 208 ? 17.327 -40.339 -2.189 1.00 33.12 208 ASN A O 1
ATOM 1711 N N . PHE A 1 209 ? 18.761 -42.053 -2.023 1.00 40.53 209 PHE A N 1
ATOM 1712 C CA . PHE A 1 209 ? 19.941 -41.208 -1.818 1.00 40.53 209 PHE A CA 1
ATOM 1713 C C . PHE A 1 209 ? 20.550 -40.797 -3.168 1.00 40.53 209 PHE A C 1
ATOM 1715 O O . PHE A 1 209 ? 20.848 -41.645 -4.007 1.00 40.53 209 PHE A O 1
ATOM 1722 N N . LYS A 1 210 ? 20.760 -39.490 -3.379 1.00 55.22 210 LYS A N 1
ATOM 1723 C CA . LYS A 1 210 ? 21.569 -38.973 -4.496 1.00 55.22 210 LYS A CA 1
ATOM 1724 C C . LYS A 1 210 ? 23.053 -39.222 -4.191 1.00 55.22 210 LYS A C 1
ATOM 1726 O O . LYS A 1 210 ? 23.525 -38.899 -3.101 1.00 55.22 210 LYS A O 1
ATOM 1731 N N . PHE A 1 211 ? 23.789 -39.790 -5.142 1.00 66.00 211 PHE A N 1
ATOM 1732 C CA . PHE A 1 211 ? 25.242 -39.973 -5.051 1.00 66.00 211 PHE A CA 1
ATOM 1733 C C . PHE A 1 211 ? 25.985 -38.784 -5.686 1.00 66.00 211 PHE A C 1
ATOM 1735 O O . PHE A 1 211 ? 25.477 -38.153 -6.610 1.00 66.00 211 PHE A O 1
ATOM 1742 N N . GLY A 1 212 ? 27.178 -38.479 -5.175 1.00 71.38 212 GLY A N 1
ATOM 1743 C CA . GLY A 1 212 ? 28.162 -37.543 -5.722 1.00 71.38 212 GLY A CA 1
ATOM 1744 C C . GLY A 1 212 ? 29.514 -38.234 -5.942 1.00 71.38 212 GLY A C 1
ATOM 1745 O O . GLY A 1 212 ? 29.606 -39.459 -5.884 1.00 71.38 212 GLY A O 1
ATOM 1746 N N . TYR A 1 213 ? 30.575 -37.462 -6.175 1.00 75.69 213 TYR A N 1
ATOM 1747 C CA . TYR A 1 213 ? 31.922 -37.993 -6.409 1.00 75.69 213 TYR A CA 1
ATOM 1748 C C . TYR A 1 213 ? 32.944 -37.308 -5.506 1.00 75.69 213 TYR A C 1
ATOM 1750 O O . TYR A 1 213 ? 32.851 -36.110 -5.248 1.00 75.69 213 TYR A O 1
ATOM 1758 N N . CYS A 1 214 ? 33.927 -38.077 -5.043 1.00 75.88 214 CYS A N 1
ATOM 1759 C CA . CYS A 1 214 ? 35.073 -37.578 -4.303 1.00 75.88 214 CYS A CA 1
ATOM 1760 C C . CYS A 1 214 ? 35.858 -36.597 -5.176 1.00 75.88 214 CYS A C 1
ATOM 1762 O O . CYS A 1 214 ? 36.332 -36.976 -6.247 1.00 75.88 214 CYS A O 1
ATOM 1764 N N . ILE A 1 215 ? 36.061 -35.370 -4.705 1.00 65.88 215 ILE A N 1
ATOM 1765 C CA . ILE A 1 215 ? 36.721 -34.312 -5.485 1.00 65.88 215 ILE A CA 1
ATOM 1766 C C . ILE A 1 215 ? 38.198 -34.609 -5.785 1.00 65.88 215 ILE A C 1
ATOM 1768 O O . ILE A 1 215 ? 38.748 -34.065 -6.739 1.00 65.88 215 ILE A O 1
ATOM 1772 N N . ARG A 1 216 ? 38.834 -35.500 -5.008 1.00 65.44 216 ARG A N 1
ATOM 1773 C CA . ARG A 1 216 ? 40.254 -35.857 -5.159 1.00 65.44 216 ARG A CA 1
ATOM 1774 C C . ARG A 1 216 ? 40.491 -37.111 -5.995 1.00 65.44 216 ARG A C 1
ATOM 1776 O O . ARG A 1 216 ? 41.470 -37.175 -6.728 1.00 65.44 216 ARG A O 1
ATOM 1783 N N . THR A 1 217 ? 39.631 -38.120 -5.865 1.00 68.75 217 THR A N 1
ATOM 1784 C CA . THR A 1 217 ? 39.827 -39.433 -6.513 1.00 68.75 217 THR A CA 1
ATOM 1785 C C . THR A 1 217 ? 38.796 -39.737 -7.595 1.00 68.75 217 THR A C 1
ATOM 1787 O O . THR A 1 217 ? 38.958 -40.710 -8.322 1.00 68.75 217 THR A O 1
ATOM 1790 N N . GLY A 1 218 ? 37.715 -38.957 -7.691 1.00 63.69 218 GLY A N 1
ATOM 1791 C CA . GLY A 1 218 ? 36.593 -39.223 -8.593 1.00 63.69 218 GLY A CA 1
ATOM 1792 C C . GLY A 1 218 ? 35.729 -40.425 -8.193 1.00 63.69 218 GLY A C 1
ATOM 1793 O O . GLY A 1 218 ? 34.812 -40.777 -8.924 1.00 63.69 218 GLY A O 1
ATOM 1794 N N . LYS A 1 219 ? 35.988 -41.068 -7.044 1.00 69.56 219 LYS A N 1
ATOM 1795 C CA . LYS A 1 219 ? 35.222 -42.226 -6.548 1.00 69.56 219 LYS A CA 1
ATOM 1796 C C . LYS A 1 219 ? 33.810 -41.808 -6.131 1.00 69.56 219 LYS A C 1
ATOM 1798 O O . LYS A 1 219 ? 33.654 -40.800 -5.448 1.00 69.56 219 LYS A O 1
ATOM 1803 N N . GLN A 1 220 ? 32.790 -42.579 -6.502 1.00 73.31 220 GLN A N 1
ATOM 1804 C CA . GLN A 1 220 ? 31.400 -42.286 -6.140 1.00 73.31 220 GLN A CA 1
ATOM 1805 C C . GLN A 1 220 ? 31.192 -42.407 -4.619 1.00 73.31 220 GLN A C 1
ATOM 1807 O O . GLN A 1 220 ? 31.570 -43.408 -4.011 1.00 73.31 220 GLN A O 1
ATOM 1812 N N . ILE A 1 221 ? 30.606 -41.380 -4.008 1.00 80.50 221 ILE A N 1
ATOM 1813 C CA . ILE A 1 221 ? 30.317 -41.274 -2.568 1.00 80.50 221 ILE A CA 1
ATOM 1814 C C . ILE A 1 221 ? 28.897 -40.715 -2.371 1.00 80.50 221 ILE A C 1
ATOM 1816 O O . ILE A 1 221 ? 28.362 -40.101 -3.291 1.00 80.50 221 ILE A O 1
ATOM 1820 N N . PRO A 1 222 ? 28.234 -40.900 -1.218 1.00 74.00 222 PRO A N 1
ATOM 1821 C CA . PRO A 1 222 ? 26.955 -40.235 -0.949 1.00 74.00 222 PRO A CA 1
ATOM 1822 C C . PRO A 1 222 ? 27.080 -38.713 -1.121 1.00 74.00 222 PRO A C 1
ATOM 1824 O O . PRO A 1 222 ? 28.058 -38.128 -0.655 1.00 74.00 222 PRO A O 1
ATOM 1827 N N . PHE A 1 223 ? 26.122 -38.064 -1.796 1.00 65.69 223 PHE A N 1
ATOM 1828 C CA . PHE A 1 223 ? 26.205 -36.623 -2.048 1.00 65.69 223 PHE A CA 1
ATOM 1829 C C . PHE A 1 223 ? 26.106 -35.854 -0.728 1.00 65.69 223 PHE A C 1
ATOM 1831 O O . PHE A 1 223 ? 25.034 -35.724 -0.138 1.00 65.69 223 PHE A O 1
ATOM 1838 N N . ASN A 1 224 ? 27.247 -35.356 -0.259 1.00 65.25 224 ASN A N 1
ATOM 1839 C CA . ASN A 1 224 ? 27.352 -34.552 0.943 1.00 65.25 224 ASN A CA 1
ATOM 1840 C C . ASN A 1 224 ? 28.362 -33.421 0.695 1.00 65.25 224 ASN A C 1
ATOM 1842 O O . ASN A 1 224 ? 29.568 -33.673 0.729 1.00 65.25 224 ASN A O 1
ATOM 1846 N N . PRO A 1 225 ? 27.899 -32.176 0.484 1.00 54.00 225 PRO A N 1
ATOM 1847 C CA . PRO A 1 225 ? 28.773 -31.027 0.243 1.00 54.00 225 PRO A CA 1
ATOM 1848 C C . PRO A 1 225 ? 29.784 -30.766 1.371 1.00 54.00 225 PRO A C 1
ATOM 1850 O O . PRO A 1 225 ? 30.817 -30.157 1.128 1.00 54.00 225 PRO A O 1
ATOM 1853 N N . LYS A 1 226 ? 29.512 -31.252 2.595 1.00 60.44 226 LYS A N 1
ATOM 1854 C CA . LYS A 1 226 ? 30.411 -31.138 3.757 1.00 60.44 226 LYS A CA 1
ATOM 1855 C C . LYS A 1 226 ? 31.443 -32.268 3.851 1.00 60.44 226 LYS A C 1
ATOM 1857 O O . LYS A 1 226 ? 32.352 -32.190 4.669 1.00 60.44 226 LYS A O 1
ATOM 1862 N N . ARG A 1 227 ? 31.301 -33.338 3.060 1.00 69.50 227 ARG A N 1
ATOM 1863 C CA . ARG A 1 227 ? 32.254 -34.461 2.994 1.00 69.50 227 ARG A CA 1
ATOM 1864 C C . ARG A 1 227 ? 32.571 -34.782 1.532 1.00 69.50 227 ARG A C 1
ATOM 1866 O O . ARG A 1 227 ? 32.198 -35.848 1.046 1.00 69.50 227 ARG A O 1
ATOM 1873 N N . PRO A 1 228 ? 33.242 -33.863 0.816 1.00 76.88 228 PRO A N 1
ATOM 1874 C CA . PRO A 1 228 ? 33.504 -34.030 -0.608 1.00 76.88 228 PRO A CA 1
ATOM 1875 C C . PRO A 1 228 ? 34.646 -35.018 -0.898 1.00 76.88 228 PRO A C 1
ATOM 1877 O O . PRO A 1 228 ? 34.945 -35.268 -2.061 1.00 76.88 228 PRO A O 1
ATOM 1880 N N . LEU A 1 229 ? 35.296 -35.584 0.127 1.00 74.25 229 LEU A N 1
ATOM 1881 C CA . LEU A 1 229 ? 36.384 -36.556 0.010 1.00 74.25 229 LEU A CA 1
ATOM 1882 C C . LEU A 1 229 ? 35.904 -37.963 0.388 1.00 74.25 229 LEU A C 1
ATOM 1884 O O . LEU A 1 229 ? 35.137 -38.134 1.332 1.00 74.25 229 LEU A O 1
ATOM 1888 N N . CYS A 1 230 ? 36.399 -38.985 -0.313 1.00 84.06 230 CYS A N 1
ATOM 1889 C CA . CYS A 1 230 ? 36.303 -40.363 0.163 1.00 84.06 230 CYS A CA 1
ATOM 1890 C C . CYS A 1 230 ? 37.229 -40.573 1.371 1.00 84.06 230 CYS A C 1
ATOM 1892 O O . CYS A 1 230 ? 38.202 -39.839 1.543 1.00 84.06 230 CYS A O 1
ATOM 1894 N N . ASP A 1 231 ? 36.968 -41.602 2.176 1.00 75.81 231 ASP A N 1
ATOM 1895 C CA . ASP A 1 231 ? 37.696 -41.836 3.432 1.00 75.81 231 ASP A CA 1
ATOM 1896 C C . ASP A 1 231 ? 39.218 -41.946 3.251 1.00 75.81 231 ASP A C 1
ATOM 1898 O O . ASP A 1 231 ? 39.982 -41.428 4.061 1.00 75.81 231 ASP A O 1
ATOM 1902 N N . GLU A 1 232 ? 39.675 -42.565 2.160 1.00 77.69 232 GLU A N 1
ATOM 1903 C CA . GLU A 1 232 ? 41.100 -42.639 1.799 1.00 77.69 232 GLU A CA 1
ATOM 1904 C C . GLU A 1 232 ? 41.694 -41.245 1.535 1.00 77.69 232 GLU A C 1
ATOM 1906 O O . GLU A 1 232 ? 42.808 -40.939 1.965 1.00 77.69 232 GLU A O 1
ATOM 1911 N N . ALA A 1 233 ? 40.942 -40.379 0.848 1.00 78.00 233 ALA A N 1
ATOM 1912 C CA . ALA A 1 233 ? 41.371 -39.022 0.539 1.00 78.00 233 ALA A CA 1
ATOM 1913 C C . ALA A 1 233 ? 41.370 -38.116 1.773 1.00 78.00 233 ALA A C 1
ATOM 1915 O O . ALA A 1 233 ? 42.306 -37.341 1.961 1.00 78.00 233 ALA A O 1
ATOM 1916 N N . TYR A 1 234 ? 40.366 -38.276 2.634 1.00 77.81 234 TYR A N 1
ATOM 1917 C CA . TYR A 1 234 ? 40.256 -37.556 3.895 1.00 77.81 234 TYR A CA 1
ATOM 1918 C C . TYR A 1 234 ? 41.375 -37.930 4.874 1.00 77.81 234 TYR A C 1
ATOM 1920 O O . TYR A 1 234 ? 42.005 -37.043 5.435 1.00 77.81 234 TYR A O 1
ATOM 1928 N N . LYS A 1 235 ? 41.692 -39.225 5.028 1.00 72.00 235 LYS A N 1
ATOM 1929 C CA . LYS A 1 235 ? 42.796 -39.679 5.895 1.00 72.00 235 LYS A CA 1
ATOM 1930 C C . LYS A 1 235 ? 44.142 -39.105 5.468 1.00 72.00 235 LYS A C 1
ATOM 1932 O O . LYS A 1 235 ? 44.935 -38.717 6.312 1.00 72.00 235 LYS A O 1
ATOM 1937 N N . SER A 1 236 ? 44.377 -39.024 4.161 1.00 68.81 236 SER A N 1
ATOM 1938 C CA . SER A 1 236 ? 45.590 -38.422 3.615 1.00 68.81 236 SER A CA 1
ATOM 1939 C C . SER A 1 236 ? 45.638 -36.907 3.836 1.00 68.81 236 SER A C 1
ATOM 1941 O O . SER A 1 236 ? 46.706 -36.410 4.155 1.00 68.81 236 SER A O 1
ATOM 1943 N N . TRP A 1 237 ? 44.520 -36.178 3.723 1.00 65.00 237 TRP A N 1
ATOM 1944 C CA . TRP A 1 237 ? 44.466 -34.751 4.086 1.00 65.00 237 TRP A CA 1
ATOM 1945 C C . TRP A 1 237 ? 44.726 -34.538 5.587 1.00 65.00 237 TRP A C 1
ATOM 1947 O O . TRP A 1 237 ? 45.597 -33.760 5.967 1.00 65.00 237 TRP A O 1
ATOM 1957 N N . ALA A 1 238 ? 44.053 -35.318 6.437 1.00 65.44 238 ALA A N 1
ATOM 1958 C CA . ALA A 1 238 ? 44.164 -35.244 7.895 1.00 65.44 238 ALA A CA 1
ATOM 1959 C C . ALA A 1 238 ? 45.558 -35.615 8.433 1.00 65.44 238 ALA A C 1
ATOM 1961 O O . ALA A 1 238 ? 45.881 -35.298 9.571 1.00 65.44 238 ALA A O 1
ATOM 1962 N N . GLN A 1 239 ? 46.384 -36.299 7.637 1.00 57.25 239 GLN A N 1
ATOM 1963 C CA . GLN A 1 239 ? 47.749 -36.655 8.019 1.00 57.25 239 GLN A CA 1
ATOM 1964 C C . GLN A 1 239 ? 48.732 -35.486 7.859 1.00 57.25 239 GLN A C 1
ATOM 1966 O O . GLN A 1 239 ? 49.745 -35.455 8.552 1.00 57.25 239 GLN A O 1
ATOM 1971 N N . PHE A 1 240 ? 48.439 -34.531 6.970 1.00 59.59 240 PHE A N 1
ATOM 1972 C CA . PHE A 1 240 ? 49.285 -33.356 6.744 1.00 59.59 240 PHE A CA 1
ATOM 1973 C C . PHE A 1 240 ? 48.755 -32.091 7.433 1.00 59.59 240 PHE A C 1
ATOM 1975 O O . PHE A 1 240 ? 49.539 -31.165 7.595 1.00 59.59 240 PHE A O 1
ATOM 1982 N N . SER A 1 241 ? 47.480 -32.074 7.869 1.00 50.34 241 SER A N 1
ATOM 1983 C CA . SER A 1 241 ? 46.817 -31.016 8.671 1.00 50.34 241 SER A CA 1
ATOM 1984 C C . SER A 1 241 ? 47.205 -29.587 8.290 1.00 50.34 241 SER A C 1
ATOM 1986 O O . SER A 1 241 ? 47.338 -28.708 9.139 1.00 50.34 241 SER A O 1
ATOM 1988 N N . ASP A 1 242 ? 47.417 -29.371 6.999 1.00 52.22 242 ASP A N 1
ATOM 1989 C CA . ASP A 1 242 ? 47.870 -28.104 6.464 1.00 52.22 242 ASP A CA 1
ATOM 1990 C C . ASP A 1 242 ? 46.650 -27.348 5.941 1.00 52.22 242 ASP A C 1
ATOM 1992 O O . ASP A 1 242 ? 46.199 -27.552 4.813 1.00 52.22 242 ASP A O 1
ATOM 1996 N N . GLU A 1 243 ? 46.093 -26.483 6.792 1.00 48.72 243 GLU A N 1
ATOM 1997 C CA . GLU A 1 243 ? 44.999 -25.568 6.435 1.00 48.72 243 GLU A CA 1
ATOM 1998 C C . GLU A 1 243 ? 45.413 -24.562 5.349 1.00 48.72 243 GLU A C 1
ATOM 2000 O O . GLU A 1 243 ? 44.555 -23.948 4.716 1.00 48.72 243 GLU A O 1
ATOM 2005 N N . THR A 1 244 ? 46.720 -24.409 5.105 1.00 41.12 244 THR A N 1
ATOM 2006 C CA . THR A 1 244 ? 47.275 -23.538 4.065 1.00 41.12 244 THR A CA 1
ATOM 2007 C C . THR A 1 244 ? 47.578 -24.270 2.762 1.00 41.12 244 THR A C 1
ATOM 2009 O O . THR A 1 244 ? 47.926 -23.613 1.778 1.00 41.12 244 THR A O 1
ATOM 2012 N N . TYR A 1 245 ? 47.397 -25.598 2.704 1.00 43.22 245 TYR A N 1
ATOM 2013 C CA . TYR A 1 245 ? 47.587 -26.369 1.480 1.00 43.22 245 TYR A CA 1
ATOM 2014 C C . TYR A 1 245 ? 46.530 -25.957 0.444 1.00 43.22 245 TYR A C 1
ATOM 2016 O O . TYR A 1 245 ? 45.343 -26.252 0.615 1.00 43.22 245 TYR A O 1
ATOM 2024 N N . PRO A 1 246 ? 46.918 -25.283 -0.652 1.00 39.66 246 PRO A N 1
ATOM 2025 C CA . PRO A 1 246 ? 45.956 -24.721 -1.578 1.00 39.66 246 PRO A CA 1
ATOM 2026 C C . PRO A 1 246 ? 45.366 -25.847 -2.425 1.00 39.66 246 PRO A C 1
ATOM 2028 O O . PRO A 1 246 ? 45.985 -26.329 -3.382 1.00 39.66 246 PRO A O 1
ATOM 2031 N N . GLU A 1 247 ? 44.138 -26.260 -2.113 1.00 40.94 247 GLU A N 1
ATOM 2032 C CA . GLU A 1 247 ? 43.347 -27.030 -3.064 1.00 40.94 247 GLU A CA 1
ATOM 2033 C C . GLU A 1 247 ? 43.161 -26.167 -4.316 1.00 40.94 247 GLU A C 1
ATOM 2035 O O . GLU A 1 247 ? 42.685 -25.034 -4.260 1.00 40.94 247 GLU A O 1
ATOM 2040 N N . LYS A 1 248 ? 43.600 -26.667 -5.476 1.00 36.81 248 LYS A N 1
ATOM 2041 C CA . LYS A 1 248 ? 43.502 -25.927 -6.740 1.00 36.81 248 LYS A CA 1
ATOM 2042 C C . LYS A 1 248 ? 42.045 -25.806 -7.193 1.00 36.81 248 LYS A C 1
ATOM 2044 O O . LYS A 1 248 ? 41.673 -26.484 -8.146 1.00 36.81 248 LYS A O 1
ATOM 2049 N N . GLN A 1 249 ? 41.266 -24.903 -6.600 1.00 34.28 249 GLN A N 1
ATOM 2050 C CA . GLN A 1 249 ? 40.100 -24.270 -7.222 1.00 34.28 249 GLN A CA 1
ATOM 2051 C C . GLN A 1 249 ? 40.003 -22.799 -6.776 1.00 34.28 249 GLN A C 1
ATOM 2053 O O . GLN A 1 249 ? 39.898 -22.485 -5.599 1.00 34.28 249 GLN A O 1
ATOM 2058 N N . HIS A 1 250 ? 40.123 -21.898 -7.756 1.00 30.58 250 HIS A N 1
ATOM 2059 C CA . HIS A 1 250 ? 40.089 -20.440 -7.620 1.00 30.58 250 HIS A CA 1
ATOM 2060 C C . HIS A 1 250 ? 38.770 -19.925 -7.035 1.00 30.58 250 HIS A C 1
ATOM 2062 O O . HIS A 1 250 ? 37.730 -20.316 -7.547 1.00 30.58 250 HIS A O 1
ATOM 2068 N N . PHE A 1 251 ? 38.834 -18.991 -6.077 1.00 26.58 251 PHE A N 1
ATOM 2069 C CA . PHE A 1 251 ? 38.163 -17.675 -6.096 1.00 26.58 251 PHE A CA 1
ATOM 2070 C C . PHE A 1 251 ? 38.524 -16.906 -4.806 1.00 26.58 251 PHE A C 1
ATOM 2072 O O . PHE A 1 251 ? 38.040 -17.231 -3.728 1.00 26.58 251 PHE A O 1
ATOM 2079 N N . GLN A 1 252 ? 39.373 -15.881 -4.911 1.00 25.67 252 GLN A N 1
ATOM 2080 C CA . GLN A 1 252 ? 39.554 -14.853 -3.879 1.00 25.67 252 GLN A CA 1
ATOM 2081 C C . GLN A 1 252 ? 39.820 -13.520 -4.589 1.00 25.67 252 GLN A C 1
ATOM 2083 O O . GLN A 1 252 ? 40.828 -13.383 -5.278 1.00 25.67 252 GLN A O 1
ATOM 2088 N N . SER A 1 253 ? 38.904 -12.560 -4.443 1.00 26.28 253 SER A N 1
ATOM 2089 C CA . SER A 1 253 ? 39.136 -11.143 -4.739 1.00 26.28 253 SER A CA 1
ATOM 2090 C C . SER A 1 253 ? 39.520 -10.444 -3.435 1.00 26.28 253 SER A C 1
ATOM 2092 O O . SER A 1 253 ? 38.774 -10.523 -2.455 1.00 26.28 253 SER A O 1
ATOM 2094 N N . LEU A 1 254 ? 40.675 -9.782 -3.410 1.00 25.66 254 LEU A N 1
ATOM 2095 C CA . LEU A 1 254 ? 41.144 -8.986 -2.276 1.00 25.66 254 LEU A CA 1
ATOM 2096 C C . LEU A 1 254 ? 40.791 -7.503 -2.461 1.00 25.66 254 LEU A C 1
ATOM 2098 O O . LEU A 1 254 ? 40.885 -6.956 -3.554 1.00 25.66 254 LEU A O 1
ATOM 2102 N N . PHE A 1 255 ? 40.408 -6.889 -1.343 1.00 22.89 255 PHE A N 1
ATOM 2103 C CA . PHE A 1 255 ? 40.203 -5.459 -1.110 1.00 22.89 255 PHE A CA 1
ATOM 2104 C C . PHE A 1 255 ? 41.501 -4.641 -1.228 1.00 22.89 255 PHE A C 1
ATOM 2106 O O . PHE A 1 255 ? 42.531 -5.093 -0.737 1.00 22.89 255 PHE A O 1
ATOM 2113 N N . TYR A 1 256 ? 41.402 -3.390 -1.703 1.00 24.62 256 TYR A N 1
ATOM 2114 C CA . TYR A 1 256 ? 42.187 -2.246 -1.202 1.00 24.62 256 TYR A CA 1
ATOM 2115 C C . TYR A 1 256 ? 41.445 -0.908 -1.428 1.00 24.62 256 TYR A C 1
ATOM 2117 O O . TYR A 1 256 ? 40.933 -0.649 -2.513 1.00 24.62 256 TYR A O 1
ATOM 2125 N N . GLU A 1 257 ? 41.405 -0.053 -0.397 1.00 26.94 257 GLU A N 1
ATOM 2126 C CA . GLU A 1 257 ? 40.956 1.354 -0.425 1.00 26.94 257 GLU A CA 1
ATOM 2127 C C . GLU A 1 257 ? 42.140 2.323 -0.646 1.00 26.94 257 GLU A C 1
ATOM 2129 O O . GLU A 1 257 ? 43.179 2.140 -0.009 1.00 26.94 257 GLU A O 1
ATOM 2134 N N . ARG A 1 258 ? 41.949 3.419 -1.414 1.00 24.31 258 ARG A N 1
ATOM 2135 C CA . ARG A 1 258 ? 42.124 4.836 -0.969 1.00 24.31 258 ARG A CA 1
ATOM 2136 C C . ARG A 1 258 ? 42.019 5.887 -2.101 1.00 24.31 258 ARG A C 1
ATOM 2138 O O . ARG A 1 258 ? 42.736 5.810 -3.084 1.00 24.31 258 ARG A O 1
ATOM 2145 N N . ILE A 1 259 ? 41.192 6.910 -1.825 1.00 24.97 259 ILE A N 1
ATOM 2146 C CA . ILE A 1 259 ? 41.287 8.376 -2.076 1.00 24.97 259 ILE A CA 1
ATOM 2147 C C . ILE A 1 259 ? 41.793 8.902 -3.437 1.00 24.97 259 ILE A C 1
ATOM 2149 O O . ILE A 1 259 ? 42.950 8.715 -3.790 1.00 24.97 259 ILE A O 1
ATOM 2153 N N . GLY A 1 260 ? 41.008 9.816 -4.036 1.00 23.02 260 GLY A N 1
ATOM 2154 C CA . GLY A 1 260 ? 41.569 10.986 -4.732 1.00 23.02 260 GLY A CA 1
ATOM 2155 C C . GLY A 1 260 ? 40.759 11.529 -5.907 1.00 23.02 260 GLY A C 1
ATOM 2156 O O . GLY A 1 260 ? 40.877 11.049 -7.025 1.00 23.02 260 GLY A O 1
ATOM 2157 N N . THR A 1 261 ? 40.002 12.602 -5.679 1.00 30.42 261 THR A N 1
ATOM 2158 C CA . THR A 1 261 ? 39.530 13.519 -6.726 1.00 30.42 261 THR A CA 1
ATOM 2159 C C . THR A 1 261 ? 40.705 14.199 -7.436 1.00 30.42 261 THR A C 1
ATOM 2161 O O . THR A 1 261 ? 41.488 14.875 -6.770 1.00 30.42 261 THR A O 1
ATOM 2164 N N . MET A 1 262 ? 40.761 14.146 -8.770 1.00 22.64 262 MET A N 1
ATOM 2165 C CA . MET A 1 262 ? 41.371 15.205 -9.584 1.00 22.64 262 MET A CA 1
ATOM 2166 C C . MET A 1 262 ? 40.801 15.224 -11.011 1.00 22.64 262 MET A C 1
ATOM 2168 O O . MET A 1 262 ? 40.833 14.232 -11.729 1.00 22.64 262 MET A O 1
ATOM 2172 N N . GLN A 1 263 ? 40.274 16.388 -11.402 1.00 27.92 263 GLN A N 1
ATOM 2173 C CA . GLN A 1 263 ? 39.929 16.745 -12.778 1.00 27.92 263 GLN A CA 1
ATOM 2174 C C . GLN A 1 263 ? 41.172 16.799 -13.674 1.00 27.92 263 GLN A C 1
ATOM 2176 O O . GLN A 1 263 ? 42.180 17.379 -13.267 1.00 27.92 263 GLN A O 1
ATOM 2181 N N . LYS A 1 264 ? 41.007 16.322 -14.918 1.00 25.70 264 LYS A N 1
ATOM 2182 C CA . LYS A 1 264 ? 41.498 16.835 -16.225 1.00 25.70 264 LYS A CA 1
ATOM 2183 C C . LYS A 1 264 ? 41.580 15.635 -17.186 1.00 25.70 264 LYS A C 1
ATOM 2185 O O . LYS A 1 264 ? 42.041 14.586 -16.775 1.00 25.70 264 LYS A O 1
ATOM 2190 N N . SER A 1 265 ? 41.208 15.671 -18.460 1.00 23.34 265 SER A N 1
ATOM 2191 C CA . SER A 1 265 ? 40.627 16.687 -19.341 1.00 23.34 265 SER A CA 1
ATOM 2192 C C . SER A 1 265 ? 40.437 16.024 -20.715 1.00 23.34 265 SER A C 1
ATOM 2194 O O . SER A 1 265 ? 41.330 15.305 -21.152 1.00 23.34 265 SER A O 1
ATOM 2196 N N . ASN A 1 266 ? 39.338 16.362 -21.395 1.00 25.83 266 ASN A N 1
ATOM 2197 C CA . ASN A 1 266 ? 39.087 16.245 -22.839 1.00 25.83 266 ASN A CA 1
ATOM 2198 C C . ASN A 1 266 ? 38.983 14.845 -23.471 1.00 25.83 266 ASN A C 1
ATOM 2200 O O . ASN A 1 266 ? 39.904 14.391 -24.138 1.00 25.83 266 ASN A O 1
ATOM 2204 N N . MET A 1 267 ? 37.782 14.263 -23.388 1.00 22.70 267 MET A N 1
ATOM 2205 C CA . MET A 1 267 ? 37.031 13.713 -24.531 1.00 22.70 267 MET A CA 1
ATOM 2206 C C . MET A 1 267 ? 35.587 13.465 -24.066 1.00 22.70 267 MET A C 1
ATOM 2208 O O . MET A 1 267 ? 35.347 12.617 -23.211 1.00 22.70 267 MET A O 1
ATOM 2212 N N . ASP A 1 268 ? 34.634 14.244 -24.585 1.00 22.89 268 ASP A N 1
ATOM 2213 C CA . ASP A 1 268 ? 33.201 14.049 -24.342 1.00 22.89 268 ASP A CA 1
ATOM 2214 C C . ASP A 1 268 ? 32.740 12.744 -25.008 1.00 22.89 268 ASP A C 1
ATOM 2216 O O . ASP A 1 268 ? 32.490 12.695 -26.211 1.00 22.89 268 ASP A O 1
ATOM 2220 N N . PHE A 1 269 ? 32.601 11.686 -24.211 1.00 23.77 269 PHE A N 1
ATOM 2221 C CA . PHE A 1 269 ? 31.757 10.538 -24.531 1.00 23.77 269 PHE A CA 1
ATOM 2222 C C . PHE A 1 269 ? 30.728 10.386 -23.408 1.00 23.77 269 PHE A C 1
ATOM 2224 O O . PHE A 1 269 ? 31.029 9.900 -22.322 1.00 23.77 269 PHE A O 1
ATOM 2231 N N . ASN A 1 270 ? 29.485 10.793 -23.674 1.00 23.27 270 ASN A N 1
ATOM 2232 C CA . ASN A 1 270 ? 28.325 10.619 -22.786 1.00 23.27 270 ASN A CA 1
ATOM 2233 C C . ASN A 1 270 ? 27.821 9.152 -22.750 1.00 23.27 270 ASN A C 1
ATOM 2235 O O . ASN A 1 270 ? 26.619 8.889 -22.723 1.00 23.27 270 ASN A O 1
ATOM 2239 N N . GLN A 1 271 ? 28.727 8.172 -22.765 1.00 28.20 271 GLN A N 1
ATOM 2240 C CA . GLN A 1 271 ? 28.416 6.741 -22.743 1.00 28.20 271 GLN A CA 1
ATOM 2241 C C . GLN A 1 271 ? 28.989 6.098 -21.474 1.00 28.20 271 GLN A C 1
ATOM 2243 O O . GLN A 1 271 ? 30.160 6.271 -21.150 1.00 28.20 271 GLN A O 1
ATOM 2248 N N . LYS A 1 272 ? 28.153 5.343 -20.742 1.00 32.22 272 LYS A N 1
ATOM 2249 C CA . LYS A 1 272 ? 28.579 4.497 -19.613 1.00 32.22 272 LYS A CA 1
ATOM 2250 C C . LYS A 1 272 ? 29.423 3.334 -20.163 1.00 32.22 272 LYS A C 1
ATOM 2252 O O . LYS A 1 272 ? 28.889 2.251 -20.403 1.00 32.22 272 LYS A O 1
ATOM 2257 N N . ALA A 1 273 ? 30.707 3.577 -20.409 1.00 30.75 273 ALA A N 1
ATOM 2258 C CA . ALA A 1 273 ? 31.688 2.553 -20.753 1.00 30.75 273 ALA A CA 1
ATOM 2259 C C . ALA A 1 273 ? 32.307 1.986 -19.469 1.00 30.75 273 ALA A C 1
ATOM 2261 O O . ALA A 1 273 ? 32.673 2.738 -18.565 1.00 30.75 273 ALA A O 1
ATOM 2262 N N . VAL A 1 274 ? 32.396 0.660 -19.375 1.00 40.47 274 VAL A N 1
ATOM 2263 C CA . VAL A 1 274 ? 33.040 -0.032 -18.252 1.00 40.47 274 VAL A CA 1
ATOM 2264 C C . VAL A 1 274 ? 34.212 -0.853 -18.770 1.00 40.47 274 VAL A C 1
ATOM 2266 O O . VAL A 1 274 ? 34.085 -1.604 -19.742 1.00 40.47 274 VAL A O 1
ATOM 2269 N N . TRP A 1 275 ? 35.322 -0.727 -18.057 1.00 41.16 275 TRP A N 1
ATOM 2270 C CA . TRP A 1 275 ? 36.543 -1.504 -18.207 1.00 41.16 275 TRP A CA 1
ATOM 2271 C C . TRP A 1 275 ? 36.579 -2.582 -17.110 1.00 41.16 275 TRP A C 1
ATOM 2273 O O . TRP A 1 275 ? 35.935 -2.414 -16.078 1.00 41.16 275 TRP A O 1
ATOM 2283 N N . THR A 1 276 ? 37.224 -3.722 -17.353 1.00 39.50 276 THR A N 1
ATOM 2284 C CA . THR A 1 276 ? 37.235 -4.859 -16.419 1.00 39.50 276 THR A CA 1
ATOM 2285 C C . THR A 1 276 ? 38.581 -5.588 -16.418 1.00 39.50 276 THR A C 1
ATOM 2287 O O . THR A 1 276 ? 38.960 -6.202 -17.421 1.00 39.50 276 THR A O 1
ATOM 2290 N N . SER A 1 277 ? 39.248 -5.574 -15.263 1.00 34.38 277 SER A N 1
ATOM 2291 C CA . SER A 1 277 ? 40.556 -6.192 -14.974 1.00 34.38 277 SER A CA 1
ATOM 2292 C C . SER A 1 277 ? 40.535 -7.709 -14.705 1.00 34.38 277 SER A C 1
ATOM 2294 O O . SER A 1 277 ? 41.513 -8.425 -14.936 1.00 34.38 277 SER A O 1
ATOM 2296 N N . ASP A 1 278 ? 39.393 -8.259 -14.284 1.00 36.12 278 ASP A N 1
ATOM 2297 C CA . ASP A 1 278 ? 39.269 -9.644 -13.785 1.00 36.12 278 ASP A CA 1
ATOM 2298 C C . ASP A 1 278 ? 39.420 -10.759 -14.848 1.00 36.12 278 ASP A C 1
ATOM 2300 O O . ASP A 1 278 ? 39.267 -11.952 -14.563 1.00 36.12 278 ASP A O 1
ATOM 2304 N N . PHE A 1 279 ? 39.716 -10.414 -16.103 1.00 41.09 279 PHE A N 1
ATOM 2305 C CA . PHE A 1 279 ? 39.677 -11.347 -17.235 1.00 41.09 279 PHE A CA 1
ATOM 2306 C C . PHE A 1 279 ? 41.044 -11.892 -17.680 1.00 41.09 279 PHE A C 1
ATOM 2308 O O . PHE A 1 279 ? 41.098 -12.690 -18.616 1.00 41.09 279 PHE A O 1
ATOM 2315 N N . CYS A 1 280 ? 42.138 -11.554 -16.994 1.00 37.00 280 CYS A N 1
ATOM 2316 C CA . CYS A 1 280 ? 43.511 -11.937 -17.365 1.00 37.00 280 CYS A CA 1
ATOM 2317 C C . CYS A 1 280 ? 43.974 -13.335 -16.864 1.00 37.00 280 CYS A C 1
ATOM 2319 O O . CYS A 1 280 ? 45.166 -13.583 -16.665 1.00 37.00 280 CYS A O 1
ATOM 2321 N N . ALA A 1 281 ? 43.060 -14.291 -16.646 1.00 34.47 281 ALA A N 1
ATOM 2322 C CA . ALA A 1 281 ? 43.408 -15.620 -16.121 1.00 34.47 281 ALA A CA 1
ATOM 2323 C C . ALA A 1 281 ? 43.836 -16.627 -17.215 1.00 34.47 281 ALA A C 1
ATOM 2325 O O . ALA A 1 281 ? 43.110 -16.888 -18.170 1.00 34.47 281 ALA A O 1
ATOM 2326 N N . LYS A 1 282 ? 44.978 -17.308 -17.015 1.00 34.75 282 LYS A N 1
ATOM 2327 C CA . LYS A 1 282 ? 45.638 -18.264 -17.944 1.00 34.75 282 LYS A CA 1
ATOM 2328 C C . LYS A 1 282 ? 44.841 -19.534 -18.349 1.00 34.75 282 LYS A C 1
ATOM 2330 O O . LYS A 1 282 ? 45.425 -20.425 -18.964 1.00 34.75 282 LYS A O 1
ATOM 2335 N N . LYS A 1 283 ? 43.549 -19.697 -18.011 1.00 30.97 283 LYS A N 1
ATOM 2336 C CA . LYS A 1 283 ? 42.761 -20.909 -18.355 1.00 30.97 283 LYS A CA 1
ATOM 2337 C C . LYS A 1 283 ? 41.345 -20.605 -18.901 1.00 30.97 283 LYS A C 1
ATOM 2339 O O . LYS A 1 283 ? 40.530 -20.050 -18.164 1.00 30.97 283 LYS A O 1
ATOM 2344 N N . PRO A 1 284 ? 40.971 -21.103 -20.104 1.00 33.41 284 PRO A N 1
ATOM 2345 C CA . PRO A 1 284 ? 39.704 -20.783 -20.794 1.00 33.41 284 PRO A CA 1
ATOM 2346 C C . PRO A 1 284 ? 38.398 -21.129 -20.053 1.00 33.41 284 PRO A C 1
ATOM 2348 O O . PRO A 1 284 ? 37.350 -20.553 -20.340 1.00 33.41 284 PRO A O 1
ATOM 2351 N N . ARG A 1 285 ? 38.415 -22.075 -19.100 1.00 29.94 285 ARG A N 1
ATOM 2352 C CA . ARG A 1 285 ? 37.198 -22.520 -18.385 1.00 29.94 285 ARG A CA 1
ATOM 2353 C C . ARG A 1 285 ? 36.654 -21.492 -17.381 1.00 29.94 285 ARG A C 1
ATOM 2355 O O . ARG A 1 285 ? 35.446 -21.466 -17.174 1.00 29.94 285 ARG A O 1
ATOM 2362 N N . LEU A 1 286 ? 37.512 -20.655 -16.793 1.00 30.33 286 LEU A N 1
ATOM 2363 C CA . LEU A 1 286 ? 37.138 -19.675 -15.758 1.00 30.33 286 LEU A CA 1
ATOM 2364 C C . LEU A 1 286 ? 36.688 -18.322 -16.337 1.00 30.33 286 LEU A C 1
ATOM 2366 O O . LEU A 1 286 ? 35.863 -17.647 -15.732 1.00 30.33 286 LEU A O 1
ATOM 2370 N N . LEU A 1 287 ? 37.105 -17.983 -17.562 1.00 36.38 287 LEU A N 1
ATOM 2371 C CA . LEU A 1 287 ? 36.644 -16.785 -18.283 1.00 36.38 287 LEU A CA 1
ATOM 2372 C C . LEU A 1 287 ? 35.170 -16.827 -18.720 1.00 36.38 287 LEU A C 1
ATOM 2374 O O . LEU A 1 287 ? 34.651 -15.837 -19.237 1.00 36.38 287 LEU A O 1
ATOM 2378 N N . ARG A 1 288 ? 34.488 -17.967 -18.556 1.00 38.16 288 ARG A N 1
ATOM 2379 C CA . ARG A 1 288 ? 33.100 -18.148 -18.995 1.00 38.16 288 ARG A CA 1
ATOM 2380 C C . ARG A 1 288 ? 32.077 -17.436 -18.110 1.00 38.16 288 ARG A C 1
ATOM 2382 O O . ARG A 1 288 ? 31.024 -17.100 -18.625 1.00 38.16 288 ARG A O 1
ATOM 2389 N N . TYR A 1 289 ? 32.338 -17.221 -16.822 1.00 40.81 289 TYR A N 1
ATOM 2390 C CA . TYR A 1 289 ? 31.299 -16.816 -15.862 1.00 40.81 289 TYR A CA 1
ATOM 2391 C C . TYR A 1 289 ? 31.118 -15.293 -15.687 1.00 40.81 289 TYR A C 1
ATOM 2393 O O . TYR A 1 289 ? 29.984 -14.840 -15.840 1.00 40.81 289 TYR A O 1
ATOM 2401 N N . PRO A 1 290 ? 32.168 -14.469 -15.496 1.00 48.03 290 PRO A N 1
ATOM 2402 C CA . PRO A 1 290 ? 31.979 -13.042 -15.195 1.00 48.03 290 PRO A CA 1
ATOM 2403 C C . PRO A 1 290 ? 31.527 -12.210 -16.416 1.00 48.03 290 PRO A C 1
ATOM 2405 O O . PRO A 1 290 ? 30.880 -11.177 -16.265 1.00 48.03 290 PRO A O 1
ATOM 2408 N N . LYS A 1 291 ? 31.768 -12.696 -17.650 1.00 59.47 291 LYS A N 1
ATOM 2409 C CA . LYS A 1 291 ? 31.307 -12.053 -18.904 1.00 59.47 291 LYS A CA 1
ATOM 2410 C C . LYS A 1 291 ? 29.788 -12.131 -19.099 1.00 59.47 291 LYS A C 1
ATOM 2412 O O . LYS A 1 291 ? 29.200 -11.262 -19.731 1.00 59.47 291 LYS A O 1
ATOM 2417 N N . ARG A 1 292 ? 29.146 -13.180 -18.572 1.00 69.00 292 ARG A N 1
ATOM 2418 C CA . ARG A 1 292 ? 27.706 -13.445 -18.758 1.00 69.00 292 ARG A CA 1
ATOM 2419 C C . ARG A 1 292 ? 26.859 -12.550 -17.873 1.00 69.00 292 ARG A C 1
ATOM 2421 O O . ARG A 1 292 ? 25.869 -11.984 -18.326 1.00 69.00 292 ARG A O 1
ATOM 2428 N N . GLU A 1 293 ? 27.286 -12.413 -16.622 1.00 76.81 293 GLU A N 1
ATOM 2429 C CA . GLU A 1 293 ? 26.596 -11.593 -15.635 1.00 76.81 293 GLU A CA 1
ATOM 2430 C C . GLU A 1 293 ? 26.598 -10.126 -16.056 1.00 76.81 293 GLU A C 1
ATOM 2432 O O . GLU A 1 293 ? 25.554 -9.497 -15.970 1.00 76.81 293 GLU A O 1
ATOM 2437 N N . ALA A 1 294 ? 27.703 -9.617 -16.616 1.00 79.31 294 ALA A N 1
ATOM 2438 C CA . ALA A 1 294 ? 27.768 -8.260 -17.158 1.00 79.31 294 ALA A CA 1
ATOM 2439 C C . ALA A 1 294 ? 26.776 -8.035 -18.317 1.00 79.31 294 ALA A C 1
ATOM 2441 O O . ALA A 1 294 ? 25.983 -7.101 -18.279 1.00 79.31 294 ALA A O 1
ATOM 2442 N N . LEU A 1 295 ? 26.750 -8.907 -19.330 1.00 83.06 295 LEU A N 1
ATOM 2443 C CA . LEU A 1 295 ? 25.849 -8.724 -20.477 1.00 83.06 295 LEU A CA 1
ATOM 2444 C C . LEU A 1 295 ? 24.364 -8.770 -20.068 1.00 83.06 295 LEU A C 1
ATOM 2446 O O . LEU A 1 295 ? 23.574 -7.927 -20.496 1.00 83.06 295 LEU A O 1
ATOM 2450 N N . VAL A 1 296 ? 23.990 -9.718 -19.200 1.00 87.62 296 VAL A N 1
ATOM 2451 C CA . VAL A 1 296 ? 22.626 -9.824 -18.653 1.00 87.62 296 VAL A CA 1
ATOM 2452 C C . VAL A 1 296 ? 22.294 -8.626 -17.758 1.00 87.62 296 VAL A C 1
ATOM 2454 O O . VAL A 1 296 ? 21.199 -8.068 -17.852 1.00 87.62 296 VAL A O 1
ATOM 2457 N N . SER A 1 297 ? 23.238 -8.181 -16.925 1.00 87.88 297 SER A N 1
ATOM 2458 C CA . SER A 1 297 ? 23.015 -7.092 -15.973 1.00 87.88 297 SER A CA 1
ATOM 2459 C C . SER A 1 297 ? 22.844 -5.732 -16.647 1.00 87.88 297 SER A C 1
ATOM 2461 O O . SER A 1 297 ? 22.020 -4.938 -16.185 1.00 87.88 297 SER A O 1
ATOM 2463 N N . PHE A 1 298 ? 23.544 -5.486 -17.759 1.00 87.50 298 PHE A N 1
ATOM 2464 C CA . PHE A 1 298 ? 23.367 -4.298 -18.598 1.00 87.50 298 PHE A CA 1
ATOM 2465 C C . PHE A 1 298 ? 22.010 -4.306 -19.308 1.00 87.50 298 PHE A C 1
ATOM 2467 O O . PHE A 1 298 ? 21.287 -3.311 -19.244 1.00 87.50 298 PHE A O 1
ATOM 2474 N N . ALA A 1 299 ? 21.607 -5.435 -19.905 1.00 89.00 299 ALA A N 1
ATOM 2475 C CA . ALA A 1 299 ? 20.297 -5.559 -20.549 1.00 89.00 299 ALA A CA 1
ATOM 2476 C C . ALA A 1 299 ? 19.130 -5.374 -19.558 1.00 89.00 299 ALA A C 1
ATOM 2478 O O . ALA A 1 299 ? 18.074 -4.853 -19.920 1.00 89.00 299 ALA A O 1
ATOM 2479 N N . ASN A 1 300 ? 19.307 -5.759 -18.293 1.00 90.06 300 ASN A N 1
ATOM 2480 C CA . ASN A 1 300 ? 18.317 -5.536 -17.237 1.00 90.06 300 ASN A CA 1
ATOM 2481 C C . ASN A 1 300 ? 18.330 -4.120 -16.637 1.00 90.06 300 ASN A C 1
ATOM 2483 O O . ASN A 1 300 ? 17.369 -3.752 -15.961 1.00 90.06 300 ASN A O 1
ATOM 2487 N N . ALA A 1 301 ? 19.381 -3.336 -16.884 1.00 87.19 301 ALA A N 1
ATOM 2488 C CA . ALA A 1 301 ? 19.537 -1.960 -16.420 1.00 87.19 301 ALA A CA 1
ATOM 2489 C C . ALA A 1 301 ? 19.185 -0.957 -17.537 1.00 87.19 301 ALA A C 1
ATOM 2491 O O . ALA A 1 301 ? 18.088 -1.013 -18.095 1.00 87.19 301 ALA A O 1
ATOM 2492 N N . ASP A 1 302 ? 20.093 -0.030 -17.848 1.00 83.31 302 ASP A N 1
ATOM 2493 C CA . ASP A 1 302 ? 19.911 1.004 -18.875 1.00 83.31 302 ASP A CA 1
ATOM 2494 C C . ASP A 1 302 ? 20.534 0.624 -20.231 1.00 83.31 302 ASP A C 1
ATOM 2496 O O . ASP A 1 302 ? 20.487 1.414 -21.170 1.00 83.31 302 ASP A O 1
ATOM 2500 N N . GLY A 1 303 ? 21.103 -0.579 -20.354 1.00 86.12 303 GLY A N 1
ATOM 2501 C CA . GLY A 1 303 ? 22.040 -0.903 -21.429 1.00 86.12 303 GLY A CA 1
ATOM 2502 C C . GLY A 1 303 ? 23.426 -0.298 -21.179 1.00 86.12 303 GLY A C 1
ATOM 2503 O O . GLY A 1 303 ? 23.740 0.116 -20.060 1.00 86.12 303 GLY A O 1
ATOM 2504 N N . GLY A 1 304 ? 24.270 -0.282 -22.210 1.00 84.56 304 GLY A N 1
ATOM 2505 C CA . GLY A 1 304 ? 25.608 0.313 -22.176 1.00 84.56 304 GLY A CA 1
ATOM 2506 C C . GLY A 1 304 ? 26.652 -0.462 -22.977 1.00 84.56 304 GLY A C 1
ATOM 2507 O O . GLY A 1 304 ? 26.329 -1.373 -23.744 1.00 84.56 304 GLY A O 1
ATOM 2508 N N . GLU A 1 305 ? 27.911 -0.073 -22.795 1.00 85.56 305 GLU A N 1
ATOM 2509 C CA . GLU A 1 305 ? 29.049 -0.582 -23.559 1.00 85.56 305 GLU A CA 1
ATOM 2510 C C . GLU A 1 305 ? 30.053 -1.297 -22.653 1.00 85.56 305 GLU A C 1
ATOM 2512 O O . GLU A 1 305 ? 30.335 -0.856 -21.536 1.00 85.56 305 GLU A O 1
ATOM 2517 N N . ILE A 1 306 ? 30.593 -2.414 -23.138 1.00 83.50 306 ILE A N 1
ATOM 2518 C CA . ILE A 1 306 ? 31.509 -3.276 -22.388 1.00 83.50 306 ILE A CA 1
ATOM 2519 C C . ILE A 1 306 ? 32.767 -3.507 -23.218 1.00 83.50 306 ILE A C 1
ATOM 2521 O O . ILE A 1 306 ? 32.687 -3.961 -24.363 1.00 83.50 306 ILE A O 1
ATOM 2525 N N . LEU A 1 307 ? 33.925 -3.251 -22.608 1.00 81.69 307 LEU A N 1
ATOM 2526 C CA . LEU A 1 307 ? 35.243 -3.478 -23.193 1.00 81.69 307 LEU A CA 1
ATOM 2527 C C . LEU A 1 307 ? 35.992 -4.538 -22.382 1.00 81.69 307 LEU A C 1
ATOM 2529 O O . LEU A 1 307 ? 36.230 -4.384 -21.189 1.00 81.69 307 LEU A O 1
ATOM 2533 N N . ILE A 1 308 ? 36.363 -5.635 -23.039 1.00 81.44 308 ILE A N 1
ATOM 2534 C CA . ILE A 1 308 ? 37.099 -6.748 -22.431 1.00 81.44 308 ILE A CA 1
ATOM 2535 C C . ILE A 1 308 ? 38.545 -6.713 -22.918 1.00 81.44 308 ILE A C 1
ATOM 2537 O O . ILE A 1 308 ? 38.782 -6.752 -24.125 1.00 81.44 308 ILE A O 1
ATOM 2541 N N . GLY A 1 309 ? 39.498 -6.722 -21.984 1.00 76.50 309 GLY A N 1
ATOM 2542 C CA . GLY A 1 309 ? 40.923 -6.504 -22.266 1.00 76.50 309 GLY A CA 1
ATOM 2543 C C . GLY A 1 309 ? 41.377 -5.070 -21.983 1.00 76.50 309 GLY A C 1
ATOM 2544 O O . GLY A 1 309 ? 42.404 -4.637 -22.505 1.00 76.50 309 GLY A O 1
ATOM 2545 N N . VAL A 1 310 ? 40.598 -4.333 -21.194 1.00 77.50 310 VAL A N 1
ATOM 2546 C CA . VAL A 1 310 ? 40.958 -3.020 -20.669 1.00 77.50 310 VAL A CA 1
ATOM 2547 C C . VAL A 1 310 ? 40.591 -3.003 -19.191 1.00 77.50 310 VAL A C 1
ATOM 2549 O O . VAL A 1 310 ? 39.512 -3.468 -18.834 1.00 77.50 310 VAL A O 1
ATOM 2552 N N . GLU A 1 311 ? 41.492 -2.502 -18.361 1.00 74.38 311 GLU A N 1
ATOM 2553 C CA . GLU A 1 311 ? 41.392 -2.445 -16.903 1.00 74.38 311 GLU A CA 1
ATOM 2554 C C . GLU A 1 311 ? 40.580 -1.230 -16.438 1.00 74.38 311 GLU A C 1
ATOM 2556 O O . GLU A 1 311 ? 40.455 -0.253 -17.172 1.00 74.38 311 GLU A O 1
ATOM 2561 N N . ASP A 1 312 ? 40.069 -1.254 -15.205 1.00 66.88 312 ASP A N 1
ATOM 2562 C CA . ASP A 1 312 ? 39.247 -0.189 -14.597 1.00 66.88 312 ASP A CA 1
ATOM 2563 C C . ASP A 1 312 ? 39.902 1.208 -14.634 1.00 66.88 312 ASP A C 1
ATOM 2565 O O . ASP A 1 312 ? 39.199 2.217 -14.701 1.00 66.88 312 ASP A O 1
ATOM 2569 N N . ASP A 1 313 ? 41.237 1.270 -14.642 1.00 74.19 313 ASP A N 1
ATOM 2570 C CA . ASP A 1 313 ? 42.041 2.494 -14.781 1.00 74.19 313 ASP A CA 1
ATOM 2571 C C . ASP A 1 313 ? 42.285 2.922 -16.247 1.00 74.19 313 ASP A C 1
ATOM 2573 O O . ASP A 1 313 ? 43.087 3.817 -16.512 1.00 74.19 313 ASP A O 1
ATOM 2577 N N . ALA A 1 314 ? 41.576 2.295 -17.190 1.00 74.38 314 ALA A N 1
ATOM 2578 C CA . ALA A 1 314 ? 41.694 2.416 -18.643 1.00 74.38 314 ALA A CA 1
ATOM 2579 C C . ALA A 1 314 ? 42.992 1.851 -19.259 1.00 74.38 314 ALA A C 1
ATOM 2581 O O . ALA A 1 314 ? 43.235 2.029 -20.457 1.00 74.38 314 ALA A O 1
ATOM 2582 N N . THR A 1 315 ? 43.815 1.121 -18.500 1.00 78.81 315 THR A N 1
ATOM 2583 C CA . THR A 1 315 ? 45.005 0.457 -19.048 1.00 78.81 315 THR A CA 1
ATOM 2584 C C . THR A 1 315 ? 44.614 -0.670 -20.006 1.00 78.81 315 THR A C 1
ATOM 2586 O O . THR A 1 315 ? 43.838 -1.559 -19.668 1.00 78.81 315 THR A O 1
ATOM 2589 N N . ILE A 1 316 ? 45.191 -0.697 -21.211 1.00 81.31 316 ILE A N 1
ATOM 2590 C CA . ILE A 1 316 ? 44.911 -1.743 -22.206 1.00 81.31 316 ILE A CA 1
ATOM 2591 C C . ILE A 1 316 ? 45.819 -2.951 -21.958 1.00 81.31 316 ILE A C 1
ATOM 2593 O O . ILE A 1 316 ? 47.018 -2.927 -22.259 1.00 81.31 316 ILE A O 1
ATOM 2597 N N . THR A 1 317 ? 45.255 -4.039 -21.441 1.00 77.81 317 THR A N 1
ATOM 2598 C CA . THR A 1 317 ? 45.961 -5.307 -21.170 1.00 77.81 317 THR A CA 1
ATOM 2599 C C . THR A 1 317 ? 45.766 -6.343 -22.270 1.00 77.81 317 THR A C 1
ATOM 2601 O O . THR A 1 317 ? 46.662 -7.152 -22.521 1.00 77.81 317 THR A O 1
ATOM 2604 N N . GLY A 1 318 ? 44.666 -6.240 -23.010 1.00 78.38 318 GLY A N 1
ATOM 2605 C CA . GLY A 1 318 ? 44.286 -7.157 -24.070 1.00 78.38 318 GLY A CA 1
ATOM 2606 C C . GLY A 1 318 ? 43.740 -8.491 -23.563 1.00 78.38 318 GLY A C 1
ATOM 2607 O O . GLY A 1 318 ? 43.753 -8.809 -22.378 1.00 78.38 318 GLY A O 1
ATOM 2608 N N . VAL A 1 319 ? 43.245 -9.298 -24.495 1.00 78.81 319 VAL A N 1
ATOM 2609 C CA . VAL A 1 319 ? 42.669 -10.619 -24.235 1.00 78.81 319 VAL A CA 1
ATOM 2610 C C . VAL A 1 319 ? 43.670 -11.691 -24.694 1.00 78.81 319 VAL A C 1
ATOM 2612 O O . VAL A 1 319 ? 43.843 -11.869 -25.901 1.00 78.81 319 VAL A O 1
ATOM 2615 N N . PRO A 1 320 ? 44.342 -12.424 -23.781 1.00 75.25 320 PRO A N 1
ATOM 2616 C CA . PRO A 1 320 ? 45.427 -13.349 -24.125 1.00 75.25 320 PRO A CA 1
ATOM 2617 C C . PRO A 1 320 ? 44.894 -14.722 -24.576 1.00 75.25 320 PRO A C 1
ATOM 2619 O O . PRO A 1 320 ? 45.186 -15.753 -23.970 1.00 75.25 320 PRO A O 1
ATOM 2622 N N . HIS A 1 321 ? 44.073 -14.740 -25.627 1.00 75.75 321 HIS A N 1
ATOM 2623 C CA . HIS A 1 321 ? 43.385 -15.935 -26.122 1.00 75.75 321 HIS A CA 1
ATOM 2624 C C . HIS A 1 321 ? 43.619 -16.173 -27.614 1.00 75.75 321 HIS A C 1
ATOM 2626 O O . HIS A 1 321 ? 43.892 -15.243 -28.370 1.00 75.75 321 HIS A O 1
ATOM 2632 N N . ASN A 1 322 ? 43.505 -17.435 -28.036 1.00 78.88 322 ASN A N 1
ATOM 2633 C CA . ASN A 1 322 ? 43.563 -17.794 -29.452 1.00 78.88 322 ASN A CA 1
ATOM 2634 C C . ASN A 1 322 ? 42.277 -17.365 -30.190 1.00 78.88 322 ASN A C 1
ATOM 2636 O O . ASN A 1 322 ? 41.259 -17.049 -29.571 1.00 78.88 322 ASN A O 1
ATOM 2640 N N . GLU A 1 323 ? 42.318 -17.371 -31.524 1.00 80.69 323 GLU A N 1
ATOM 2641 C CA . GLU A 1 323 ? 41.205 -16.887 -32.355 1.00 80.69 323 GLU A CA 1
ATOM 2642 C C . GLU A 1 323 ? 39.902 -17.669 -32.128 1.00 80.69 323 GLU A C 1
ATOM 2644 O O . GLU A 1 323 ? 38.818 -17.088 -32.089 1.00 80.69 323 GLU A O 1
ATOM 2649 N N . THR A 1 324 ? 40.000 -18.981 -31.899 1.00 78.56 324 THR A N 1
ATOM 2650 C CA . THR A 1 324 ? 38.848 -19.845 -31.617 1.00 78.56 324 THR A CA 1
ATOM 2651 C C . THR A 1 324 ? 38.155 -19.453 -30.311 1.00 78.56 324 THR A C 1
ATOM 2653 O O . THR A 1 324 ? 36.930 -19.340 -30.262 1.00 78.56 324 THR A O 1
ATOM 2656 N N . ASP A 1 325 ? 38.927 -19.202 -29.254 1.00 74.12 325 ASP A N 1
ATOM 2657 C CA . ASP A 1 325 ? 38.428 -18.759 -27.953 1.00 74.12 325 ASP A CA 1
ATOM 2658 C C . ASP A 1 325 ? 37.786 -17.367 -28.048 1.00 74.12 325 ASP A C 1
ATOM 2660 O O . ASP A 1 325 ? 36.724 -17.138 -27.467 1.00 74.12 325 ASP A O 1
ATOM 2664 N N . ILE A 1 326 ? 38.388 -16.452 -28.815 1.00 78.75 326 ILE A N 1
ATOM 2665 C CA . ILE A 1 326 ? 37.828 -15.120 -29.082 1.00 78.75 326 ILE A CA 1
ATOM 2666 C C . ILE A 1 326 ? 36.476 -15.237 -29.791 1.00 78.75 326 ILE A C 1
ATOM 2668 O O . ILE A 1 326 ? 35.504 -14.610 -29.365 1.00 78.75 326 ILE A O 1
ATOM 2672 N N . GLN A 1 327 ? 36.375 -16.089 -30.812 1.00 78.56 327 GLN A N 1
ATOM 2673 C CA . GLN A 1 327 ? 35.117 -16.300 -31.522 1.00 78.56 327 GLN A CA 1
ATOM 2674 C C . GLN A 1 327 ? 34.039 -16.906 -30.611 1.00 78.56 327 GLN A C 1
ATOM 2676 O O . GLN A 1 327 ? 32.878 -16.505 -30.677 1.00 78.56 327 GLN A O 1
ATOM 2681 N N . ILE A 1 328 ? 34.407 -17.822 -29.707 1.00 74.75 328 ILE A N 1
ATOM 2682 C CA . ILE A 1 328 ? 33.492 -18.359 -28.685 1.00 74.75 328 ILE A CA 1
ATOM 2683 C C . ILE A 1 328 ? 33.009 -17.249 -27.741 1.00 74.75 328 ILE A C 1
ATOM 2685 O O . ILE A 1 328 ? 31.834 -17.232 -27.377 1.00 74.75 328 ILE A O 1
ATOM 2689 N N . MET A 1 329 ? 33.880 -16.317 -27.347 1.00 73.50 329 MET A N 1
ATOM 2690 C CA . MET A 1 329 ? 33.514 -15.187 -26.483 1.00 73.50 329 MET A CA 1
ATOM 2691 C C . MET A 1 329 ? 32.580 -14.198 -27.183 1.00 73.50 329 MET A C 1
ATOM 2693 O O . MET A 1 329 ? 31.618 -13.750 -26.567 1.00 73.50 329 MET A O 1
ATOM 2697 N N . LEU A 1 330 ? 32.812 -13.897 -28.462 1.00 77.12 330 LEU A N 1
ATOM 2698 C CA . LEU A 1 330 ? 31.904 -13.070 -29.265 1.00 77.12 330 LEU A CA 1
ATOM 2699 C C . LEU A 1 330 ? 30.547 -13.759 -29.467 1.00 77.12 330 LEU A C 1
ATOM 2701 O O . LEU A 1 330 ? 29.502 -13.123 -29.359 1.00 77.12 330 LEU A O 1
ATOM 2705 N N . ASN A 1 331 ? 30.546 -15.081 -29.653 1.00 74.44 331 ASN A N 1
ATOM 2706 C CA . ASN A 1 331 ? 29.323 -15.875 -29.786 1.00 74.44 331 ASN A CA 1
ATOM 2707 C C . ASN A 1 331 ? 28.617 -16.135 -28.441 1.00 74.44 331 ASN A C 1
ATOM 2709 O O . ASN A 1 331 ? 27.465 -16.585 -28.429 1.00 74.44 331 ASN A O 1
ATOM 2713 N N . ALA A 1 332 ? 29.257 -15.840 -27.302 1.00 64.50 332 ALA A N 1
ATOM 2714 C CA . ALA A 1 332 ? 28.705 -16.085 -25.969 1.00 64.50 332 ALA A CA 1
ATOM 2715 C C . ALA A 1 332 ? 27.375 -15.351 -25.729 1.00 64.50 332 ALA A C 1
ATOM 2717 O O . ALA A 1 332 ? 26.554 -15.821 -24.945 1.00 64.50 332 ALA A O 1
ATOM 2718 N N . VAL A 1 333 ? 27.147 -14.268 -26.470 1.00 64.31 333 VAL A N 1
ATOM 2719 C CA . VAL A 1 333 ? 25.912 -13.476 -26.555 1.00 64.31 333 VAL A CA 1
ATOM 2720 C C . VAL A 1 333 ? 24.662 -14.314 -26.849 1.00 64.31 333 VAL A C 1
ATOM 2722 O O . VAL A 1 333 ? 23.565 -13.966 -26.422 1.00 64.31 333 VAL A O 1
ATOM 2725 N N . THR A 1 334 ? 24.822 -15.422 -27.576 1.00 63.94 334 THR A N 1
ATOM 2726 C CA . THR A 1 334 ? 23.712 -16.269 -28.048 1.00 63.94 334 THR A CA 1
ATOM 2727 C C . THR A 1 334 ? 23.503 -17.538 -27.222 1.00 63.94 334 THR A C 1
ATOM 2729 O O . THR A 1 334 ? 22.463 -18.172 -27.336 1.00 63.94 334 THR A O 1
ATOM 2732 N N . THR A 1 335 ? 24.476 -17.921 -26.391 1.00 57.81 335 THR A N 1
ATOM 2733 C CA . THR A 1 335 ? 24.553 -19.257 -25.765 1.00 57.81 335 THR A CA 1
ATOM 2734 C C . THR A 1 335 ? 24.500 -19.234 -24.235 1.00 57.81 335 THR A C 1
ATOM 2736 O O . THR A 1 335 ? 24.576 -20.286 -23.605 1.00 57.81 335 THR A O 1
ATOM 2739 N N . HIS A 1 336 ? 24.400 -18.054 -23.615 1.00 63.31 336 HIS A N 1
ATOM 2740 C CA . HIS A 1 336 ? 24.612 -17.892 -22.170 1.00 63.31 336 HIS A CA 1
ATOM 2741 C C . HIS A 1 336 ? 23.585 -17.008 -21.463 1.00 63.31 336 HIS A C 1
ATOM 2743 O O . HIS A 1 336 ? 23.893 -16.344 -20.473 1.00 63.31 336 HIS A O 1
ATOM 2749 N N . VAL A 1 337 ? 22.365 -17.044 -21.970 1.00 72.44 337 VAL A N 1
ATOM 2750 C CA . VAL A 1 337 ? 21.163 -16.475 -21.363 1.00 72.44 337 VAL A CA 1
ATOM 2751 C C . VAL A 1 337 ? 20.242 -17.653 -21.054 1.00 72.44 337 VAL A C 1
ATOM 2753 O O . VAL A 1 337 ? 20.434 -18.737 -21.609 1.00 72.44 337 VAL A O 1
ATOM 2756 N N . TYR A 1 338 ? 19.284 -17.473 -20.152 1.00 79.75 338 TYR A N 1
ATOM 2757 C CA . TYR A 1 338 ? 18.237 -18.461 -19.904 1.00 79.75 338 TYR A CA 1
ATOM 2758 C C . TYR A 1 338 ? 17.605 -18.956 -21.217 1.00 79.75 338 TYR A C 1
ATOM 2760 O O . TYR A 1 338 ? 17.527 -18.207 -22.196 1.00 79.75 338 TYR A O 1
ATOM 2768 N N . GLU A 1 339 ? 17.200 -20.229 -21.255 1.00 73.38 339 GLU A N 1
ATOM 2769 C CA . GLU A 1 339 ? 16.749 -20.881 -22.488 1.00 73.38 339 GLU A CA 1
ATOM 2770 C C . GLU A 1 339 ? 15.682 -20.047 -23.219 1.00 73.38 339 GLU A C 1
ATOM 2772 O O . GLU A 1 339 ? 14.771 -19.487 -22.608 1.00 73.38 339 GLU A O 1
ATOM 2777 N N . ASN A 1 340 ? 15.810 -19.961 -24.548 1.00 73.81 340 ASN A N 1
ATOM 2778 C CA . ASN A 1 340 ? 14.938 -19.193 -25.449 1.00 73.81 340 ASN A CA 1
ATOM 2779 C C . ASN A 1 340 ? 14.957 -17.660 -25.283 1.00 73.81 340 ASN A C 1
ATOM 2781 O O . ASN A 1 340 ? 14.153 -16.973 -25.914 1.00 73.81 340 ASN A O 1
ATOM 2785 N N . GLN A 1 341 ? 15.882 -17.095 -24.503 1.00 82.19 341 GLN A N 1
ATOM 2786 C CA . GLN A 1 341 ? 16.092 -15.648 -24.440 1.00 82.19 341 GLN A CA 1
ATOM 2787 C C . GLN A 1 341 ? 17.259 -15.215 -25.335 1.00 82.19 341 GLN A C 1
ATOM 2789 O O . GLN A 1 341 ? 18.308 -15.857 -25.383 1.00 82.19 341 GLN A O 1
ATOM 2794 N N . LYS A 1 342 ? 17.101 -14.077 -26.021 1.00 82.75 342 LYS A N 1
ATOM 2795 C CA . LYS A 1 342 ? 18.159 -13.454 -26.827 1.00 82.75 342 LYS A CA 1
ATOM 2796 C C . LYS A 1 342 ? 18.439 -12.052 -26.309 1.00 82.75 342 LYS A C 1
ATOM 2798 O O . LYS A 1 342 ? 17.554 -11.203 -26.350 1.00 82.75 342 LYS A O 1
ATOM 2803 N N . LEU A 1 343 ? 19.668 -11.811 -25.849 1.00 82.81 343 LEU A N 1
ATOM 2804 C CA . LEU A 1 343 ? 20.071 -10.489 -25.373 1.00 82.81 343 LEU A CA 1
ATOM 2805 C C . LEU A 1 343 ? 19.970 -9.438 -26.493 1.00 82.81 343 LEU A C 1
ATOM 2807 O O . LEU A 1 343 ? 20.269 -9.744 -27.653 1.00 82.81 343 LEU A O 1
ATOM 2811 N N . PRO A 1 344 ? 19.609 -8.188 -26.156 1.00 84.50 344 PRO A N 1
ATOM 2812 C CA . PRO A 1 344 ? 19.441 -7.096 -27.106 1.00 84.50 344 PRO A CA 1
ATOM 2813 C C . PRO A 1 344 ? 20.805 -6.472 -27.441 1.00 84.50 344 PRO A C 1
ATOM 2815 O O . PRO A 1 344 ? 21.055 -5.297 -27.182 1.00 84.50 344 PRO A O 1
ATOM 2818 N N . ILE A 1 345 ? 21.723 -7.285 -27.957 1.00 79.06 345 ILE A N 1
ATOM 2819 C CA . ILE A 1 345 ? 23.072 -6.842 -28.311 1.00 79.06 345 ILE A CA 1
ATOM 2820 C C . ILE A 1 345 ? 23.052 -6.231 -29.703 1.00 79.06 345 ILE A C 1
ATOM 2822 O O . ILE A 1 345 ? 22.636 -6.872 -30.667 1.00 79.06 345 ILE A O 1
ATOM 2826 N N . THR A 1 346 ? 23.528 -4.996 -29.782 1.00 74.50 346 THR A N 1
ATOM 2827 C CA . THR A 1 346 ? 23.613 -4.214 -31.016 1.00 74.50 346 THR A CA 1
ATOM 2828 C C . THR A 1 346 ? 24.928 -4.492 -31.737 1.00 74.50 346 THR A C 1
ATOM 2830 O O . THR A 1 346 ? 24.951 -4.597 -32.960 1.00 74.50 346 THR A O 1
ATOM 2833 N N . ILE A 1 347 ? 26.029 -4.622 -30.988 1.00 79.06 347 ILE A N 1
ATOM 2834 C CA . ILE A 1 347 ? 27.381 -4.789 -31.539 1.00 79.06 347 ILE A CA 1
ATOM 2835 C C . ILE A 1 347 ? 28.160 -5.791 -30.684 1.00 79.06 347 ILE A C 1
ATOM 2837 O O . ILE A 1 347 ? 28.117 -5.715 -29.458 1.00 79.06 347 ILE A O 1
ATOM 2841 N N . ALA A 1 348 ? 28.885 -6.705 -31.329 1.00 84.00 348 ALA A N 1
ATOM 2842 C CA . ALA A 1 348 ? 29.862 -7.593 -30.703 1.00 84.00 348 ALA A CA 1
ATOM 2843 C C . ALA A 1 348 ? 31.067 -7.723 -31.644 1.00 84.00 348 ALA A C 1
ATOM 2845 O O . ALA A 1 348 ? 31.003 -8.457 -32.627 1.00 84.00 348 ALA A O 1
ATOM 2846 N N . ASN A 1 349 ? 32.145 -6.989 -31.364 1.00 85.62 349 ASN A N 1
ATOM 2847 C CA . ASN A 1 349 ? 33.288 -6.858 -32.265 1.00 85.62 349 ASN A CA 1
ATOM 2848 C C . ASN A 1 349 ? 34.620 -7.137 -31.568 1.00 85.62 349 ASN A C 1
ATOM 2850 O O . ASN A 1 349 ? 34.803 -6.881 -30.379 1.00 85.62 349 ASN A O 1
ATOM 2854 N N . LYS A 1 350 ? 35.580 -7.614 -32.360 1.00 88.06 350 LYS A N 1
ATOM 2855 C CA . LYS A 1 350 ? 36.996 -7.681 -32.002 1.00 88.06 350 LYS A CA 1
ATOM 2856 C C . LYS A 1 350 ? 37.685 -6.401 -32.472 1.00 88.06 350 LYS A C 1
ATOM 2858 O O . LYS A 1 350 ? 37.595 -6.050 -33.644 1.00 88.06 350 LYS A O 1
ATOM 2863 N N . LEU A 1 351 ? 38.391 -5.739 -31.568 1.00 87.19 351 LEU A N 1
ATOM 2864 C CA . LEU A 1 351 ? 39.220 -4.566 -31.822 1.00 87.19 351 LEU A CA 1
ATOM 2865 C C . LEU A 1 351 ? 40.693 -4.928 -31.606 1.00 87.19 351 LEU A C 1
ATOM 2867 O O . LEU A 1 351 ? 41.024 -5.824 -30.828 1.00 87.19 351 LEU A O 1
ATOM 2871 N N . THR A 1 352 ? 41.593 -4.243 -32.305 1.00 88.00 352 THR A N 1
ATOM 2872 C CA . THR A 1 352 ? 43.040 -4.325 -32.063 1.00 88.00 352 THR A CA 1
ATOM 2873 C C . THR A 1 352 ? 43.542 -2.927 -31.751 1.00 88.00 352 THR A C 1
ATOM 2875 O O . THR A 1 352 ? 43.436 -2.040 -32.592 1.00 88.00 352 THR A O 1
ATOM 2878 N N . ILE A 1 353 ? 44.037 -2.737 -30.531 1.00 83.62 353 ILE A N 1
ATOM 2879 C CA . ILE A 1 353 ? 44.535 -1.460 -30.015 1.00 83.62 353 ILE A CA 1
ATOM 2880 C C . ILE A 1 353 ? 45.919 -1.735 -29.426 1.00 83.62 353 ILE A C 1
ATOM 2882 O O . ILE A 1 353 ? 46.068 -2.678 -28.654 1.00 83.62 353 ILE A O 1
ATOM 2886 N N . ASP A 1 354 ? 46.942 -0.984 -29.832 1.00 83.75 354 ASP A N 1
ATOM 2887 C CA . ASP A 1 354 ? 48.337 -1.159 -29.387 1.00 83.75 354 ASP A CA 1
ATOM 2888 C C . ASP A 1 354 ? 48.859 -2.605 -29.497 1.00 83.75 354 ASP A C 1
ATOM 2890 O O . ASP A 1 354 ? 49.483 -3.144 -28.583 1.00 83.75 354 ASP A O 1
ATOM 2894 N N . ASN A 1 355 ? 48.562 -3.266 -30.624 1.00 84.94 355 ASN A N 1
ATOM 2895 C CA . ASN A 1 355 ? 48.854 -4.686 -30.889 1.00 84.94 355 ASN A CA 1
ATOM 2896 C C . ASN A 1 355 ? 48.237 -5.676 -29.882 1.00 84.94 355 ASN A C 1
ATOM 2898 O O . ASN A 1 355 ? 48.597 -6.855 -29.861 1.00 84.94 355 ASN A O 1
ATOM 2902 N N . LYS A 1 356 ? 47.281 -5.226 -29.070 1.00 84.56 356 LYS A N 1
ATOM 2903 C CA . LYS A 1 356 ? 46.521 -6.037 -28.122 1.00 84.56 356 LYS A CA 1
ATOM 2904 C C . LYS A 1 356 ? 45.082 -6.180 -28.601 1.00 84.56 356 LYS A C 1
ATOM 2906 O O . LYS A 1 356 ? 44.486 -5.259 -29.155 1.00 84.56 356 LYS A O 1
ATOM 2911 N N . ILE A 1 357 ? 44.513 -7.363 -28.396 1.00 84.50 357 ILE A N 1
ATOM 2912 C CA . ILE A 1 357 ? 43.135 -7.661 -28.795 1.00 84.50 357 ILE A CA 1
ATOM 2913 C C . ILE A 1 357 ? 42.185 -7.219 -27.682 1.00 84.50 357 ILE A C 1
ATOM 2915 O O . ILE A 1 357 ? 42.358 -7.640 -26.544 1.00 84.50 357 ILE A O 1
ATOM 2919 N N . VAL A 1 358 ? 41.156 -6.445 -28.018 1.00 84.38 358 VAL A N 1
ATOM 2920 C CA . VAL A 1 358 ? 40.082 -6.013 -27.109 1.00 84.38 358 VAL A CA 1
ATOM 2921 C C . VAL A 1 358 ? 38.745 -6.465 -27.689 1.00 84.38 358 VAL A C 1
ATOM 2923 O O . VAL A 1 358 ? 38.549 -6.413 -28.900 1.00 84.38 358 VAL A O 1
ATOM 2926 N N . LEU A 1 359 ? 37.812 -6.929 -26.858 1.00 84.06 359 LEU A N 1
ATOM 2927 C CA . LEU A 1 359 ? 36.453 -7.255 -27.309 1.00 84.06 359 LEU A CA 1
ATOM 2928 C C . LEU A 1 359 ? 35.496 -6.149 -26.881 1.00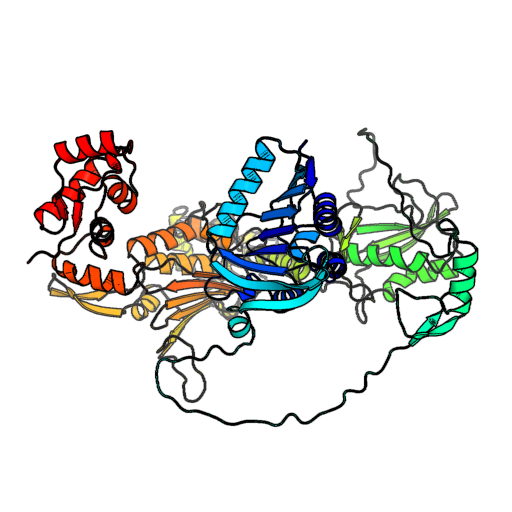 84.06 359 LEU A C 1
ATOM 2930 O O . LEU A 1 359 ? 35.496 -5.767 -25.715 1.00 84.06 359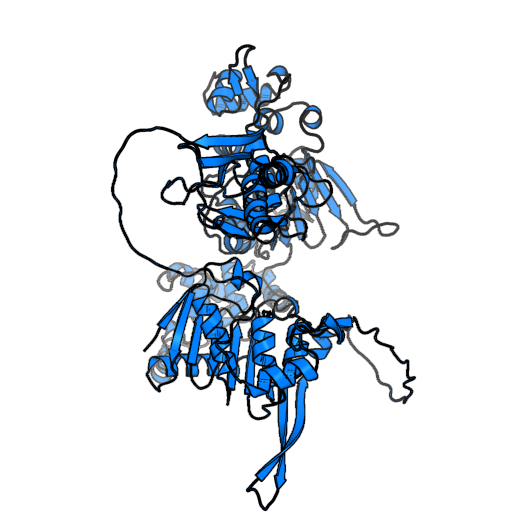 LEU A O 1
ATOM 2934 N N . TYR A 1 360 ? 34.672 -5.672 -27.805 1.00 85.06 360 TYR A N 1
ATOM 2935 C CA . TYR A 1 360 ? 33.683 -4.627 -27.569 1.00 85.06 360 TYR A CA 1
ATOM 2936 C C . TYR A 1 360 ? 32.270 -5.180 -27.737 1.00 85.06 360 TYR A C 1
ATOM 2938 O O . TYR A 1 360 ? 31.961 -5.810 -28.752 1.00 85.06 360 TYR A O 1
ATOM 2946 N N . PHE A 1 361 ? 31.411 -4.904 -26.758 1.00 84.62 361 PHE A N 1
ATOM 2947 C CA . PHE A 1 361 ? 29.990 -5.226 -26.797 1.00 84.62 361 PHE A CA 1
ATOM 2948 C C . PHE A 1 361 ? 29.153 -3.974 -26.540 1.00 84.62 361 PHE A C 1
ATOM 2950 O O . PHE A 1 361 ? 29.409 -3.243 -25.587 1.00 84.62 361 PHE A O 1
ATOM 2957 N N . SER A 1 362 ? 28.110 -3.774 -27.342 1.00 85.38 362 SER A N 1
ATOM 2958 C CA . SER A 1 362 ? 27.080 -2.755 -27.125 1.00 85.38 362 SER A CA 1
ATOM 2959 C C . SER A 1 362 ? 25.751 -3.445 -26.841 1.00 85.38 362 SER A C 1
ATOM 2961 O O . SER A 1 362 ? 25.255 -4.212 -27.672 1.00 85.38 362 SER A O 1
ATOM 2963 N N . VAL A 1 363 ? 25.190 -3.207 -25.656 1.00 87.19 363 VAL A N 1
ATOM 2964 C CA . VAL A 1 363 ? 23.973 -3.860 -25.160 1.00 87.19 363 VAL A CA 1
ATOM 2965 C C . VAL A 1 363 ? 22.886 -2.812 -24.968 1.00 87.19 363 VAL A C 1
ATOM 2967 O O . VAL A 1 363 ? 23.047 -1.883 -24.181 1.00 87.19 363 VAL A O 1
ATOM 2970 N N . ASN A 1 364 ? 21.749 -2.971 -25.639 1.00 87.19 364 ASN A N 1
ATOM 2971 C CA . ASN A 1 364 ? 20.600 -2.102 -25.412 1.00 87.19 364 ASN A CA 1
ATOM 2972 C C . ASN A 1 364 ? 19.866 -2.475 -24.119 1.00 87.19 364 ASN A C 1
ATOM 2974 O O . ASN A 1 364 ? 19.923 -3.607 -23.635 1.00 87.19 364 ASN A O 1
ATOM 2978 N N . LYS A 1 365 ? 19.093 -1.531 -23.583 1.00 86.94 365 LYS A N 1
ATOM 2979 C CA . LYS A 1 365 ? 18.124 -1.838 -22.532 1.00 86.94 365 LYS A CA 1
ATOM 2980 C C . LYS A 1 365 ? 17.113 -2.869 -23.032 1.00 86.94 365 LYS A C 1
ATOM 2982 O O . LYS A 1 365 ? 16.503 -2.717 -24.088 1.00 86.94 365 LYS A O 1
ATOM 2987 N N . GLY A 1 366 ? 16.884 -3.895 -22.228 1.00 84.81 366 GLY A N 1
ATOM 2988 C CA . GLY A 1 366 ? 15.797 -4.837 -22.408 1.00 84.81 366 GLY A CA 1
ATOM 2989 C C . GLY A 1 366 ? 14.444 -4.175 -22.216 1.00 84.81 366 GLY A C 1
ATOM 2990 O O . GLY A 1 366 ? 14.104 -3.800 -21.100 1.00 84.81 366 GLY A O 1
ATOM 2991 N N . THR A 1 367 ? 13.650 -4.059 -23.275 1.00 79.25 367 THR A N 1
ATOM 2992 C CA . THR A 1 367 ? 12.306 -3.458 -23.199 1.00 79.25 367 THR A CA 1
ATOM 2993 C C . THR A 1 367 ? 11.181 -4.490 -23.223 1.00 79.25 367 THR A C 1
ATOM 2995 O O . THR A 1 367 ? 10.089 -4.209 -22.739 1.00 79.25 367 THR A O 1
ATOM 2998 N N . THR A 1 368 ? 11.437 -5.691 -23.744 1.00 77.75 368 THR A N 1
ATOM 2999 C CA . THR A 1 368 ? 10.415 -6.727 -23.976 1.00 77.75 368 THR A CA 1
ATOM 3000 C C . THR A 1 368 ? 10.337 -7.776 -22.872 1.00 77.75 368 THR A C 1
ATOM 3002 O O . THR A 1 368 ? 9.255 -8.269 -22.572 1.00 77.75 368 THR A O 1
ATOM 3005 N N . MET A 1 369 ? 11.469 -8.123 -22.258 1.00 85.19 369 MET A N 1
ATOM 3006 C CA . MET A 1 369 ? 11.558 -9.154 -21.223 1.00 85.19 369 MET A CA 1
ATOM 3007 C C . MET A 1 369 ? 12.712 -8.885 -20.259 1.00 85.19 369 MET A C 1
ATOM 3009 O O . MET A 1 369 ? 13.573 -8.037 -20.516 1.00 85.19 369 MET A O 1
ATOM 3013 N N . ILE A 1 370 ? 12.699 -9.589 -19.132 1.00 89.56 370 ILE A N 1
ATOM 3014 C CA . ILE A 1 370 ? 13.768 -9.574 -18.133 1.00 89.56 370 ILE A CA 1
ATOM 3015 C C . ILE A 1 370 ? 14.692 -10.746 -18.438 1.00 89.56 370 ILE A C 1
ATOM 3017 O O . ILE A 1 370 ? 14.229 -11.871 -18.616 1.00 89.56 370 ILE A O 1
ATOM 3021 N N . TYR A 1 371 ? 15.986 -10.466 -18.525 1.00 89.50 371 TYR A N 1
ATOM 3022 C CA . TYR A 1 371 ? 16.986 -11.450 -18.904 1.00 89.50 371 TYR A CA 1
ATOM 3023 C C . TYR A 1 371 ? 17.511 -12.173 -17.671 1.00 89.50 371 TYR A C 1
ATOM 3025 O O . TYR A 1 371 ? 17.817 -11.554 -16.653 1.00 89.50 371 TYR A O 1
ATOM 3033 N N . GLN A 1 372 ? 17.631 -13.490 -17.762 1.00 90.38 372 GLN A N 1
ATOM 3034 C CA . GLN A 1 372 ? 18.155 -14.319 -16.682 1.00 90.38 372 GLN A CA 1
ATOM 3035 C C . GLN A 1 372 ? 19.414 -15.046 -17.137 1.00 90.38 372 GLN A C 1
ATOM 3037 O O . GLN A 1 372 ? 19.641 -15.287 -18.325 1.00 90.38 372 GLN A O 1
ATOM 3042 N N . LEU A 1 373 ? 20.249 -15.398 -16.169 1.00 86.38 373 LEU A N 1
ATOM 3043 C CA . LEU A 1 373 ? 21.375 -16.291 -16.384 1.00 86.38 373 LEU A CA 1
ATOM 3044 C C . LEU A 1 373 ? 20.865 -17.728 -16.605 1.00 86.38 373 LEU A C 1
ATOM 3046 O O . LEU A 1 373 ? 19.752 -18.056 -16.191 1.00 86.38 373 LEU A O 1
ATOM 3050 N N . PRO A 1 374 ? 21.666 -18.621 -17.216 1.00 80.50 374 PRO A N 1
ATOM 3051 C CA . PRO A 1 374 ? 21.267 -20.014 -17.443 1.00 80.50 374 PRO A CA 1
ATOM 3052 C C . PRO A 1 374 ? 20.910 -20.795 -16.167 1.00 80.50 374 PRO A C 1
ATOM 3054 O O . PRO A 1 374 ? 20.193 -21.785 -16.233 1.00 80.50 374 PRO A O 1
ATOM 3057 N N . ASP A 1 375 ? 21.400 -20.355 -15.005 1.00 82.06 375 ASP A N 1
ATOM 3058 C CA . ASP A 1 375 ? 21.078 -20.920 -13.688 1.00 82.06 375 ASP A CA 1
ATOM 3059 C C . ASP A 1 375 ? 19.784 -20.343 -13.071 1.00 82.06 375 ASP A C 1
ATOM 3061 O O . ASP A 1 375 ? 19.439 -20.670 -11.937 1.00 82.06 375 ASP A O 1
ATOM 3065 N N . GLY A 1 376 ? 19.068 -19.481 -13.803 1.00 82.81 376 GLY A N 1
ATOM 3066 C CA . GLY A 1 376 ? 17.825 -18.831 -13.384 1.00 82.81 376 GLY A CA 1
ATOM 3067 C C . GLY A 1 376 ? 18.017 -17.545 -12.575 1.00 82.81 376 GLY A C 1
ATOM 3068 O O . GLY A 1 376 ? 17.037 -16.832 -12.338 1.00 82.81 376 GLY A O 1
ATOM 3069 N N . ARG A 1 377 ? 19.249 -17.194 -12.172 1.00 87.69 377 ARG A N 1
ATOM 3070 C CA . ARG A 1 377 ? 19.499 -15.951 -11.428 1.00 87.69 377 ARG A CA 1
ATOM 3071 C C . ARG A 1 377 ? 19.224 -14.729 -12.301 1.00 87.69 377 ARG A C 1
ATOM 3073 O O . ARG A 1 377 ? 19.555 -14.693 -13.486 1.00 87.69 377 ARG A O 1
ATOM 3080 N N . CYS A 1 378 ? 18.656 -13.699 -11.687 1.00 89.31 378 CYS A N 1
ATOM 3081 C CA . CYS A 1 378 ? 18.467 -12.391 -12.296 1.00 89.31 378 CYS A CA 1
ATOM 3082 C C . CYS A 1 378 ? 19.458 -11.402 -11.671 1.00 89.31 378 CYS A C 1
ATOM 3084 O O . CYS A 1 378 ? 19.640 -11.360 -10.453 1.00 89.31 378 CYS A O 1
ATOM 3086 N N . VAL A 1 379 ? 20.137 -10.636 -12.522 1.00 88.31 379 VAL A N 1
ATOM 3087 C CA . VAL A 1 379 ? 21.169 -9.672 -12.126 1.00 88.31 379 VAL A CA 1
ATOM 3088 C C . VAL A 1 379 ? 20.942 -8.342 -12.829 1.00 88.31 379 VAL A C 1
ATOM 3090 O O . VAL A 1 379 ? 20.397 -8.303 -13.933 1.00 88.31 379 VAL A O 1
ATOM 3093 N N . ARG A 1 380 ? 21.367 -7.245 -12.204 1.00 88.19 380 ARG A N 1
ATOM 3094 C CA . ARG A 1 380 ? 21.247 -5.887 -12.741 1.00 88.19 380 ARG A CA 1
ATOM 3095 C C . ARG A 1 380 ? 22.499 -5.077 -12.442 1.00 88.19 380 ARG A C 1
ATOM 3097 O O . ARG A 1 380 ? 23.094 -5.205 -11.375 1.00 88.19 380 ARG A O 1
ATOM 3104 N N . ARG A 1 381 ? 22.901 -4.243 -13.401 1.00 83.94 381 ARG A N 1
ATOM 3105 C CA . ARG A 1 381 ? 24.033 -3.337 -13.230 1.00 83.94 381 ARG A CA 1
ATOM 3106 C C . ARG A 1 381 ? 23.621 -2.159 -12.351 1.00 83.94 381 ARG A C 1
ATOM 3108 O O . ARG A 1 381 ? 22.619 -1.501 -12.637 1.00 83.94 381 ARG A O 1
ATOM 3115 N N . LYS A 1 382 ? 24.409 -1.888 -11.314 1.00 80.56 382 LYS A N 1
ATOM 3116 C CA . LYS A 1 382 ? 24.319 -0.680 -10.497 1.00 80.56 382 LYS A CA 1
ATOM 3117 C C . LYS A 1 382 ? 25.719 -0.090 -10.393 1.00 80.56 382 LYS A C 1
ATOM 3119 O O . LYS A 1 382 ? 26.614 -0.714 -9.834 1.00 80.56 382 LYS A O 1
ATOM 3124 N N . ASP A 1 383 ? 25.908 1.078 -10.995 1.00 78.00 383 ASP A N 1
ATOM 3125 C CA . ASP A 1 383 ? 27.210 1.740 -11.096 1.00 78.00 383 ASP A CA 1
ATOM 3126 C C . ASP A 1 383 ? 28.290 0.784 -11.646 1.00 78.00 383 ASP A C 1
ATOM 3128 O O . ASP A 1 383 ? 28.158 0.253 -12.758 1.00 78.00 383 ASP A O 1
ATOM 3132 N N . ASN A 1 384 ? 29.329 0.512 -10.855 1.00 70.69 384 ASN A N 1
ATOM 3133 C CA . ASN A 1 384 ? 30.451 -0.334 -11.251 1.00 70.69 384 ASN A CA 1
ATOM 3134 C C . ASN A 1 384 ? 30.268 -1.824 -10.912 1.00 70.69 384 ASN A C 1
ATOM 3136 O O . ASN A 1 384 ? 31.130 -2.628 -11.262 1.00 70.69 384 ASN A O 1
ATOM 3140 N N . SER A 1 385 ? 29.149 -2.229 -10.300 1.00 73.56 385 SER A N 1
ATOM 3141 C CA . SER A 1 385 ? 28.929 -3.613 -9.868 1.00 73.56 385 SER A CA 1
ATOM 3142 C C . SER A 1 385 ? 27.682 -4.256 -10.475 1.00 73.56 385 SER A C 1
ATOM 3144 O O . SER A 1 385 ? 26.698 -3.609 -10.846 1.00 73.56 385 SER A O 1
ATOM 3146 N N . THR A 1 386 ? 27.732 -5.581 -10.598 1.00 80.69 386 THR A N 1
ATOM 3147 C CA . THR A 1 386 ? 26.570 -6.402 -10.939 1.00 80.69 386 THR A CA 1
ATOM 3148 C C . THR A 1 386 ? 25.956 -6.915 -9.644 1.00 80.69 386 THR A C 1
ATOM 3150 O O . THR A 1 386 ? 26.613 -7.627 -8.891 1.00 80.69 386 THR A O 1
ATOM 3153 N N . MET A 1 387 ? 24.700 -6.556 -9.390 1.00 81.31 387 MET A N 1
ATOM 3154 C CA . MET A 1 387 ? 23.974 -6.936 -8.180 1.00 81.31 387 MET A CA 1
ATOM 3155 C C . MET A 1 387 ? 22.888 -7.967 -8.513 1.00 81.31 387 MET A C 1
ATOM 3157 O O . MET A 1 387 ? 22.278 -7.876 -9.586 1.00 81.31 387 MET A O 1
ATOM 3161 N N . PRO A 1 388 ? 22.599 -8.928 -7.618 1.00 86.69 388 PRO A N 1
ATOM 3162 C CA . PRO A 1 388 ? 21.381 -9.725 -7.705 1.00 86.69 388 PRO A CA 1
ATOM 3163 C C . PRO A 1 388 ? 20.149 -8.817 -7.761 1.00 86.69 388 PRO A C 1
ATOM 3165 O O . PRO A 1 388 ? 20.102 -7.783 -7.094 1.00 86.69 388 PRO A O 1
ATOM 3168 N N . ALA A 1 389 ? 19.156 -9.191 -8.560 1.00 84.12 389 ALA A N 1
ATOM 3169 C CA . ALA A 1 389 ? 17.915 -8.440 -8.689 1.00 84.12 389 ALA A CA 1
ATOM 3170 C C . ALA A 1 389 ? 16.716 -9.386 -8.770 1.00 84.12 389 ALA A C 1
ATOM 3172 O O . ALA A 1 389 ? 16.800 -10.453 -9.375 1.00 84.12 389 ALA A O 1
ATOM 3173 N N . SER A 1 390 ? 15.586 -8.980 -8.193 1.00 86.69 390 SER A N 1
ATOM 3174 C CA . SER A 1 390 ? 14.334 -9.727 -8.322 1.00 86.69 390 SER A CA 1
ATOM 3175 C C . SER A 1 390 ? 13.690 -9.478 -9.689 1.00 86.69 390 SER A C 1
ATOM 3177 O O . SER A 1 390 ? 13.596 -8.334 -10.143 1.00 86.69 390 SER A O 1
ATOM 3179 N N . VAL A 1 391 ? 13.212 -10.550 -10.328 1.00 84.88 391 VAL A N 1
ATOM 3180 C CA . VAL A 1 391 ? 12.423 -10.464 -11.568 1.00 84.88 391 VAL A CA 1
ATOM 3181 C C . VAL A 1 391 ? 11.153 -9.650 -11.319 1.00 84.88 391 VAL A C 1
ATOM 3183 O O . VAL A 1 391 ? 10.874 -8.719 -12.070 1.00 84.88 391 VAL A O 1
ATOM 3186 N N . ASP A 1 392 ? 10.451 -9.922 -10.217 1.00 81.44 392 ASP A N 1
ATOM 3187 C CA . ASP A 1 392 ? 9.220 -9.215 -9.852 1.00 81.44 392 ASP A CA 1
ATOM 3188 C C . ASP A 1 392 ? 9.469 -7.719 -9.649 1.00 81.44 392 ASP A C 1
ATOM 3190 O O . ASP A 1 392 ? 8.667 -6.892 -10.072 1.00 81.44 392 ASP A O 1
ATOM 3194 N N . GLN A 1 393 ? 10.610 -7.356 -9.056 1.00 81.75 393 GLN A N 1
ATOM 3195 C CA . GLN A 1 393 ? 10.971 -5.957 -8.838 1.00 81.75 393 GLN A CA 1
ATOM 3196 C C . GLN A 1 393 ? 11.252 -5.232 -10.159 1.00 81.75 393 GLN A C 1
ATOM 3198 O O . GLN A 1 393 ? 10.705 -4.159 -10.395 1.00 81.75 393 GLN A O 1
ATOM 3203 N N . ILE A 1 394 ? 12.069 -5.811 -11.046 1.00 82.19 394 ILE A N 1
ATOM 3204 C CA . ILE A 1 394 ? 12.352 -5.196 -12.353 1.00 82.19 394 ILE A CA 1
ATOM 3205 C C . ILE A 1 394 ? 11.068 -5.103 -13.185 1.00 82.19 394 ILE A C 1
ATOM 3207 O O . ILE A 1 394 ? 10.851 -4.112 -13.885 1.00 82.19 394 ILE A O 1
ATOM 3211 N N . GLN A 1 395 ? 10.207 -6.121 -13.113 1.00 84.06 395 GLN A N 1
ATOM 3212 C CA . GLN A 1 395 ? 8.921 -6.118 -13.798 1.00 84.06 395 GLN A CA 1
ATOM 3213 C C . GLN A 1 395 ? 8.035 -4.989 -13.278 1.00 84.06 395 GLN A C 1
ATOM 3215 O O . GLN A 1 395 ? 7.508 -4.219 -14.080 1.00 84.06 395 GLN A O 1
ATOM 3220 N N . PHE A 1 396 ? 7.925 -4.867 -11.956 1.00 82.81 396 PHE A N 1
ATOM 3221 C CA . PHE A 1 396 ? 7.174 -3.814 -11.294 1.00 82.81 396 PHE A CA 1
ATOM 3222 C C . PHE A 1 396 ? 7.685 -2.422 -11.682 1.00 82.81 396 PHE A C 1
ATOM 3224 O O . PHE A 1 396 ? 6.898 -1.591 -12.117 1.00 82.81 396 PHE A O 1
ATOM 3231 N N . GLU A 1 397 ? 8.997 -2.177 -11.623 1.00 82.75 397 GLU A N 1
ATOM 3232 C CA . GLU A 1 397 ? 9.594 -0.886 -11.993 1.00 82.75 397 GLU A CA 1
ATOM 3233 C C . GLU A 1 397 ? 9.328 -0.522 -13.463 1.00 82.75 397 GLU A C 1
ATOM 3235 O O . GLU A 1 397 ? 8.975 0.614 -13.779 1.00 82.75 397 GLU A O 1
ATOM 3240 N N . ARG A 1 398 ? 9.452 -1.487 -14.385 1.00 84.50 398 ARG A N 1
ATOM 3241 C CA . ARG A 1 398 ? 9.158 -1.264 -15.812 1.00 84.50 398 ARG A CA 1
ATOM 3242 C C . ARG A 1 398 ? 7.678 -0.981 -16.056 1.00 84.50 398 ARG A C 1
ATOM 3244 O O . ARG A 1 398 ? 7.350 -0.103 -16.854 1.00 84.50 398 ARG A O 1
ATOM 3251 N N . GLN A 1 399 ? 6.795 -1.722 -15.387 1.00 84.56 399 GLN A N 1
ATOM 3252 C CA . GLN A 1 399 ? 5.355 -1.480 -15.437 1.00 84.56 399 GLN A CA 1
ATOM 3253 C C . GLN A 1 399 ? 5.011 -0.111 -14.846 1.00 84.56 399 GLN A C 1
ATOM 3255 O O . GLN A 1 399 ? 4.214 0.611 -15.436 1.00 84.56 399 GLN A O 1
ATOM 3260 N N . GLU A 1 400 ? 5.660 0.289 -13.751 1.00 87.38 400 GLU A N 1
ATOM 3261 C CA . GLU A 1 400 ? 5.468 1.594 -13.126 1.00 87.38 400 GLU A CA 1
ATOM 3262 C C . GLU A 1 400 ? 5.871 2.737 -14.066 1.00 87.38 400 GLU A C 1
ATOM 3264 O O . GLU A 1 400 ? 5.092 3.673 -14.226 1.00 87.38 400 GLU A O 1
ATOM 3269 N N . ILE A 1 401 ? 7.023 2.649 -14.746 1.00 86.44 401 ILE A N 1
ATOM 3270 C CA . ILE A 1 401 ? 7.443 3.650 -15.748 1.00 86.44 401 ILE A CA 1
ATOM 3271 C C . ILE A 1 401 ? 6.402 3.753 -16.866 1.00 86.44 401 ILE A C 1
ATOM 3273 O O . ILE A 1 401 ? 5.897 4.840 -17.145 1.00 86.44 401 ILE A O 1
ATOM 3277 N N . LYS A 1 402 ? 6.018 2.613 -17.461 1.00 88.19 402 LYS A N 1
ATOM 3278 C CA . LYS A 1 402 ? 4.995 2.576 -18.517 1.00 88.19 402 LYS A CA 1
ATOM 3279 C C . LYS A 1 402 ? 3.671 3.183 -18.043 1.00 88.19 402 LYS A C 1
ATOM 3281 O O . LYS A 1 402 ? 3.018 3.889 -18.806 1.00 88.19 402 LYS A O 1
ATOM 3286 N N . SER A 1 403 ? 3.280 2.896 -16.805 1.00 91.50 403 SER A N 1
ATOM 3287 C CA . SER A 1 403 ? 2.060 3.404 -16.184 1.00 91.50 403 SER A CA 1
ATOM 3288 C C . SER A 1 403 ? 2.120 4.920 -15.975 1.00 91.50 403 SER A C 1
ATOM 3290 O O . SER A 1 403 ? 1.176 5.616 -16.341 1.00 91.50 403 SER A O 1
ATOM 3292 N N . ARG A 1 404 ? 3.242 5.447 -15.462 1.00 90.94 404 ARG A N 1
ATOM 3293 C CA . ARG A 1 404 ? 3.443 6.883 -15.200 1.00 90.94 404 ARG A CA 1
ATOM 3294 C C . ARG A 1 404 ? 3.481 7.731 -16.468 1.00 90.94 404 ARG A C 1
ATOM 3296 O O . ARG A 1 404 ? 3.043 8.875 -16.458 1.00 90.94 404 ARG A O 1
ATOM 3303 N N . GLU A 1 405 ? 4.014 7.184 -17.555 1.00 92.31 405 GLU A N 1
ATOM 3304 C CA . GLU A 1 405 ? 4.117 7.898 -18.830 1.00 92.31 405 GLU A CA 1
ATOM 3305 C C . GLU A 1 405 ? 2.846 7.791 -19.677 1.00 92.31 405 GLU A C 1
ATOM 3307 O O . GLU A 1 405 ? 2.693 8.549 -20.637 1.00 92.31 405 GLU A O 1
ATOM 3312 N N . PHE A 1 406 ? 1.934 6.868 -19.348 1.00 95.12 406 PHE A N 1
ATOM 3313 C CA . PHE A 1 406 ? 0.794 6.526 -20.194 1.00 95.12 406 PHE A CA 1
ATOM 3314 C C . PHE A 1 406 ? -0.063 7.745 -20.546 1.00 95.12 406 PHE A C 1
ATOM 3316 O O . PHE A 1 406 ? -0.338 7.976 -21.721 1.00 95.12 406 PHE A O 1
ATOM 3323 N N . ASP A 1 407 ? -0.451 8.562 -19.566 1.00 95.75 407 ASP A N 1
ATOM 3324 C CA . ASP A 1 407 ? -1.343 9.706 -19.794 1.00 95.75 407 ASP A CA 1
ATOM 3325 C C . ASP A 1 407 ? -0.721 10.794 -20.697 1.00 95.75 407 ASP A C 1
ATOM 3327 O O . ASP A 1 407 ? -1.438 11.520 -21.391 1.00 95.75 407 ASP A O 1
ATOM 3331 N N . SER A 1 408 ? 0.610 10.846 -20.758 1.00 95.88 408 SER A N 1
ATOM 3332 C CA . SER A 1 408 ? 1.379 11.813 -21.538 1.00 95.88 408 SER A CA 1
ATOM 3333 C C . SER A 1 408 ? 1.598 11.417 -23.002 1.00 95.88 408 SER A C 1
ATOM 3335 O O . SER A 1 408 ? 1.977 12.268 -23.809 1.00 95.88 408 SER A O 1
ATOM 3337 N N . GLN A 1 409 ? 1.353 10.160 -23.378 1.00 95.69 409 GLN A N 1
ATOM 3338 C CA . GLN A 1 409 ? 1.597 9.678 -24.740 1.00 95.69 409 GLN A CA 1
ATOM 3339 C C . GLN A 1 409 ? 0.653 10.333 -25.750 1.00 95.69 409 GLN A C 1
ATOM 3341 O O . GLN A 1 409 ? -0.532 10.501 -25.476 1.00 95.69 409 GLN A O 1
ATOM 3346 N N . PHE A 1 410 ? 1.156 10.653 -26.942 1.00 95.50 410 PHE A N 1
ATOM 3347 C CA . PHE A 1 410 ? 0.313 11.106 -28.050 1.00 95.50 410 PHE A CA 1
ATOM 3348 C C . PHE A 1 410 ? -0.490 9.950 -28.649 1.00 95.50 410 PHE A C 1
ATOM 3350 O O . PHE A 1 410 ? -0.017 8.813 -28.692 1.00 95.50 410 PHE A O 1
ATOM 3357 N N . VAL A 1 411 ? -1.697 10.256 -29.123 1.00 94.31 411 VAL A N 1
ATOM 3358 C CA . VAL A 1 411 ? -2.562 9.301 -29.822 1.00 94.31 411 VAL A CA 1
ATOM 3359 C C . VAL A 1 411 ? -2.732 9.736 -31.266 1.00 94.31 411 VAL A C 1
ATOM 3361 O O . VAL A 1 411 ? -3.208 10.836 -31.545 1.00 94.31 411 VAL A O 1
ATOM 3364 N N . ASP A 1 412 ? -2.342 8.859 -32.184 1.00 91.00 412 ASP A N 1
ATOM 3365 C CA . ASP A 1 412 ? -2.482 9.103 -33.614 1.00 91.00 412 ASP A CA 1
ATOM 3366 C C . ASP A 1 412 ? -3.943 8.924 -34.054 1.00 91.00 412 ASP A C 1
ATOM 3368 O O . ASP A 1 412 ? -4.667 8.064 -33.550 1.00 91.00 412 ASP A O 1
ATOM 3372 N N . GLY A 1 413 ? -4.391 9.761 -34.993 1.00 90.00 413 GLY A N 1
ATOM 3373 C CA . GLY A 1 413 ? -5.763 9.736 -35.517 1.00 90.00 413 GLY A CA 1
ATOM 3374 C C . GLY A 1 413 ? -6.835 10.313 -34.582 1.00 90.00 413 GLY A C 1
ATOM 3375 O O . GLY A 1 413 ? -8.000 10.347 -34.968 1.00 90.00 413 GLY A O 1
ATOM 3376 N N . ALA A 1 414 ? -6.462 10.776 -33.386 1.00 94.19 414 ALA A N 1
ATOM 3377 C CA . ALA A 1 414 ? -7.351 11.501 -32.484 1.00 94.19 414 ALA A CA 1
ATOM 3378 C C . ALA A 1 414 ? -7.425 12.987 -32.852 1.00 94.19 414 ALA A C 1
ATOM 3380 O O . ALA A 1 414 ? -6.408 13.623 -33.136 1.00 94.19 414 ALA A O 1
ATOM 3381 N N . SER A 1 415 ? -8.628 13.547 -32.800 1.00 93.19 415 SER A N 1
ATOM 3382 C CA . SER A 1 415 ? -8.911 14.934 -33.154 1.00 93.19 415 SER A CA 1
ATOM 3383 C C . SER A 1 415 ? -9.792 15.610 -32.104 1.00 93.19 415 SER A C 1
ATOM 3385 O O . SER A 1 415 ? -10.407 14.962 -31.260 1.00 93.19 415 SER A O 1
ATOM 3387 N N . VAL A 1 416 ? -9.873 16.941 -32.155 1.00 93.44 416 VAL A N 1
ATOM 3388 C CA . VAL A 1 416 ? -10.694 17.722 -31.213 1.00 93.44 416 VAL A CA 1
ATOM 3389 C C . VAL A 1 416 ? -12.179 17.352 -31.320 1.00 93.44 416 VAL A C 1
ATOM 3391 O O . VAL A 1 416 ? -12.881 17.383 -30.316 1.00 93.44 416 VAL A O 1
ATOM 3394 N N . THR A 1 417 ? -12.660 16.922 -32.492 1.00 93.81 417 THR A N 1
ATOM 3395 C CA . THR A 1 417 ? -14.065 16.522 -32.687 1.00 93.81 417 THR A CA 1
ATOM 3396 C C . THR A 1 417 ? -14.430 15.204 -32.006 1.00 93.81 417 THR A C 1
ATOM 3398 O O . THR A 1 417 ? -15.612 14.911 -31.851 1.00 93.81 417 THR A O 1
ATOM 3401 N N . ASP A 1 418 ? -13.445 14.416 -31.568 1.00 96.19 418 ASP A N 1
ATOM 3402 C CA . ASP A 1 418 ? -13.683 13.210 -30.769 1.00 96.19 418 ASP A CA 1
ATOM 3403 C C . ASP A 1 418 ? -14.010 13.534 -29.292 1.00 96.19 418 ASP A C 1
ATOM 3405 O O . ASP A 1 418 ? -14.366 12.635 -28.525 1.00 96.19 418 ASP A O 1
ATOM 3409 N N . LEU A 1 419 ? -13.900 14.807 -28.886 1.00 97.31 419 LEU A N 1
ATOM 3410 C CA . LEU A 1 419 ? -14.048 15.273 -27.506 1.00 97.31 419 LEU A CA 1
ATOM 3411 C C . LEU A 1 419 ? -15.412 15.931 -27.236 1.00 97.31 419 LEU A C 1
ATOM 3413 O O . LEU A 1 419 ? -16.051 16.477 -28.139 1.00 97.31 419 LEU A O 1
ATOM 3417 N N . ASP A 1 420 ? -15.835 15.952 -25.973 1.00 96.69 420 ASP A N 1
ATOM 3418 C CA . ASP A 1 420 ? -16.976 16.735 -25.499 1.00 96.69 420 ASP A CA 1
ATOM 3419 C C . ASP A 1 420 ? -16.612 18.226 -25.500 1.00 96.69 420 ASP A C 1
ATOM 3421 O O . ASP A 1 420 ? -16.088 18.795 -24.535 1.00 96.69 420 ASP A O 1
ATOM 3425 N N . LEU A 1 421 ? -16.898 18.870 -26.631 1.00 96.06 421 LEU A N 1
ATOM 3426 C CA . LEU A 1 421 ? -16.615 20.285 -26.856 1.00 96.06 421 LEU A CA 1
ATOM 3427 C C . LEU A 1 421 ? -17.383 21.195 -25.896 1.00 96.06 421 LEU A C 1
ATOM 3429 O O . LEU A 1 421 ? -16.892 22.268 -25.549 1.00 96.06 421 LEU A O 1
ATOM 3433 N N . LYS A 1 422 ? -18.581 20.793 -25.451 1.00 96.06 422 LYS A N 1
ATOM 3434 C CA . LYS A 1 422 ? -19.407 21.616 -24.561 1.00 96.06 422 LYS A CA 1
ATOM 3435 C C . LYS A 1 422 ? -18.802 21.649 -23.163 1.00 96.06 422 LYS A C 1
ATOM 3437 O O . LYS A 1 422 ? -18.680 22.729 -22.580 1.00 96.06 422 LYS A O 1
ATOM 3442 N N . LEU A 1 423 ? -18.398 20.487 -22.649 1.00 94.25 423 LEU A N 1
ATOM 3443 C CA . LEU A 1 423 ? -17.690 20.372 -21.378 1.00 94.25 423 LEU A CA 1
ATOM 3444 C C . LEU A 1 423 ? -16.353 21.120 -21.428 1.00 94.25 423 LEU A C 1
ATOM 3446 O O . LEU A 1 423 ? -16.089 21.963 -20.569 1.00 94.25 423 LEU A O 1
ATOM 3450 N N . LEU A 1 424 ? -15.548 20.870 -22.465 1.00 95.25 424 LEU A N 1
ATOM 3451 C CA . LEU A 1 424 ? -14.245 21.512 -22.639 1.00 95.25 424 LEU A CA 1
ATOM 3452 C C . LEU A 1 424 ? -14.349 23.028 -22.746 1.00 95.25 424 LEU A C 1
ATOM 3454 O O . LEU A 1 424 ? -13.565 23.731 -22.116 1.00 95.25 424 LEU A O 1
ATOM 3458 N N . GLN A 1 425 ? -15.323 23.551 -23.490 1.00 95.62 425 GLN A N 1
ATOM 3459 C CA . GLN A 1 425 ? -15.517 24.994 -23.587 1.00 95.62 425 GLN A CA 1
ATOM 3460 C C . GLN A 1 425 ? -15.944 25.603 -22.244 1.00 95.62 425 GLN A C 1
ATOM 3462 O O . GLN A 1 425 ? -15.533 26.719 -21.918 1.00 95.62 425 GLN A O 1
ATOM 3467 N N . GLY A 1 426 ? -16.748 24.884 -21.453 1.00 94.69 426 GLY A N 1
ATOM 3468 C CA . GLY A 1 426 ? -17.110 25.283 -20.093 1.00 94.69 426 GLY A CA 1
ATOM 3469 C C . GLY A 1 426 ? -15.885 25.398 -19.184 1.00 94.69 426 GLY A C 1
ATOM 3470 O O . GLY A 1 426 ? -15.688 26.435 -18.553 1.00 94.69 426 GLY A O 1
ATOM 3471 N N . ILE A 1 427 ? -15.032 24.372 -19.190 1.00 93.88 427 ILE A N 1
ATOM 3472 C CA . ILE A 1 427 ? -13.784 24.332 -18.417 1.00 93.88 427 ILE A CA 1
ATOM 3473 C C . ILE A 1 427 ? -12.800 25.409 -18.896 1.00 93.88 427 ILE A C 1
ATOM 3475 O O . ILE A 1 427 ? -12.260 26.163 -18.088 1.00 93.88 427 ILE A O 1
ATOM 3479 N N . ALA A 1 428 ? -12.608 25.546 -20.210 1.00 93.75 428 ALA A N 1
ATOM 3480 C CA . ALA A 1 428 ? -11.723 26.551 -20.791 1.00 93.75 428 ALA A CA 1
ATOM 3481 C C . ALA A 1 428 ? -12.132 27.970 -20.374 1.00 93.75 428 ALA A C 1
ATOM 3483 O O . ALA A 1 428 ? -11.273 28.774 -20.030 1.00 93.75 428 ALA A O 1
ATOM 3484 N N . ASN A 1 429 ? -13.437 28.261 -20.327 1.00 93.31 429 ASN A N 1
ATOM 3485 C CA . ASN A 1 429 ? -13.952 29.557 -19.885 1.00 93.31 429 ASN A CA 1
ATOM 3486 C C . ASN A 1 429 ? -13.771 29.822 -18.385 1.00 93.31 429 ASN A C 1
ATOM 3488 O O . ASN A 1 429 ? -13.653 30.985 -18.000 1.00 93.31 429 ASN A O 1
ATOM 3492 N N . GLN A 1 430 ? -13.778 28.779 -17.549 1.00 91.00 430 GLN A N 1
ATOM 3493 C CA . GLN A 1 430 ? -13.459 28.901 -16.122 1.00 91.00 430 GLN A CA 1
ATOM 3494 C C . GLN A 1 430 ? -11.969 29.169 -15.905 1.00 91.00 430 GLN A C 1
ATOM 3496 O O . GLN A 1 430 ? -11.614 29.916 -14.998 1.00 91.00 430 GLN A O 1
ATOM 3501 N N . TYR A 1 431 ? -11.119 28.598 -16.761 1.00 89.38 431 TYR A N 1
ATOM 3502 C CA . TYR A 1 431 ? -9.684 28.844 -16.752 1.00 89.38 431 TYR A CA 1
ATOM 3503 C C . TYR A 1 431 ? -9.359 30.267 -17.236 1.00 89.38 431 TYR A C 1
ATOM 3505 O O . TYR A 1 431 ? -8.821 31.080 -16.488 1.00 89.38 431 TYR A O 1
ATOM 3513 N N . ILE A 1 432 ? -9.732 30.600 -18.477 1.00 92.62 432 ILE A N 1
ATOM 3514 C CA . ILE A 1 432 ? -9.619 31.941 -19.064 1.00 92.62 432 ILE A CA 1
ATOM 3515 C C . ILE A 1 432 ? -10.839 32.187 -19.957 1.00 92.62 432 ILE A C 1
ATOM 3517 O O . ILE A 1 432 ? -11.050 31.517 -20.969 1.00 92.62 432 ILE A O 1
ATOM 3521 N N . LYS A 1 433 ? -11.636 33.203 -19.620 1.00 92.00 433 LYS A N 1
ATOM 3522 C CA . LYS A 1 433 ? -12.847 33.551 -20.373 1.00 92.00 433 LYS A CA 1
ATOM 3523 C C . LYS A 1 433 ? -12.525 33.847 -21.846 1.00 92.00 433 LYS A C 1
ATOM 3525 O O . LYS A 1 433 ? -11.723 34.730 -22.137 1.00 92.00 433 LYS A O 1
ATOM 3530 N N . GLY A 1 434 ? -13.194 33.150 -22.768 1.00 89.81 434 GLY A N 1
ATOM 3531 C CA . GLY A 1 434 ? -13.017 33.327 -24.216 1.00 89.81 434 GLY A CA 1
ATOM 3532 C C . GLY A 1 434 ? -11.820 32.583 -24.819 1.00 89.81 434 GLY A C 1
ATOM 3533 O O . GLY A 1 434 ? -11.517 32.782 -25.994 1.00 89.81 434 GLY A O 1
ATOM 3534 N N . LEU A 1 435 ? -11.136 31.732 -24.047 1.00 93.75 435 LEU A N 1
ATOM 3535 C CA . LEU A 1 435 ? -10.065 30.880 -24.559 1.00 93.75 435 LEU A CA 1
ATOM 3536 C C . LEU A 1 435 ? -10.631 29.780 -25.475 1.00 93.75 435 LEU A C 1
ATOM 3538 O O . LEU A 1 435 ? -11.658 29.168 -25.166 1.00 93.75 435 LEU A O 1
ATOM 3542 N N . SER A 1 436 ? -9.948 29.517 -26.596 1.00 94.88 436 SER A N 1
ATOM 3543 C CA . SER A 1 436 ? -10.299 28.394 -27.473 1.00 94.88 436 SER A CA 1
ATOM 3544 C C . SER A 1 436 ? -9.920 27.059 -26.829 1.00 94.88 436 SER A C 1
ATOM 3546 O O . SER A 1 436 ? -8.981 26.988 -26.028 1.00 94.88 436 SER A O 1
ATOM 3548 N N . ILE A 1 437 ? -10.621 25.991 -27.210 1.00 95.38 437 ILE A N 1
ATOM 3549 C CA . ILE A 1 437 ? -10.375 24.636 -26.700 1.00 95.38 437 ILE A CA 1
ATOM 3550 C C . ILE A 1 437 ? -8.933 24.203 -26.992 1.00 95.38 437 ILE A C 1
ATOM 3552 O O . ILE A 1 437 ? -8.246 23.704 -26.108 1.00 95.38 437 ILE A O 1
ATOM 3556 N N . GLU A 1 438 ? -8.428 24.455 -28.198 1.00 94.75 438 GLU A N 1
ATOM 3557 C CA . GLU A 1 438 ? -7.075 24.082 -28.620 1.00 94.75 438 GLU A CA 1
ATOM 3558 C C . GLU A 1 438 ? -6.011 24.781 -27.773 1.00 94.75 438 GLU A C 1
ATOM 3560 O O . GLU A 1 438 ? -5.048 24.149 -27.336 1.00 94.75 438 GLU A O 1
ATOM 3565 N N . ARG A 1 439 ? -6.198 26.081 -27.500 1.00 94.06 439 ARG A N 1
ATOM 3566 C CA . ARG A 1 439 ? -5.284 26.840 -26.638 1.00 94.06 439 ARG A CA 1
ATOM 3567 C C . ARG A 1 439 ? -5.340 26.359 -25.193 1.00 94.06 439 ARG A C 1
ATOM 3569 O O . ARG A 1 439 ? -4.289 26.246 -24.570 1.00 94.06 439 ARG A O 1
ATOM 3576 N N . TYR A 1 440 ? -6.530 26.055 -24.676 1.00 95.12 440 TYR A N 1
ATOM 3577 C CA . TYR A 1 440 ? -6.685 25.477 -23.341 1.00 95.12 440 TYR A CA 1
ATOM 3578 C C . TYR A 1 440 ? -5.942 24.139 -23.223 1.00 95.12 440 TYR A C 1
ATOM 3580 O O . TYR A 1 440 ? -5.101 23.971 -22.337 1.00 95.12 440 TYR A O 1
ATOM 3588 N N . LEU A 1 441 ? -6.183 23.215 -24.161 1.00 96.38 441 LEU A N 1
ATOM 3589 C CA . LEU A 1 441 ? -5.523 21.910 -24.189 1.00 96.38 441 LEU A CA 1
ATOM 3590 C C . LEU A 1 441 ? -3.996 22.055 -24.261 1.00 96.38 441 LEU A C 1
ATOM 3592 O O . LEU A 1 441 ? -3.280 21.331 -23.571 1.00 96.38 441 LEU A O 1
ATOM 3596 N N . GLN A 1 442 ? -3.485 23.011 -25.039 1.00 95.00 442 GLN A N 1
ATOM 3597 C CA . GLN A 1 442 ? -2.049 23.275 -25.116 1.00 95.00 442 GLN A CA 1
ATOM 3598 C C . GLN A 1 442 ? -1.476 23.818 -23.799 1.00 95.00 442 GLN A C 1
ATOM 3600 O O . GLN A 1 442 ? -0.438 23.342 -23.345 1.00 95.00 442 GLN A O 1
ATOM 3605 N N . GLN A 1 443 ? -2.150 24.777 -23.155 1.00 94.00 443 GLN A N 1
ATOM 3606 C CA . GLN A 1 443 ? -1.667 25.400 -21.915 1.00 94.00 443 GLN A CA 1
ATOM 3607 C C . GLN A 1 443 ? -1.605 24.422 -20.739 1.00 94.00 443 GLN A C 1
ATOM 3609 O O . GLN A 1 443 ? -0.659 24.462 -19.957 1.00 94.00 443 GLN A O 1
ATOM 3614 N N . ILE A 1 444 ? -2.569 23.504 -20.641 1.00 93.56 444 ILE A N 1
ATOM 3615 C CA . ILE A 1 444 ? -2.568 22.465 -19.600 1.00 93.56 444 ILE A CA 1
ATOM 3616 C C . ILE A 1 444 ? -1.616 21.303 -19.954 1.00 93.56 444 ILE A C 1
ATOM 3618 O O . ILE A 1 444 ? -1.283 20.479 -19.097 1.00 93.56 444 ILE A O 1
ATOM 3622 N N . GLY A 1 445 ? -1.099 21.264 -21.187 1.00 95.31 445 GLY A N 1
ATOM 3623 C CA . GLY A 1 445 ? -0.182 20.235 -21.680 1.00 95.31 445 GLY A CA 1
ATOM 3624 C C . GLY A 1 445 ? -0.879 18.967 -22.175 1.00 95.31 445 GLY A C 1
ATOM 3625 O O . GLY A 1 445 ? -0.230 17.939 -22.317 1.00 95.31 445 GLY A O 1
ATOM 3626 N N . LEU A 1 446 ? -2.184 19.032 -22.438 1.00 97.25 446 LEU A N 1
ATOM 3627 C CA . LEU A 1 446 ? -3.024 17.953 -22.966 1.00 97.25 446 LEU A CA 1
ATOM 3628 C C . LEU A 1 446 ? -2.911 17.783 -24.491 1.00 97.25 446 LEU A C 1
ATOM 3630 O O . LEU A 1 446 ? -3.240 16.730 -25.040 1.00 97.25 446 LEU A O 1
ATOM 3634 N N . ALA A 1 447 ? -2.432 18.801 -25.196 1.00 96.94 447 ALA A N 1
ATOM 3635 C CA . ALA A 1 447 ? -2.202 18.739 -26.632 1.00 96.94 447 ALA A CA 1
ATOM 3636 C C . ALA A 1 447 ? -0.964 19.542 -27.037 1.00 96.94 447 ALA A C 1
ATOM 3638 O O . ALA A 1 447 ? -0.511 20.420 -26.306 1.00 96.94 447 ALA A O 1
ATOM 3639 N N . GLU A 1 448 ? -0.424 19.247 -28.215 1.00 95.69 448 GLU A N 1
ATOM 3640 C CA . GLU A 1 448 ? 0.724 19.955 -28.781 1.00 95.69 448 GLU A CA 1
ATOM 3641 C C . GLU A 1 448 ? 0.592 20.059 -30.301 1.00 95.69 448 GLU A C 1
ATOM 3643 O O . GLU A 1 448 ? 0.107 19.133 -30.950 1.00 95.69 448 GLU A O 1
ATOM 3648 N N . TYR A 1 449 ? 1.013 21.181 -30.887 1.00 92.75 449 TYR A N 1
ATOM 3649 C CA . TYR A 1 449 ? 1.042 21.330 -32.341 1.00 92.75 449 TYR A CA 1
ATOM 3650 C C . TYR A 1 449 ? 2.247 20.591 -32.925 1.00 92.75 449 TYR A C 1
ATOM 3652 O O . TYR A 1 449 ? 3.391 20.921 -32.629 1.00 92.75 449 TYR A O 1
ATOM 3660 N N . GLY A 1 450 ? 1.976 19.600 -33.772 1.00 87.19 450 GLY A N 1
ATOM 3661 C CA . GLY A 1 450 ? 2.974 18.948 -34.613 1.00 87.19 450 GLY A CA 1
ATOM 3662 C C . GLY A 1 450 ? 2.894 19.417 -36.066 1.00 87.19 450 GLY A C 1
ATOM 3663 O O . GLY A 1 450 ? 2.088 20.274 -36.426 1.00 87.19 450 GLY A O 1
ATOM 3664 N N . LEU A 1 451 ? 3.698 18.785 -36.926 1.00 83.81 451 LEU A N 1
ATOM 3665 C CA . LEU A 1 451 ? 3.748 19.074 -38.368 1.00 83.81 451 LEU A CA 1
ATOM 3666 C C . LEU A 1 451 ? 2.381 18.932 -39.063 1.00 83.81 451 LEU A C 1
ATOM 3668 O O . LEU A 1 451 ? 2.082 19.681 -39.985 1.00 83.81 451 LEU A O 1
ATOM 3672 N N . ASN A 1 452 ? 1.543 18.008 -38.584 1.00 84.62 452 ASN A N 1
ATOM 3673 C CA . ASN A 1 452 ? 0.234 17.689 -39.161 1.00 84.62 452 ASN A CA 1
ATOM 3674 C C . ASN A 1 452 ? -0.938 18.276 -38.348 1.00 84.62 452 ASN A C 1
ATOM 3676 O O . ASN A 1 452 ? -2.053 17.765 -38.417 1.00 84.62 452 ASN A O 1
ATOM 3680 N N . GLY A 1 453 ? -0.691 19.323 -37.553 1.00 89.06 453 GLY A N 1
ATOM 3681 C CA . GLY A 1 453 ? -1.704 19.976 -36.721 1.00 89.06 453 GLY A CA 1
ATOM 3682 C C . GLY A 1 453 ? -1.672 19.549 -35.253 1.00 89.06 453 GLY A C 1
ATOM 3683 O O . GLY A 1 453 ? -0.655 19.070 -34.744 1.00 89.06 453 GLY A O 1
ATOM 3684 N N . LEU A 1 454 ? -2.778 19.783 -34.545 1.00 93.56 454 LEU A N 1
ATOM 3685 C CA . LEU A 1 454 ? -2.876 19.542 -33.106 1.00 93.56 454 LEU A CA 1
ATOM 3686 C C . LEU A 1 454 ? -2.899 18.037 -32.802 1.00 93.56 454 LEU A C 1
ATOM 3688 O O . LEU A 1 454 ? -3.787 17.318 -33.251 1.00 93.56 454 LEU A O 1
ATOM 3692 N N . ARG A 1 455 ? -1.944 17.569 -31.999 1.00 95.94 455 ARG A N 1
ATOM 3693 C CA . ARG A 1 455 ? -1.844 16.186 -31.523 1.00 95.94 455 ARG A CA 1
ATOM 3694 C C . ARG A 1 455 ? -2.324 16.108 -30.084 1.00 95.94 455 ARG A C 1
ATOM 3696 O O . ARG A 1 455 ? -1.841 16.848 -29.226 1.00 95.94 455 ARG A O 1
ATOM 3703 N N . LEU A 1 456 ? -3.249 15.194 -29.812 1.00 97.44 456 LEU A N 1
ATOM 3704 C CA . LEU A 1 456 ? -3.806 14.996 -28.477 1.00 97.44 456 LEU A CA 1
ATOM 3705 C C . LEU A 1 456 ? -2.997 13.960 -27.695 1.00 97.44 456 LEU A C 1
ATOM 3707 O O . LEU A 1 456 ? -2.573 12.939 -28.244 1.00 97.44 456 LEU A O 1
ATOM 3711 N N . ARG A 1 457 ? -2.804 14.209 -26.399 1.00 97.50 457 ARG A N 1
ATOM 3712 C CA . ARG A 1 457 ? -2.283 13.210 -25.462 1.00 97.50 457 ARG A CA 1
ATOM 3713 C C . ARG A 1 457 ? -3.399 12.293 -24.964 1.00 97.50 457 ARG A C 1
ATOM 3715 O O . ARG A 1 457 ? -4.573 12.664 -24.978 1.00 97.50 457 ARG A O 1
ATOM 3722 N N . ARG A 1 458 ? -3.041 11.103 -24.475 1.00 97.06 458 ARG A N 1
ATOM 3723 C CA . ARG A 1 458 ? -3.981 10.112 -23.927 1.00 97.06 458 ARG A CA 1
ATOM 3724 C C . ARG A 1 458 ? -4.851 10.692 -22.816 1.00 97.06 458 ARG A C 1
ATOM 3726 O O . ARG A 1 458 ? -6.048 10.427 -22.813 1.00 97.06 458 ARG A O 1
ATOM 3733 N N . ALA A 1 459 ? -4.286 11.517 -21.931 1.00 97.38 459 ALA A N 1
ATOM 3734 C CA . ALA A 1 459 ? -5.027 12.201 -20.868 1.00 97.38 459 ALA A CA 1
ATOM 3735 C C . ALA A 1 459 ? -6.260 12.960 -21.393 1.00 97.38 459 ALA A C 1
ATOM 3737 O O . ALA A 1 459 ? -7.313 12.926 -20.764 1.00 97.38 459 ALA A O 1
ATOM 3738 N N . THR A 1 460 ? -6.156 13.589 -22.567 1.00 97.75 460 THR A N 1
ATOM 3739 C CA . THR A 1 460 ? -7.254 14.335 -23.199 1.00 97.75 460 THR A CA 1
ATOM 3740 C C . THR A 1 460 ? -8.434 13.437 -23.518 1.00 97.75 460 THR A C 1
ATOM 3742 O O . THR A 1 460 ? -9.573 13.773 -23.212 1.00 97.75 460 THR A O 1
ATOM 3745 N N . LEU A 1 461 ? -8.158 12.273 -24.103 1.00 97.31 461 LEU A N 1
ATOM 3746 C CA . LEU A 1 461 ? -9.186 11.306 -24.468 1.00 97.31 461 LEU A CA 1
ATOM 3747 C C . LEU A 1 461 ? -9.780 10.652 -23.220 1.00 97.31 461 LEU A C 1
ATOM 3749 O O . LEU A 1 461 ? -10.994 10.552 -23.113 1.00 97.31 461 LEU A O 1
ATOM 3753 N N . LEU A 1 462 ? -8.939 10.282 -22.250 1.00 95.88 462 LEU A N 1
ATOM 3754 C CA . LEU A 1 462 ? -9.375 9.676 -20.987 1.00 95.88 462 LEU A CA 1
ATOM 3755 C C . LEU A 1 462 ? -10.345 10.563 -20.195 1.00 95.88 462 LEU A C 1
ATOM 3757 O O . LEU A 1 462 ? -11.199 10.040 -19.485 1.00 95.88 462 LEU A O 1
ATOM 3761 N N . LEU A 1 463 ? -10.203 11.885 -20.302 1.00 94.56 463 LEU A N 1
ATOM 3762 C CA . LEU A 1 463 ? -11.018 12.852 -19.568 1.00 94.56 463 LEU A CA 1
ATOM 3763 C C . LEU A 1 463 ? -12.223 13.368 -20.355 1.00 94.56 463 LEU A C 1
ATOM 3765 O O . LEU A 1 463 ? -13.243 13.681 -19.746 1.00 94.56 463 LEU A O 1
ATOM 3769 N N . PHE A 1 464 ? -12.095 13.503 -21.678 1.00 96.00 464 PHE A N 1
ATOM 3770 C CA . PHE A 1 464 ? -13.033 14.296 -22.473 1.00 96.00 464 PHE A CA 1
ATOM 3771 C C . PHE A 1 464 ? -13.561 13.597 -23.725 1.00 96.00 464 PHE A C 1
ATOM 3773 O O . PHE A 1 464 ? -14.301 14.231 -24.465 1.00 96.00 464 PHE A O 1
ATOM 3780 N N . ALA A 1 465 ? -13.204 12.344 -24.020 1.00 96.19 465 ALA A N 1
ATOM 3781 C CA . ALA A 1 465 ? -13.738 11.669 -25.205 1.00 96.19 465 ALA A CA 1
ATOM 3782 C C . ALA A 1 465 ? -15.258 11.446 -25.106 1.00 96.19 465 ALA A C 1
ATOM 3784 O O . ALA A 1 465 ? -15.760 11.019 -24.068 1.00 96.19 465 ALA A O 1
ATOM 3785 N N . ASN A 1 466 ? -15.975 11.656 -26.216 1.00 94.38 466 ASN A N 1
ATOM 3786 C CA . ASN A 1 466 ? -17.403 11.319 -26.313 1.00 94.38 466 ASN A CA 1
ATOM 3787 C C . ASN A 1 466 ? -17.641 9.798 -26.288 1.00 94.38 466 ASN A C 1
ATOM 3789 O O . ASN A 1 466 ? -18.637 9.330 -25.743 1.00 94.38 466 ASN A O 1
ATOM 3793 N N . ASP A 1 467 ? -16.721 9.035 -26.883 1.00 93.00 467 ASP A N 1
ATOM 3794 C CA . ASP A 1 467 ? -16.706 7.571 -26.892 1.00 93.00 467 ASP A CA 1
ATOM 3795 C C . ASP A 1 467 ? -15.362 7.096 -26.340 1.00 93.00 467 ASP A C 1
ATOM 3797 O O . ASP A 1 467 ? -14.370 6.972 -27.063 1.00 93.00 467 ASP A O 1
ATOM 3801 N N . ILE A 1 468 ? -15.313 6.898 -25.023 1.00 92.12 468 ILE A N 1
ATOM 3802 C CA . ILE A 1 468 ? -14.088 6.480 -24.348 1.00 92.12 468 ILE A CA 1
ATOM 3803 C C . ILE A 1 468 ? -13.683 5.046 -24.709 1.00 92.12 468 ILE A C 1
ATOM 3805 O O . ILE A 1 468 ? -12.487 4.755 -24.751 1.00 92.12 468 ILE A O 1
ATOM 3809 N N . ASP A 1 469 ? -14.630 4.160 -25.021 1.00 91.62 469 ASP A N 1
ATOM 3810 C CA . ASP A 1 469 ? -14.332 2.753 -25.298 1.00 91.62 469 ASP A CA 1
ATOM 3811 C C . ASP A 1 469 ? -13.548 2.575 -26.604 1.00 91.62 469 ASP A C 1
ATOM 3813 O O . ASP A 1 469 ? -12.697 1.683 -26.685 1.00 91.62 469 ASP A O 1
ATOM 3817 N N . ARG A 1 470 ? -13.731 3.479 -27.579 1.00 93.00 470 ARG A N 1
ATOM 3818 C CA . ARG A 1 470 ? -12.884 3.563 -28.783 1.00 93.00 470 ARG A CA 1
ATOM 3819 C C . ARG A 1 470 ? -11.404 3.786 -28.457 1.00 93.00 470 ARG A C 1
ATOM 3821 O O . ARG A 1 470 ? -10.537 3.268 -29.159 1.00 93.00 470 ARG A O 1
ATOM 3828 N N . TRP A 1 471 ? -11.104 4.575 -27.426 1.00 93.62 471 TRP A N 1
ATOM 3829 C CA . TRP A 1 471 ? -9.739 5.018 -27.108 1.00 93.62 471 TRP A CA 1
ATOM 3830 C C . TRP A 1 471 ? -9.089 4.216 -25.983 1.00 93.62 471 TRP A C 1
ATOM 3832 O O . TRP A 1 471 ? -7.866 4.046 -25.955 1.00 93.62 471 TRP A O 1
ATOM 3842 N N . HIS A 1 472 ? -9.902 3.736 -25.047 1.00 93.44 472 HIS A N 1
ATOM 3843 C CA . HIS A 1 472 ? -9.488 2.915 -23.928 1.00 93.44 472 HIS A CA 1
ATOM 3844 C C . HIS A 1 472 ? -10.664 2.040 -23.450 1.00 93.44 472 HIS A C 1
ATOM 3846 O O . HIS A 1 472 ? -11.455 2.476 -22.607 1.00 93.44 472 HIS A O 1
ATOM 3852 N N . PRO A 1 473 ? -10.750 0.773 -23.888 1.00 89.62 473 PRO A N 1
ATOM 3853 C CA . PRO A 1 473 ? -11.846 -0.107 -23.497 1.00 89.62 473 PRO A CA 1
ATOM 3854 C C . PRO A 1 473 ? -11.905 -0.299 -21.978 1.00 89.62 473 PRO A C 1
ATOM 3856 O O . PRO A 1 473 ? -10.870 -0.341 -21.297 1.00 89.62 473 PRO A O 1
ATOM 3859 N N . ARG A 1 474 ? -13.127 -0.428 -21.442 1.00 88.12 474 ARG A N 1
ATOM 3860 C CA . ARG A 1 474 ? -13.392 -0.612 -20.001 1.00 88.12 474 ARG A CA 1
ATOM 3861 C C . ARG A 1 474 ? -12.809 0.520 -19.146 1.00 88.12 474 ARG A C 1
ATOM 3863 O O . ARG A 1 474 ? -12.406 0.306 -17.998 1.00 88.12 474 ARG A O 1
ATOM 3870 N N . SER A 1 475 ? -12.726 1.738 -19.685 1.00 90.12 475 SER A N 1
ATOM 3871 C CA . SER A 1 475 ? -12.380 2.934 -18.911 1.00 90.12 475 SER A CA 1
ATOM 3872 C C . SER A 1 475 ? -13.596 3.483 -18.171 1.00 90.12 475 SER A C 1
ATOM 3874 O O . SER A 1 475 ? -14.048 4.598 -18.407 1.00 90.12 475 SER A O 1
ATOM 3876 N N . GLN A 1 476 ? -14.129 2.662 -17.271 1.00 90.88 476 GLN A N 1
ATOM 3877 C CA . GLN A 1 476 ? -15.364 2.936 -16.553 1.00 90.88 476 GLN A CA 1
ATOM 3878 C C . GLN A 1 476 ? -15.186 2.760 -15.044 1.00 90.88 476 GLN A C 1
ATOM 3880 O O . GLN A 1 476 ? -14.289 2.046 -14.583 1.00 90.88 476 GLN A O 1
ATOM 3885 N N . VAL A 1 477 ? -16.085 3.379 -14.283 1.00 95.12 477 VAL A N 1
ATOM 3886 C CA . VAL A 1 477 ? -16.276 3.104 -12.857 1.00 95.12 477 VAL A CA 1
ATOM 3887 C C . VAL A 1 477 ? -17.515 2.225 -12.732 1.00 95.12 477 VAL A C 1
ATOM 3889 O O . VAL A 1 477 ? -18.635 2.708 -12.855 1.00 95.12 477 VAL A O 1
ATOM 3892 N N . ARG A 1 478 ? -17.321 0.922 -12.547 1.00 95.50 478 ARG A N 1
ATOM 3893 C CA . ARG A 1 478 ? -18.388 -0.068 -12.367 1.00 95.50 478 ARG A CA 1
ATOM 3894 C C . ARG A 1 478 ? -18.692 -0.218 -10.881 1.00 95.50 478 ARG A C 1
ATOM 3896 O O . ARG A 1 478 ? -17.765 -0.229 -10.077 1.00 95.50 478 ARG A O 1
ATOM 3903 N N . PHE A 1 479 ? -19.955 -0.372 -10.505 1.00 96.06 479 PHE A N 1
ATOM 3904 C CA . PHE A 1 479 ? -20.340 -0.687 -9.136 1.00 96.06 479 PHE A CA 1
ATOM 3905 C C . PHE A 1 479 ? -21.259 -1.904 -9.071 1.00 96.06 479 PHE A C 1
ATOM 3907 O O . PHE A 1 479 ? -22.083 -2.128 -9.955 1.00 96.06 479 PHE A O 1
ATOM 3914 N N . LEU A 1 480 ? -21.103 -2.685 -8.005 1.00 95.56 480 LEU A N 1
ATOM 3915 C CA . LEU A 1 480 ? -21.899 -3.862 -7.710 1.00 95.56 480 LEU A CA 1
ATOM 3916 C C . LEU A 1 480 ? -22.503 -3.727 -6.314 1.00 95.56 480 LEU A C 1
ATOM 3918 O O . LEU A 1 480 ? -21.772 -3.578 -5.333 1.00 95.56 480 LEU A O 1
ATOM 3922 N N . LYS A 1 481 ? -23.831 -3.809 -6.209 1.00 93.75 481 LYS A N 1
ATOM 3923 C CA . LYS A 1 481 ? -24.527 -3.907 -4.919 1.00 93.75 481 LYS A CA 1
ATOM 3924 C C . LYS A 1 481 ? -24.767 -5.373 -4.599 1.00 93.75 481 LYS A C 1
ATOM 3926 O O . LYS A 1 481 ? -25.423 -6.067 -5.371 1.00 93.75 481 LYS A O 1
ATOM 3931 N N . VAL A 1 482 ? -24.243 -5.836 -3.472 1.00 93.19 482 VAL A N 1
ATOM 3932 C CA . VAL A 1 482 ? -24.241 -7.247 -3.081 1.00 93.19 482 VAL A CA 1
ATOM 3933 C C . VAL A 1 482 ? -25.126 -7.435 -1.855 1.00 93.19 482 VAL A C 1
ATOM 3935 O O . VAL A 1 482 ? -24.985 -6.718 -0.867 1.00 93.19 482 VAL A O 1
ATOM 3938 N N . ASN A 1 483 ? -26.035 -8.410 -1.903 1.00 91.50 483 ASN A N 1
ATOM 3939 C CA . ASN A 1 483 ? -26.825 -8.807 -0.746 1.00 91.50 483 ASN A CA 1
ATOM 3940 C C . ASN A 1 483 ? -26.005 -9.735 0.160 1.00 91.50 483 ASN A C 1
ATOM 3942 O O . ASN A 1 483 ? -25.995 -10.953 -0.025 1.00 91.50 483 ASN A O 1
ATOM 3946 N N . GLY A 1 484 ? -25.298 -9.163 1.129 1.00 89.00 484 GLY A N 1
ATOM 3947 C CA . GLY A 1 484 ? -24.467 -9.907 2.074 1.00 89.00 484 GLY A CA 1
ATOM 3948 C C . GLY A 1 484 ? -23.110 -9.252 2.306 1.00 89.00 484 GLY A C 1
ATOM 3949 O O . GLY A 1 484 ? -22.876 -8.116 1.896 1.00 89.00 484 GLY A O 1
ATOM 3950 N N . ASN A 1 485 ? -22.215 -9.987 2.969 1.00 89.31 485 ASN A N 1
ATOM 3951 C CA . ASN A 1 485 ? -20.858 -9.526 3.303 1.00 89.31 485 ASN A CA 1
ATOM 3952 C C . ASN A 1 485 ? -19.775 -10.149 2.395 1.00 89.31 485 ASN A C 1
ATOM 3954 O O . ASN A 1 485 ? -18.599 -9.790 2.489 1.00 89.31 485 ASN A O 1
ATOM 3958 N N . SER A 1 486 ? -20.163 -11.075 1.517 1.00 90.19 486 SER A N 1
ATOM 3959 C CA . SER A 1 486 ? -19.314 -11.782 0.554 1.00 90.19 486 SER A CA 1
ATOM 3960 C C . SER A 1 486 ? -20.007 -11.854 -0.805 1.00 90.19 486 SER A C 1
ATOM 3962 O O . SER A 1 486 ? -21.235 -11.829 -0.891 1.00 90.19 486 SER A O 1
ATOM 3964 N N . LEU A 1 487 ? -19.206 -11.914 -1.871 1.00 91.44 487 LEU A N 1
ATOM 3965 C CA . LEU A 1 487 ? -19.696 -12.189 -3.217 1.00 91.44 487 LEU A CA 1
ATOM 3966 C C . LEU A 1 487 ? -19.854 -13.703 -3.371 1.00 91.44 487 LEU A C 1
ATOM 3968 O O . LEU A 1 487 ? -18.877 -14.439 -3.245 1.00 91.44 487 LEU A O 1
ATOM 3972 N N . GLU A 1 488 ? -21.069 -14.149 -3.653 1.00 92.31 488 GLU A N 1
ATOM 3973 C CA . GLU A 1 488 ? -21.403 -15.559 -3.834 1.00 92.31 488 GLU A CA 1
ATOM 3974 C C . GLU A 1 488 ? -21.573 -15.887 -5.328 1.00 92.31 488 GLU A C 1
ATOM 3976 O O . GLU A 1 488 ? -21.858 -15.013 -6.151 1.00 92.31 488 GLU A O 1
ATOM 3981 N N . ALA A 1 489 ? -21.402 -17.159 -5.694 1.00 87.06 489 ALA A N 1
ATOM 3982 C CA . ALA A 1 489 ? -21.463 -17.625 -7.080 1.00 87.06 489 ALA A CA 1
ATOM 3983 C C . ALA A 1 489 ? -22.429 -18.808 -7.256 1.00 87.06 489 ALA A C 1
ATOM 3985 O O . ALA A 1 489 ? -22.854 -19.445 -6.290 1.00 87.06 489 ALA A O 1
ATOM 3986 N N . GLY A 1 490 ? -22.758 -19.116 -8.514 1.00 88.12 490 GLY A N 1
ATOM 3987 C CA . GLY A 1 490 ? -23.664 -20.212 -8.863 1.00 88.12 490 GLY A CA 1
ATOM 3988 C C . GLY A 1 490 ? -25.078 -19.972 -8.336 1.00 88.12 490 GLY A C 1
ATOM 3989 O O . GLY A 1 490 ? -25.604 -18.868 -8.445 1.00 88.12 490 GLY A O 1
ATOM 3990 N N . GLU A 1 491 ? -25.680 -20.992 -7.727 1.00 83.06 491 GLU A N 1
ATOM 3991 C CA . GLU A 1 491 ? -27.043 -20.920 -7.173 1.00 83.06 491 GLU A CA 1
ATOM 3992 C C . GLU A 1 491 ? -27.190 -19.909 -6.024 1.00 83.06 491 GLU A C 1
ATOM 3994 O O . GLU A 1 491 ? -28.299 -19.482 -5.718 1.00 83.06 491 GLU A O 1
ATOM 3999 N N . LYS A 1 492 ? -26.079 -19.501 -5.396 1.00 87.12 492 LYS A N 1
ATOM 4000 C CA . LYS A 1 492 ? -26.061 -18.513 -4.308 1.00 87.12 492 LYS A CA 1
ATOM 4001 C C . LYS A 1 492 ? -25.784 -17.084 -4.786 1.00 87.12 492 LYS A C 1
ATOM 4003 O O . LYS A 1 492 ? -25.593 -16.215 -3.942 1.00 87.12 492 LYS A O 1
ATOM 4008 N N . TYR A 1 493 ? -25.738 -16.832 -6.099 1.00 90.25 493 TYR A N 1
ATOM 4009 C CA . TYR A 1 493 ? -25.435 -15.514 -6.668 1.00 90.25 493 TYR A CA 1
ATOM 4010 C C . TYR A 1 493 ? -26.289 -14.405 -6.037 1.00 90.25 493 TYR A C 1
ATOM 4012 O O . TYR A 1 493 ? -27.517 -14.452 -6.065 1.00 90.25 493 TYR A O 1
ATOM 4020 N N . ASN A 1 494 ? -25.624 -13.405 -5.459 1.00 93.31 494 ASN A N 1
ATOM 4021 C CA . ASN A 1 494 ? -26.249 -12.421 -4.574 1.00 93.31 494 ASN A CA 1
ATOM 4022 C C . ASN A 1 494 ? -26.019 -10.962 -5.002 1.00 93.31 494 ASN A C 1
ATOM 4024 O O . ASN A 1 494 ? -26.193 -10.048 -4.194 1.00 93.31 494 ASN A O 1
ATOM 4028 N N . VAL A 1 495 ? -25.636 -10.716 -6.258 1.00 94.25 495 VAL A N 1
ATOM 4029 C CA . VAL A 1 495 ? -25.535 -9.351 -6.797 1.00 94.25 495 VAL A CA 1
ATOM 4030 C C . VAL A 1 495 ? -26.937 -8.836 -7.121 1.00 94.25 495 VAL A C 1
ATOM 4032 O O . VAL A 1 495 ? -27.651 -9.408 -7.938 1.00 94.25 495 VAL A O 1
ATOM 4035 N N . ILE A 1 496 ? -27.323 -7.741 -6.469 1.00 91.88 496 ILE A N 1
ATOM 4036 C CA . ILE A 1 496 ? -28.603 -7.050 -6.669 1.00 91.88 496 ILE A CA 1
ATOM 4037 C C . ILE A 1 496 ? -28.514 -6.085 -7.855 1.00 91.88 496 ILE A C 1
ATOM 4039 O O . ILE A 1 496 ? -29.482 -5.877 -8.582 1.00 91.88 496 ILE A O 1
ATOM 4043 N N . THR A 1 497 ? -27.364 -5.436 -8.022 1.00 92.88 497 THR A N 1
ATOM 4044 C CA . THR A 1 497 ? -27.156 -4.412 -9.049 1.00 92.88 497 THR A CA 1
ATOM 4045 C C . THR A 1 497 ? -25.739 -4.499 -9.570 1.00 92.88 497 THR A C 1
ATOM 4047 O O . THR A 1 497 ? -24.815 -4.658 -8.779 1.00 92.88 497 THR A O 1
ATOM 4050 N N . ASP A 1 498 ? -25.592 -4.356 -10.879 1.00 94.38 498 ASP A N 1
ATOM 4051 C CA . ASP A 1 498 ? -24.330 -4.318 -11.603 1.00 94.38 498 ASP A CA 1
ATOM 4052 C C . ASP A 1 498 ? -24.453 -3.250 -12.692 1.00 94.38 498 ASP A C 1
ATOM 4054 O O . ASP A 1 498 ? -25.188 -3.434 -13.662 1.00 94.38 498 ASP A O 1
ATOM 4058 N N . ASP A 1 499 ? -23.824 -2.096 -12.481 1.00 94.06 499 ASP A N 1
ATOM 4059 C CA . ASP A 1 499 ? -23.976 -0.945 -13.373 1.00 94.06 499 ASP A CA 1
ATOM 4060 C C . ASP A 1 499 ? -22.717 -0.060 -13.367 1.00 94.06 499 ASP A C 1
ATOM 4062 O O . ASP A 1 499 ? -21.749 -0.292 -12.641 1.00 94.06 499 ASP A O 1
ATOM 4066 N N . THR A 1 500 ? -22.701 0.963 -14.214 1.00 92.44 500 THR A N 1
ATOM 4067 C CA . THR A 1 500 ? -21.608 1.919 -14.376 1.00 92.44 500 THR A CA 1
ATOM 4068 C C . THR A 1 500 ? -22.014 3.305 -13.885 1.00 92.44 500 THR A C 1
ATOM 4070 O O . THR A 1 500 ? -23.116 3.806 -14.123 1.00 92.44 500 THR A O 1
ATOM 4073 N N . VAL A 1 501 ? -21.099 3.971 -13.187 1.00 89.19 501 VAL A N 1
ATOM 4074 C CA . VAL A 1 501 ? -21.286 5.334 -12.697 1.00 89.19 501 VAL A CA 1
ATOM 4075 C C . VAL A 1 501 ? -21.254 6.303 -13.880 1.00 89.19 501 VAL A C 1
ATOM 4077 O O . VAL A 1 501 ? -20.202 6.565 -14.451 1.00 89.19 501 VAL A O 1
ATOM 4080 N N . LYS A 1 502 ? -22.422 6.855 -14.225 1.00 84.06 502 LYS A N 1
ATOM 4081 C CA . LYS A 1 502 ? -22.583 7.911 -15.242 1.00 84.06 502 LYS A CA 1
ATOM 4082 C C . LYS A 1 502 ? -22.443 9.315 -14.651 1.00 84.06 502 LYS A C 1
ATOM 4084 O O . LYS A 1 502 ? -21.968 10.230 -15.307 1.00 84.06 502 LYS A O 1
ATOM 4089 N N . ALA A 1 503 ? -22.885 9.480 -13.407 1.00 84.56 503 ALA A N 1
ATOM 4090 C CA . ALA A 1 503 ? -22.829 10.719 -12.643 1.00 84.56 503 ALA A CA 1
ATOM 4091 C C . ALA A 1 503 ? -22.847 10.395 -11.144 1.00 84.56 503 ALA A C 1
ATOM 4093 O O . ALA A 1 503 ? -23.257 9.301 -10.748 1.00 84.56 503 ALA A O 1
ATOM 4094 N N . TRP A 1 504 ? -22.466 11.360 -10.304 1.00 86.88 504 TRP A N 1
ATOM 4095 C CA . TRP A 1 504 ? -22.502 11.181 -8.851 1.00 86.88 504 TRP A CA 1
ATOM 4096 C C . TRP A 1 504 ? -23.902 10.810 -8.340 1.00 86.88 504 TRP A C 1
ATOM 4098 O O . TRP A 1 504 ? -24.035 9.832 -7.612 1.00 86.88 504 TRP A O 1
ATOM 4108 N N . GLU A 1 505 ? -24.949 11.525 -8.769 1.00 87.25 505 GLU A N 1
ATOM 4109 C CA . GLU A 1 505 ? -26.328 11.264 -8.322 1.00 87.25 505 GLU A CA 1
ATOM 4110 C C . GLU A 1 505 ? -26.812 9.848 -8.674 1.00 87.25 505 GLU A C 1
ATOM 4112 O O . GLU A 1 505 ? -27.597 9.262 -7.929 1.00 87.25 505 GLU A O 1
ATOM 4117 N N . HIS A 1 506 ? -26.292 9.264 -9.762 1.00 88.75 506 HIS A N 1
ATOM 4118 C CA . HIS A 1 506 ? -26.589 7.881 -10.124 1.00 88.75 506 HIS A CA 1
ATOM 4119 C C . HIS A 1 506 ? -26.087 6.923 -9.041 1.00 88.75 506 HIS A C 1
ATOM 4121 O O . HIS A 1 506 ? -26.888 6.211 -8.443 1.00 88.75 506 HIS A O 1
ATOM 4127 N N . LEU A 1 507 ? -24.788 6.967 -8.723 1.00 88.00 507 LEU A N 1
ATOM 4128 C CA . LEU A 1 507 ? -24.200 6.135 -7.670 1.00 88.00 507 LEU A CA 1
ATOM 4129 C C . LEU A 1 507 ? -24.838 6.427 -6.307 1.00 88.00 507 LEU A C 1
ATOM 4131 O O . LEU A 1 507 ? -25.172 5.502 -5.570 1.00 88.00 507 LEU A O 1
ATOM 4135 N N . ARG A 1 508 ? -25.039 7.711 -5.994 1.00 87.94 508 ARG A N 1
ATOM 4136 C CA . ARG A 1 508 ? -25.605 8.192 -4.730 1.00 87.94 508 ARG A CA 1
ATOM 4137 C C . ARG A 1 508 ? -26.928 7.508 -4.394 1.00 87.94 508 ARG A C 1
ATOM 4139 O O . ARG A 1 508 ? -27.114 7.097 -3.252 1.00 87.94 508 ARG A O 1
ATOM 4146 N N . SER A 1 509 ? -27.800 7.309 -5.383 1.00 86.44 509 SER A N 1
ATOM 4147 C CA . SER A 1 509 ? -29.092 6.639 -5.190 1.00 86.44 509 SER A CA 1
ATOM 4148 C C . SER A 1 509 ? -28.976 5.210 -4.627 1.00 86.44 509 SER A C 1
ATOM 4150 O O . SER A 1 509 ? -29.861 4.762 -3.901 1.00 86.44 509 SER A O 1
ATOM 4152 N N . PHE A 1 510 ? -27.855 4.519 -4.870 1.00 85.38 510 PHE A N 1
ATOM 4153 C CA . PHE A 1 510 ? -27.594 3.167 -4.362 1.00 85.38 510 PHE A CA 1
ATOM 4154 C C . PHE A 1 510 ? -26.941 3.140 -2.976 1.00 85.38 510 PHE A C 1
ATOM 4156 O O . PHE A 1 510 ? -26.973 2.092 -2.319 1.00 85.38 510 PHE A O 1
ATOM 4163 N N . LEU A 1 511 ? -26.380 4.273 -2.534 1.00 84.62 511 LEU A N 1
ATOM 4164 C CA . LEU A 1 511 ? -25.716 4.444 -1.235 1.00 84.62 511 LEU A CA 1
ATOM 4165 C C . LEU A 1 511 ? -26.691 4.758 -0.094 1.00 84.62 511 LEU A C 1
ATOM 4167 O O . LEU A 1 511 ? -26.311 4.678 1.077 1.00 84.62 511 LEU A O 1
ATOM 4171 N N . ALA A 1 512 ? -27.927 5.144 -0.420 1.00 77.31 512 ALA A N 1
ATOM 4172 C CA . ALA A 1 512 ? -28.961 5.401 0.570 1.00 77.31 512 ALA A CA 1
ATOM 4173 C C . ALA A 1 512 ? -29.297 4.108 1.330 1.00 77.31 512 ALA A C 1
ATOM 4175 O O . ALA A 1 512 ? -29.596 3.073 0.729 1.00 77.31 512 ALA A O 1
ATOM 4176 N N . TYR A 1 513 ? -29.254 4.175 2.661 1.00 72.75 513 TYR A N 1
ATOM 4177 C CA . TYR A 1 513 ? -29.540 3.029 3.530 1.00 72.75 513 TYR A CA 1
ATOM 4178 C C . TYR A 1 513 ? -30.926 3.106 4.168 1.00 72.75 513 TYR A C 1
ATOM 4180 O O . TYR A 1 513 ? -31.562 2.081 4.397 1.00 72.75 513 TYR A O 1
ATOM 4188 N N . LYS A 1 514 ? -31.422 4.316 4.441 1.00 71.19 514 LYS A N 1
ATOM 4189 C CA . LYS A 1 514 ? -32.739 4.516 5.049 1.00 71.19 514 LYS A CA 1
ATOM 4190 C C . LYS A 1 514 ? -33.394 5.777 4.503 1.00 71.19 514 LYS A C 1
ATOM 4192 O O . LYS A 1 514 ? -32.710 6.761 4.245 1.00 71.19 514 LYS A O 1
ATOM 4197 N N . THR A 1 515 ? -34.713 5.748 4.343 1.00 72.62 515 THR A N 1
ATOM 4198 C CA . THR A 1 515 ? -35.523 6.941 4.060 1.00 72.62 515 THR A CA 1
ATOM 4199 C C . THR A 1 515 ? -36.391 7.215 5.280 1.00 72.62 515 THR A C 1
ATOM 4201 O O . THR A 1 515 ? -37.079 6.313 5.754 1.00 72.62 515 THR A O 1
ATOM 4204 N N . GLU A 1 516 ? -36.335 8.429 5.816 1.00 74.94 516 GLU A N 1
ATOM 4205 C CA . GLU A 1 516 ? -37.044 8.823 7.037 1.00 74.94 516 GLU A CA 1
ATOM 4206 C C . GLU A 1 516 ? -37.882 10.073 6.792 1.00 74.94 516 GLU A C 1
ATOM 4208 O O . GLU A 1 516 ? -37.516 10.919 5.982 1.00 74.94 516 GLU A O 1
ATOM 4213 N N . PHE A 1 517 ? -39.003 10.212 7.499 1.00 68.69 517 PHE A N 1
ATOM 4214 C CA . PHE A 1 517 ? -39.777 11.449 7.479 1.00 68.69 517 PHE A CA 1
ATOM 4215 C C . PHE A 1 517 ? -39.102 12.472 8.402 1.00 68.69 517 PHE A C 1
ATOM 4217 O O . PHE A 1 517 ? -39.138 12.338 9.624 1.00 68.69 517 PHE A O 1
ATOM 4224 N N . GLY A 1 518 ? -38.420 13.449 7.806 1.00 69.19 518 GLY A N 1
ATOM 4225 C CA . GLY A 1 518 ? -37.673 14.481 8.515 1.00 69.19 518 GLY A CA 1
ATOM 4226 C C . GLY A 1 518 ? -38.579 15.509 9.194 1.00 69.19 518 GLY A C 1
ATOM 4227 O O . GLY A 1 518 ? -39.750 15.675 8.846 1.00 69.19 518 GLY A O 1
ATOM 4228 N N . SER A 1 519 ? -38.009 16.267 10.134 1.00 66.50 519 SER A N 1
ATOM 4229 C CA . SER A 1 519 ? -38.704 17.306 10.915 1.00 66.50 519 SER A CA 1
ATOM 4230 C C . SER A 1 519 ? -39.350 18.402 10.060 1.00 66.50 519 SER A C 1
ATOM 4232 O O . SER A 1 519 ? -40.292 19.054 10.498 1.00 66.50 519 SER A O 1
ATOM 4234 N N . ASN A 1 520 ? -38.897 18.567 8.816 1.00 74.88 520 ASN A N 1
ATOM 4235 C CA . ASN A 1 520 ? -39.443 19.519 7.849 1.00 74.88 520 ASN A CA 1
ATOM 4236 C C . ASN A 1 520 ? -40.624 18.954 7.034 1.00 74.88 520 ASN A C 1
ATOM 4238 O O . ASN A 1 520 ? -40.937 19.480 5.967 1.00 74.88 520 ASN A O 1
ATOM 4242 N N . SER A 1 521 ? -41.258 17.871 7.498 1.00 76.75 521 SER A N 1
ATOM 4243 C CA . SER A 1 521 ? -42.354 17.174 6.805 1.00 76.75 521 SER A CA 1
ATOM 4244 C C . SER A 1 521 ? -41.996 16.684 5.394 1.00 76.75 521 SER A C 1
ATOM 4246 O O . SER A 1 521 ? -42.840 16.634 4.499 1.00 76.75 521 SER A O 1
ATOM 4248 N N . LYS A 1 522 ? -40.723 16.339 5.179 1.00 73.88 522 LYS A N 1
ATOM 4249 C CA . LYS A 1 522 ? -40.199 15.809 3.916 1.00 73.88 522 LYS A CA 1
ATOM 4250 C C . LYS A 1 522 ? -39.467 14.503 4.175 1.00 73.88 522 LYS A C 1
ATOM 4252 O O . LYS A 1 522 ? -38.795 14.365 5.191 1.00 73.88 522 LYS A O 1
ATOM 4257 N N . PHE A 1 523 ? -39.581 13.561 3.245 1.00 73.88 523 PHE A N 1
ATOM 4258 C CA . PHE A 1 523 ? -38.772 12.349 3.283 1.00 73.88 523 PHE A CA 1
ATOM 4259 C C . PHE A 1 523 ? -37.314 12.683 2.947 1.00 73.88 523 PHE A C 1
ATOM 4261 O O . PHE A 1 523 ? -37.037 13.292 1.914 1.00 73.88 523 PHE A O 1
ATOM 4268 N N . GLU A 1 524 ? -36.392 12.284 3.818 1.00 75.62 524 GLU A N 1
ATOM 4269 C CA . GLU A 1 524 ? -34.951 12.477 3.676 1.00 75.62 524 GLU A CA 1
ATOM 4270 C C . GLU A 1 524 ? -34.244 11.122 3.593 1.00 75.62 524 GLU A C 1
ATOM 4272 O O . GLU A 1 524 ? -34.533 10.198 4.358 1.00 75.62 524 GLU A O 1
ATOM 4277 N N . GLN A 1 525 ? -33.292 11.004 2.666 1.00 75.88 525 GLN A N 1
ATOM 4278 C CA . GLN A 1 525 ? -32.423 9.835 2.559 1.00 75.88 525 GLN A CA 1
ATOM 4279 C C . GLN A 1 525 ? -31.234 9.977 3.513 1.00 75.88 525 GLN A C 1
ATOM 4281 O O . GLN A 1 525 ? -30.523 10.982 3.502 1.00 75.88 525 GLN A O 1
ATOM 4286 N N . LYS A 1 526 ? -31.012 8.952 4.334 1.00 74.88 526 LYS A N 1
ATOM 4287 C CA . LYS A 1 526 ? -29.850 8.805 5.210 1.00 74.88 526 LYS A CA 1
ATOM 4288 C C . LYS A 1 526 ? -28.820 7.898 4.543 1.00 74.88 526 LYS A C 1
ATOM 4290 O O . LYS A 1 526 ? -29.138 6.805 4.062 1.00 74.88 526 LYS A O 1
ATOM 4295 N N . TYR A 1 527 ? -27.577 8.355 4.572 1.00 81.94 527 TYR A N 1
ATOM 4296 C CA . TYR A 1 527 ? -26.415 7.665 4.025 1.00 81.94 527 TYR A CA 1
ATOM 4297 C C . TYR A 1 527 ? -25.541 7.180 5.170 1.00 81.94 527 TYR A C 1
ATOM 4299 O O . TYR A 1 527 ? -25.371 7.894 6.157 1.00 81.94 527 TYR A O 1
ATOM 4307 N N . ILE A 1 528 ? -24.991 5.973 5.040 1.00 81.19 528 ILE A N 1
ATOM 4308 C CA . ILE A 1 528 ? -24.065 5.458 6.052 1.00 81.19 528 ILE A CA 1
ATOM 4309 C C . ILE A 1 528 ? -22.706 6.140 5.908 1.00 81.19 528 ILE A C 1
ATOM 4311 O O . ILE A 1 528 ? -22.130 6.598 6.887 1.00 81.19 528 ILE A O 1
ATOM 4315 N N . TYR A 1 529 ? -22.196 6.218 4.680 1.00 89.44 529 TYR A N 1
ATOM 4316 C CA . TYR A 1 529 ? -20.877 6.776 4.408 1.00 89.44 529 TYR A CA 1
ATOM 4317 C C . TYR A 1 529 ? -20.951 8.292 4.205 1.00 89.44 529 TYR A C 1
ATOM 4319 O O . TYR A 1 529 ? -21.878 8.766 3.540 1.00 89.44 529 TYR A O 1
ATOM 4327 N N . PRO A 1 530 ? -19.956 9.059 4.689 1.00 90.94 530 PRO A N 1
ATOM 4328 C CA . PRO A 1 530 ? -19.811 10.455 4.306 1.00 90.94 530 PRO A CA 1
ATOM 4329 C C . PRO A 1 530 ? -19.666 10.555 2.781 1.00 90.94 530 PRO A C 1
ATOM 4331 O O . PRO A 1 530 ? -18.714 10.013 2.216 1.00 90.94 530 PRO A O 1
ATOM 4334 N N . GLU A 1 531 ? -20.588 11.254 2.112 1.00 91.62 531 GLU A N 1
ATOM 4335 C CA . GLU A 1 531 ? -20.587 11.377 0.644 1.00 91.62 531 GLU A CA 1
ATOM 4336 C C . GLU A 1 531 ? -19.240 11.897 0.118 1.00 91.62 531 GLU A C 1
ATOM 4338 O O . GLU A 1 531 ? -18.694 11.370 -0.849 1.00 91.62 531 GLU A O 1
ATOM 4343 N N . ASP A 1 532 ? -18.658 12.879 0.806 1.00 91.31 532 ASP A N 1
ATOM 4344 C CA . ASP A 1 532 ? -17.364 13.458 0.447 1.00 91.31 532 ASP A CA 1
ATOM 4345 C C . ASP A 1 532 ? -16.204 12.464 0.561 1.00 91.31 532 ASP A C 1
ATOM 4347 O O . ASP A 1 532 ? -15.278 12.529 -0.241 1.00 91.31 532 ASP A O 1
ATOM 4351 N N . ALA A 1 533 ? -16.257 11.515 1.502 1.00 93.19 533 ALA A N 1
ATOM 4352 C CA . ALA A 1 533 ? -15.228 10.483 1.627 1.00 93.19 533 ALA A CA 1
ATOM 4353 C C . ALA A 1 533 ? -15.290 9.510 0.442 1.00 93.19 533 ALA A C 1
ATOM 4355 O O . ALA A 1 533 ? -14.256 9.110 -0.091 1.00 93.19 533 ALA A O 1
ATOM 4356 N N . VAL A 1 534 ? -16.504 9.172 -0.005 1.00 94.94 534 VAL A N 1
ATOM 4357 C CA . VAL A 1 534 ? -16.722 8.327 -1.185 1.00 94.94 534 VAL A CA 1
ATOM 4358 C C . VAL A 1 534 ? -16.276 9.054 -2.456 1.00 94.94 534 VAL A C 1
ATOM 4360 O O . VAL A 1 534 ? -15.533 8.481 -3.249 1.00 94.94 534 VAL A O 1
ATOM 4363 N N . ARG A 1 535 ? -16.667 10.325 -2.638 1.00 92.69 535 ARG A N 1
ATOM 4364 C CA . ARG A 1 535 ? -16.234 11.149 -3.782 1.00 92.69 535 ARG A CA 1
ATOM 4365 C C . ARG A 1 535 ? -14.713 11.246 -3.860 1.00 92.69 535 ARG A C 1
ATOM 4367 O O . ARG A 1 535 ? -14.149 11.007 -4.921 1.00 92.69 535 ARG A O 1
ATOM 4374 N N . GLU A 1 536 ? -14.058 11.544 -2.741 1.00 93.44 536 GLU A N 1
ATOM 4375 C CA . GLU A 1 536 ? -12.598 11.644 -2.655 1.00 93.44 536 GLU A CA 1
ATOM 4376 C C . GLU A 1 536 ? -11.922 10.304 -2.988 1.00 93.44 536 GLU A C 1
ATOM 4378 O O . GLU A 1 536 ? -10.959 10.264 -3.751 1.00 93.44 536 GLU A O 1
ATOM 4383 N N . ALA A 1 537 ? -12.450 9.183 -2.487 1.00 95.00 537 ALA A N 1
ATOM 4384 C CA . ALA A 1 537 ? -11.913 7.860 -2.792 1.00 95.00 537 ALA A CA 1
ATOM 4385 C C . ALA A 1 537 ? -12.066 7.485 -4.279 1.00 95.00 537 ALA A C 1
ATOM 4387 O O . ALA A 1 537 ? -11.144 6.912 -4.861 1.00 95.00 537 ALA A O 1
ATOM 4388 N N . ILE A 1 538 ? -13.186 7.848 -4.916 1.00 94.62 538 ILE A N 1
ATOM 4389 C CA . ILE A 1 538 ? -13.400 7.651 -6.359 1.00 94.62 538 ILE A CA 1
ATOM 4390 C C . ILE A 1 538 ? -12.470 8.555 -7.174 1.00 94.62 538 ILE A C 1
ATOM 4392 O O . ILE A 1 538 ? -11.846 8.083 -8.122 1.00 94.62 538 ILE A O 1
ATOM 4396 N N . LEU A 1 539 ? -12.328 9.829 -6.799 1.00 92.69 539 LEU A N 1
ATOM 4397 C CA . LEU A 1 539 ? -11.406 10.759 -7.457 1.00 92.69 539 LEU A CA 1
ATOM 4398 C C . LEU A 1 539 ? -9.961 10.262 -7.372 1.00 92.69 539 LEU A C 1
ATOM 4400 O O . LEU A 1 539 ? -9.271 10.237 -8.388 1.00 92.69 539 LEU A O 1
ATOM 4404 N N . ASN A 1 540 ? -9.532 9.771 -6.207 1.00 92.38 540 ASN A N 1
ATOM 4405 C CA . ASN A 1 540 ? -8.219 9.149 -6.047 1.00 92.38 540 ASN A CA 1
ATOM 4406 C C . ASN A 1 540 ? -8.085 7.888 -6.908 1.00 92.38 540 ASN A C 1
ATOM 4408 O O . ASN A 1 540 ? -7.056 7.689 -7.555 1.00 92.38 540 ASN A O 1
ATOM 4412 N N . ALA A 1 541 ? -9.128 7.057 -6.982 1.00 94.50 541 ALA A N 1
ATOM 4413 C CA . ALA A 1 541 ? -9.127 5.887 -7.852 1.00 94.50 541 ALA A CA 1
ATOM 4414 C C . ALA A 1 541 ? -8.962 6.273 -9.331 1.00 94.50 541 ALA A C 1
ATOM 4416 O O . ALA A 1 541 ? -8.205 5.599 -10.020 1.00 94.50 541 ALA A O 1
ATOM 4417 N N . VAL A 1 542 ? -9.600 7.354 -9.799 1.00 93.50 542 VAL A N 1
ATOM 4418 C CA . VAL A 1 542 ? -9.486 7.885 -11.173 1.00 93.50 542 VAL A CA 1
ATOM 4419 C C . VAL A 1 542 ? -8.116 8.519 -11.426 1.00 93.50 542 VAL A C 1
ATOM 4421 O O . VAL A 1 542 ? -7.474 8.205 -12.428 1.00 93.50 542 VAL A O 1
ATOM 4424 N N . ALA A 1 543 ? -7.640 9.378 -10.525 1.00 92.50 543 ALA A N 1
ATOM 4425 C CA . ALA A 1 543 ? -6.371 10.092 -10.667 1.00 92.50 543 ALA A CA 1
ATOM 4426 C C . ALA A 1 543 ? -5.162 9.146 -10.633 1.00 92.50 543 ALA A C 1
ATOM 4428 O O . ALA A 1 543 ? -4.169 9.364 -11.329 1.00 92.50 543 ALA A O 1
ATOM 4429 N N . HIS A 1 544 ? -5.256 8.066 -9.856 1.00 92.19 544 HIS A N 1
ATOM 4430 C CA . HIS A 1 544 ? -4.164 7.121 -9.646 1.00 92.19 544 HIS A CA 1
ATOM 4431 C C . HIS A 1 544 ? -4.398 5.752 -10.295 1.00 92.19 544 HIS A C 1
ATOM 4433 O O . HIS A 1 544 ? -3.629 4.837 -10.030 1.00 92.19 544 HIS A O 1
ATOM 4439 N N . ARG A 1 545 ? -5.402 5.567 -11.158 1.00 93.94 545 ARG A N 1
ATOM 4440 C CA . ARG A 1 545 ? -5.575 4.308 -11.907 1.00 93.94 545 ARG A CA 1
ATOM 4441 C C . ARG A 1 545 ? -4.397 4.058 -12.843 1.00 93.94 545 ARG A C 1
ATOM 4443 O O . ARG A 1 545 ? -3.907 4.978 -13.492 1.00 93.94 545 ARG A O 1
ATOM 4450 N N . ASP A 1 546 ? -3.973 2.806 -12.957 1.00 94.62 546 ASP A N 1
ATOM 4451 C CA . ASP A 1 546 ? -3.102 2.372 -14.047 1.00 94.62 546 ASP A CA 1
ATOM 4452 C C . ASP A 1 546 ? -3.896 2.212 -15.349 1.00 94.62 546 ASP A C 1
ATOM 4454 O O . ASP A 1 546 ? -4.494 1.169 -15.611 1.00 94.62 546 ASP A O 1
ATOM 4458 N N . TYR A 1 547 ? -3.902 3.272 -16.161 1.00 95.19 547 TYR A N 1
ATOM 4459 C CA . TYR A 1 547 ? -4.524 3.284 -17.488 1.00 95.19 547 TYR A CA 1
ATOM 4460 C C . TYR A 1 547 ? -3.710 2.519 -18.543 1.00 95.19 547 TYR A C 1
ATOM 4462 O O . TYR A 1 547 ? -4.165 2.353 -19.667 1.00 95.19 547 TYR A O 1
ATOM 4470 N N . SER A 1 548 ? -2.524 1.989 -18.220 1.00 92.50 548 SER A N 1
ATOM 4471 C CA . SER A 1 548 ? -1.837 1.079 -19.147 1.00 92.50 548 SER A CA 1
ATOM 4472 C C . SER A 1 548 ? -2.509 -0.303 -19.228 1.00 92.50 548 SER A C 1
ATOM 4474 O O . SER A 1 548 ? -2.164 -1.109 -20.099 1.00 92.50 548 SER A O 1
ATOM 4476 N N . ILE A 1 549 ? -3.487 -0.563 -18.347 1.00 90.25 549 ILE A N 1
ATOM 4477 C CA . ILE A 1 549 ? -4.260 -1.799 -18.236 1.00 90.25 549 ILE A CA 1
ATOM 4478 C C . ILE A 1 549 ? -5.749 -1.489 -18.434 1.00 90.25 549 ILE A C 1
ATOM 4480 O O . ILE A 1 549 ? -6.323 -0.610 -17.795 1.00 90.25 549 ILE A O 1
ATOM 4484 N N . SER A 1 550 ? -6.431 -2.283 -19.257 1.00 88.81 550 SER A N 1
ATOM 4485 C CA . SER A 1 550 ? -7.839 -2.055 -19.600 1.00 88.81 550 SER A CA 1
ATOM 4486 C C . SER A 1 550 ? -8.841 -2.562 -18.556 1.00 88.81 550 SER A C 1
ATOM 4488 O O . SER A 1 550 ? -9.844 -3.133 -18.940 1.00 88.81 550 SER A O 1
ATOM 4490 N N . ASN A 1 551 ? -8.605 -2.421 -17.249 1.00 91.19 551 ASN A N 1
ATOM 4491 C CA . ASN A 1 551 ? -9.520 -2.907 -16.200 1.00 91.19 551 ASN A CA 1
ATOM 4492 C C . ASN A 1 551 ? -10.295 -1.756 -15.545 1.00 91.19 551 ASN A C 1
ATOM 4494 O O . ASN A 1 551 ? -9.694 -0.738 -15.200 1.00 91.19 551 ASN A O 1
ATOM 4498 N N . ALA A 1 552 ? -11.606 -1.917 -15.356 1.00 93.31 552 ALA A N 1
ATOM 4499 C CA . ALA A 1 552 ? -12.464 -0.907 -14.733 1.00 93.31 552 ALA A CA 1
ATOM 4500 C C . ALA A 1 552 ? -12.055 -0.609 -13.278 1.00 93.31 552 ALA A C 1
ATOM 4502 O O . ALA A 1 552 ? -11.420 -1.431 -12.614 1.00 93.31 552 ALA A O 1
ATOM 4503 N N . ILE A 1 553 ? -12.449 0.563 -12.778 1.00 96.69 553 ILE A N 1
ATOM 4504 C CA . ILE A 1 553 ? -12.524 0.798 -11.331 1.00 96.69 553 ILE A CA 1
ATOM 4505 C C . ILE A 1 553 ? -13.779 0.079 -10.848 1.00 96.69 553 ILE A C 1
ATOM 4507 O O . ILE A 1 553 ? -14.843 0.255 -11.437 1.00 96.69 553 ILE A O 1
ATOM 4511 N N . GLU A 1 554 ? -13.658 -0.733 -9.805 1.00 97.12 554 GLU A N 1
ATOM 4512 C CA . GLU A 1 554 ? -14.763 -1.531 -9.275 1.00 97.12 554 GLU A CA 1
ATOM 4513 C C . GLU A 1 554 ? -15.142 -1.041 -7.879 1.00 97.12 554 GLU A C 1
ATOM 4515 O O . GLU A 1 554 ? -14.292 -0.948 -6.994 1.00 97.12 554 GLU A O 1
ATOM 4520 N N . ILE A 1 555 ? -16.422 -0.745 -7.678 1.00 97.75 555 ILE A N 1
ATOM 4521 C CA . ILE A 1 555 ? -16.992 -0.374 -6.385 1.00 97.75 555 ILE A CA 1
ATOM 4522 C C . ILE A 1 555 ? -17.910 -1.507 -5.929 1.00 97.75 555 ILE A C 1
ATOM 4524 O O . ILE A 1 555 ? -18.957 -1.728 -6.524 1.00 97.75 555 ILE A O 1
ATOM 4528 N N . TYR A 1 556 ? -17.561 -2.211 -4.862 1.00 96.62 556 TYR A N 1
ATOM 4529 C CA . TYR A 1 556 ? -18.438 -3.213 -4.257 1.00 96.62 556 TYR A CA 1
ATOM 4530 C C . TYR A 1 556 ? -19.134 -2.608 -3.044 1.00 96.62 556 TYR A C 1
ATOM 4532 O O . TYR A 1 556 ? -18.479 -2.062 -2.159 1.00 96.62 556 TYR A O 1
ATOM 4540 N N . ILE A 1 557 ? -20.458 -2.704 -2.995 1.00 95.00 557 ILE A N 1
ATOM 4541 C CA . ILE A 1 557 ? -21.287 -2.222 -1.890 1.00 95.00 557 ILE A CA 1
ATOM 4542 C C . ILE A 1 557 ? -21.879 -3.452 -1.204 1.00 95.00 557 ILE A C 1
ATOM 4544 O O . ILE A 1 557 ? -22.832 -4.048 -1.709 1.00 95.00 557 ILE A O 1
ATOM 4548 N N . PHE A 1 558 ? -21.287 -3.834 -0.075 1.00 92.75 558 PHE A N 1
ATOM 4549 C CA . PHE A 1 558 ? -21.747 -4.914 0.797 1.00 92.75 558 PHE A CA 1
ATOM 4550 C C . PHE A 1 558 ? -22.637 -4.365 1.918 1.00 92.75 558 PHE A C 1
ATOM 4552 O O . PHE A 1 558 ? -22.732 -3.154 2.131 1.00 92.75 558 PHE A O 1
ATOM 4559 N N . ASN A 1 559 ? -23.244 -5.268 2.687 1.00 88.25 559 ASN A N 1
ATOM 4560 C CA . ASN A 1 559 ? -24.048 -4.892 3.850 1.00 88.25 559 ASN A CA 1
ATOM 4561 C C . ASN A 1 559 ? -23.217 -4.293 4.994 1.00 88.25 559 ASN A C 1
ATOM 4563 O O . ASN A 1 559 ? -23.792 -3.608 5.833 1.00 88.25 559 ASN A O 1
ATOM 4567 N N . ASP A 1 560 ? -21.903 -4.540 5.048 1.00 87.25 560 ASP A N 1
ATOM 4568 C CA . ASP A 1 560 ? -21.000 -4.112 6.129 1.00 87.25 560 ASP A CA 1
ATOM 4569 C C . ASP A 1 560 ? -19.895 -3.121 5.689 1.00 87.25 560 ASP A C 1
ATOM 4571 O O . ASP A 1 560 ? -19.209 -2.501 6.514 1.00 87.25 560 ASP A O 1
ATOM 4575 N N . ARG A 1 561 ? -19.680 -2.954 4.380 1.00 93.75 561 ARG A N 1
ATOM 4576 C CA . ARG A 1 561 ? -18.596 -2.119 3.845 1.00 93.75 561 ARG A CA 1
ATOM 4577 C C . ARG A 1 561 ? -18.790 -1.742 2.380 1.00 93.75 561 ARG A C 1
ATOM 4579 O O . ARG A 1 561 ? -19.490 -2.414 1.630 1.00 93.75 561 ARG A O 1
ATOM 4586 N N . MET A 1 562 ? -18.075 -0.706 1.964 1.00 95.94 562 MET A N 1
ATOM 4587 C CA . MET A 1 562 ? -17.864 -0.360 0.566 1.00 95.94 562 MET A CA 1
ATOM 4588 C C . MET A 1 562 ? -16.393 -0.565 0.218 1.00 95.94 562 MET A C 1
ATOM 4590 O O . MET A 1 562 ? -15.523 -0.054 0.917 1.00 95.94 562 MET A O 1
ATOM 4594 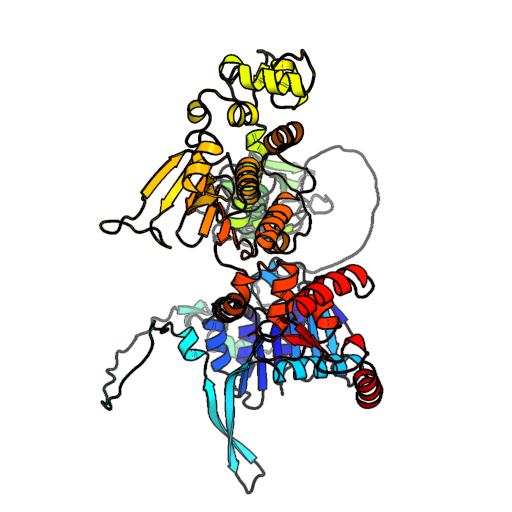N N . GLU A 1 563 ? -16.104 -1.278 -0.862 1.00 97.75 563 GLU A N 1
ATOM 4595 C CA . GLU A 1 563 ? -14.751 -1.474 -1.379 1.00 97.75 563 GLU A CA 1
ATOM 4596 C C . GLU A 1 563 ? -14.597 -0.741 -2.709 1.00 97.75 563 GLU A C 1
ATOM 4598 O O . GLU A 1 563 ? -15.340 -1.010 -3.645 1.00 97.75 563 GLU A O 1
ATOM 4603 N N . ILE A 1 564 ? -13.618 0.155 -2.814 1.00 98.19 564 ILE A N 1
ATOM 4604 C CA . ILE A 1 564 ? -13.264 0.856 -4.052 1.00 98.19 564 ILE A CA 1
ATOM 4605 C C . ILE A 1 564 ? -11.913 0.316 -4.501 1.00 98.19 564 ILE A C 1
ATOM 4607 O O . ILE A 1 564 ? -10.888 0.563 -3.862 1.00 98.19 564 ILE A O 1
ATOM 4611 N N . LYS A 1 565 ? -11.919 -0.449 -5.589 1.00 97.44 565 LYS A N 1
ATOM 4612 C CA . LYS A 1 565 ? -10.761 -1.149 -6.139 1.00 97.44 565 LYS A CA 1
ATOM 4613 C C . LYS A 1 565 ? -10.341 -0.500 -7.453 1.00 97.44 565 LYS A C 1
ATOM 4615 O O . LYS A 1 565 ? -11.125 -0.425 -8.396 1.00 97.44 565 LYS A O 1
ATOM 4620 N N . SER A 1 566 ? -9.091 -0.054 -7.519 1.00 95.69 566 SER A N 1
ATOM 4621 C CA . SER A 1 566 ? -8.486 0.532 -8.715 1.00 95.69 566 SER A CA 1
ATOM 4622 C C . SER A 1 566 ? -7.356 -0.349 -9.241 1.00 95.69 566 SER A C 1
ATOM 4624 O O . SER A 1 566 ? -6.683 -1.056 -8.488 1.00 95.69 566 SER A O 1
ATOM 4626 N N . SER A 1 567 ? -7.165 -0.315 -10.557 1.00 92.81 567 SER A N 1
ATOM 4627 C CA . SER A 1 567 ? -6.092 -1.050 -11.229 1.00 92.81 567 SER A CA 1
ATOM 4628 C C . SER A 1 567 ? -4.745 -0.370 -11.008 1.00 92.81 567 SER A C 1
ATOM 4630 O O . SER A 1 567 ? -4.666 0.859 -10.992 1.00 92.81 567 SER A O 1
ATOM 4632 N N . GLY A 1 568 ? -3.691 -1.174 -10.884 1.00 88.94 568 GLY A N 1
ATOM 4633 C CA . GLY A 1 568 ? -2.351 -0.716 -10.543 1.00 88.94 568 GLY A CA 1
ATOM 4634 C C . GLY A 1 568 ? -2.086 -0.818 -9.046 1.00 88.94 568 GLY A C 1
ATOM 4635 O O . GLY A 1 568 ? -2.892 -0.386 -8.221 1.00 88.94 568 GLY A O 1
ATOM 4636 N N . ALA A 1 569 ? -0.935 -1.384 -8.700 1.00 88.12 569 ALA A N 1
ATOM 4637 C CA . ALA A 1 569 ? -0.419 -1.425 -7.336 1.00 88.12 569 ALA A CA 1
ATOM 4638 C C . ALA A 1 569 ? -0.178 -0.019 -6.764 1.00 88.12 569 ALA A C 1
ATOM 4640 O O . ALA A 1 569 ? -0.258 0.976 -7.475 1.00 88.12 569 ALA A O 1
ATOM 4641 N N . LEU A 1 570 ? 0.172 0.095 -5.489 1.00 90.00 570 LEU A N 1
ATOM 4642 C CA . LEU A 1 570 ? 0.753 1.320 -4.940 1.00 90.00 570 LEU A CA 1
ATOM 4643 C C . LEU A 1 570 ? 2.129 1.597 -5.583 1.00 90.00 570 LEU A C 1
ATOM 4645 O O . LEU A 1 570 ? 2.843 0.646 -5.871 1.00 90.00 570 LEU A O 1
ATOM 4649 N N . LEU A 1 571 ? 2.491 2.863 -5.834 1.00 87.62 571 LEU A N 1
ATOM 4650 C CA . LEU A 1 571 ? 3.803 3.238 -6.403 1.00 87.62 571 LEU A CA 1
ATOM 4651 C C . LEU A 1 571 ? 4.958 2.802 -5.482 1.00 87.62 571 LEU A C 1
ATOM 4653 O O . LEU A 1 571 ? 4.792 2.835 -4.265 1.00 87.62 571 LEU A O 1
ATOM 4657 N N . SER A 1 572 ? 6.128 2.458 -6.039 1.00 84.44 572 SER A N 1
ATOM 4658 C CA . SER A 1 572 ? 7.306 2.005 -5.261 1.00 84.44 572 SER A CA 1
ATOM 4659 C C . SER A 1 572 ? 7.777 2.994 -4.190 1.00 84.44 572 SER A C 1
ATOM 4661 O O . SER A 1 572 ? 8.358 2.589 -3.185 1.00 84.44 572 SER A O 1
ATOM 4663 N N . THR A 1 573 ? 7.516 4.286 -4.384 1.00 82.38 573 THR A N 1
ATOM 4664 C CA . THR A 1 573 ? 7.858 5.373 -3.455 1.00 82.38 573 THR A CA 1
ATOM 4665 C C . THR A 1 573 ? 6.924 5.462 -2.243 1.00 82.38 573 THR A C 1
ATOM 4667 O O . THR A 1 573 ? 7.199 6.211 -1.304 1.00 82.38 573 THR A O 1
ATOM 4670 N N . LEU A 1 574 ? 5.821 4.705 -2.237 1.00 84.44 574 LEU A N 1
ATOM 4671 C CA . LEU A 1 574 ? 4.777 4.749 -1.219 1.00 84.44 574 LEU A CA 1
ATOM 4672 C C . LEU A 1 574 ? 4.576 3.381 -0.567 1.00 84.44 574 LEU A C 1
ATOM 4674 O O . LEU A 1 574 ? 4.648 2.333 -1.204 1.00 84.44 574 LEU A O 1
ATOM 4678 N N . THR A 1 575 ? 4.237 3.388 0.722 1.00 86.88 575 THR A N 1
ATOM 4679 C CA . THR A 1 575 ? 3.829 2.174 1.438 1.00 86.88 575 THR A CA 1
ATOM 4680 C C . THR A 1 575 ? 2.456 2.356 2.076 1.00 86.88 575 THR A C 1
ATOM 4682 O O . THR A 1 575 ? 2.048 3.473 2.397 1.00 86.88 575 THR A O 1
ATOM 4685 N N . ILE A 1 576 ? 1.745 1.249 2.316 1.00 89.75 576 ILE A N 1
ATOM 4686 C CA . ILE A 1 576 ? 0.472 1.261 3.058 1.00 89.75 576 ILE A CA 1
ATOM 4687 C C . ILE A 1 576 ? 0.647 1.908 4.437 1.00 89.75 576 ILE A C 1
ATOM 4689 O O . ILE A 1 576 ? -0.229 2.637 4.896 1.00 89.75 576 ILE A O 1
ATOM 4693 N N . LYS A 1 577 ? 1.804 1.692 5.076 1.00 87.31 577 LYS A N 1
ATOM 4694 C CA . LYS A 1 577 ? 2.142 2.303 6.360 1.00 87.31 577 LYS A CA 1
ATOM 4695 C C . LYS A 1 577 ? 2.168 3.833 6.255 1.00 87.31 577 LYS A C 1
ATOM 4697 O O . LYS A 1 577 ? 1.499 4.478 7.054 1.00 87.31 577 LYS A O 1
ATOM 4702 N N . ASN A 1 578 ? 2.828 4.389 5.236 1.00 84.69 578 ASN A N 1
ATOM 4703 C CA . ASN A 1 578 ? 2.880 5.841 5.013 1.00 84.69 578 ASN A CA 1
ATOM 4704 C C . ASN A 1 578 ? 1.469 6.429 4.838 1.00 84.69 578 ASN A C 1
ATOM 4706 O O . ASN A 1 578 ? 1.152 7.467 5.416 1.00 84.69 578 ASN A O 1
ATOM 4710 N N . LEU A 1 579 ? 0.595 5.735 4.094 1.00 86.44 579 LEU A N 1
ATOM 4711 C CA . LEU A 1 579 ? -0.794 6.166 3.900 1.00 86.44 579 LEU A CA 1
ATOM 4712 C C . LEU A 1 579 ? -1.611 6.137 5.202 1.00 86.44 579 LEU A C 1
ATOM 4714 O O . LEU A 1 579 ? -2.466 6.996 5.391 1.00 86.44 579 LEU A O 1
ATOM 4718 N N . TYR A 1 580 ? -1.354 5.183 6.102 1.00 85.75 580 TYR A N 1
ATOM 4719 C CA . TYR A 1 580 ? -1.996 5.128 7.423 1.00 85.75 580 TYR A CA 1
ATOM 4720 C C . TYR A 1 580 ? -1.452 6.166 8.407 1.00 85.75 580 TYR A C 1
ATOM 4722 O O . TYR A 1 580 ? -2.214 6.699 9.216 1.00 85.75 580 TYR A O 1
ATOM 4730 N N . GLU A 1 581 ? -0.145 6.424 8.367 1.00 83.06 581 GLU A N 1
ATOM 4731 C CA . GLU A 1 581 ? 0.520 7.431 9.202 1.00 83.06 581 GLU A CA 1
ATOM 4732 C C . GLU A 1 581 ? 0.222 8.857 8.725 1.00 83.06 581 GLU A C 1
ATOM 4734 O O . GLU A 1 581 ? 0.430 9.808 9.474 1.00 83.06 581 GLU A O 1
ATOM 4739 N N . LEU A 1 582 ? -0.361 8.997 7.526 1.00 77.75 582 LEU A N 1
ATOM 4740 C CA . LEU A 1 582 ? -0.665 10.276 6.886 1.00 77.75 582 LEU A CA 1
ATOM 4741 C C . LEU A 1 582 ? 0.609 11.123 6.691 1.00 77.75 582 LEU A C 1
ATOM 4743 O O . LEU A 1 582 ? 0.547 12.353 6.703 1.00 77.75 582 LEU A O 1
ATOM 4747 N N . GLU A 1 583 ? 1.756 10.454 6.519 1.00 68.38 583 GLU A N 1
ATOM 4748 C CA . GLU A 1 583 ? 3.060 11.070 6.2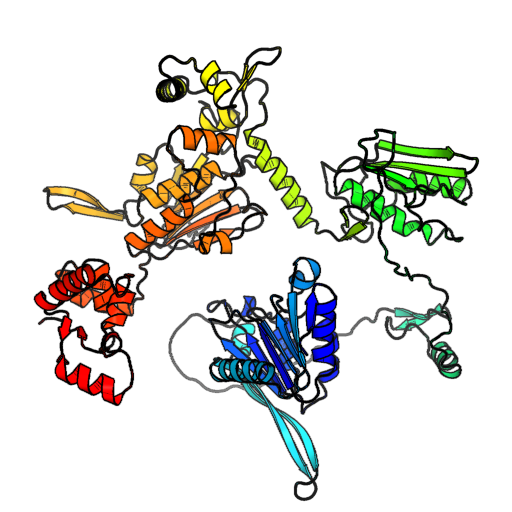73 1.00 68.38 583 GLU A CA 1
ATOM 4749 C C . GLU A 1 583 ? 3.257 11.311 4.769 1.00 68.38 583 GLU A C 1
ATOM 4751 O O . GLU A 1 583 ? 3.018 10.437 3.931 1.00 68.38 583 GLU A O 1
ATOM 4756 N N . GLY A 1 584 ? 3.630 12.547 4.428 1.00 59.09 584 GLY A N 1
ATOM 4757 C CA . GLY A 1 584 ? 3.564 13.085 3.074 1.00 59.09 584 GLY A CA 1
ATOM 4758 C C . GLY A 1 584 ? 4.759 12.732 2.193 1.00 59.09 584 GLY A C 1
ATOM 4759 O O . GLY A 1 584 ? 5.843 13.286 2.345 1.00 59.09 584 GLY A O 1
ATOM 4760 N N . SER A 1 585 ? 4.496 11.919 1.176 1.00 58.59 585 SER A N 1
ATOM 4761 C CA . SER A 1 585 ? 5.069 12.082 -0.159 1.00 58.59 585 SER A CA 1
ATOM 4762 C C . SER A 1 585 ? 3.913 12.066 -1.162 1.00 58.59 585 SER A C 1
ATOM 4764 O O . SER A 1 585 ? 3.042 11.195 -1.127 1.00 58.59 585 SER A O 1
ATOM 4766 N N . HIS A 1 586 ? 3.823 13.096 -2.003 1.00 68.06 586 HIS A N 1
ATOM 4767 C CA . HIS A 1 586 ? 2.718 13.264 -2.946 1.00 68.06 586 HIS A CA 1
ATOM 4768 C C . HIS A 1 586 ? 3.205 12.941 -4.344 1.00 68.06 586 HIS A C 1
ATOM 4770 O O . HIS A 1 586 ? 3.875 13.747 -4.982 1.00 68.06 586 HIS A O 1
ATOM 4776 N N . GLU A 1 587 ? 2.854 11.753 -4.821 1.00 79.50 587 GLU A N 1
ATOM 4777 C CA . GLU A 1 587 ? 3.159 11.337 -6.182 1.00 79.50 587 GLU A CA 1
ATOM 4778 C C . GLU A 1 587 ? 1.887 10.909 -6.902 1.00 79.50 587 GLU A C 1
ATOM 4780 O O . GLU A 1 587 ? 1.091 10.108 -6.408 1.00 79.50 587 GLU A O 1
ATOM 4785 N N . SER A 1 588 ? 1.693 11.473 -8.092 1.00 85.88 588 SER A N 1
ATOM 4786 C CA . SER A 1 588 ? 0.587 11.123 -8.975 1.00 85.88 588 SER A CA 1
ATOM 4787 C C . SER A 1 588 ? 1.079 10.177 -10.054 1.00 85.88 588 SER A C 1
ATOM 4789 O O . SER A 1 588 ? 2.090 10.442 -10.698 1.00 85.88 588 SER A O 1
ATOM 4791 N N . ARG A 1 589 ? 0.334 9.088 -10.268 1.00 90.12 589 ARG A N 1
ATOM 4792 C CA . ARG A 1 589 ? 0.585 8.170 -11.383 1.00 90.12 589 ARG A CA 1
ATOM 4793 C C . ARG A 1 589 ? 0.326 8.862 -12.716 1.00 90.12 589 ARG A C 1
ATOM 4795 O O . ARG A 1 589 ? 1.152 8.772 -13.606 1.00 90.12 589 ARG A O 1
ATOM 4802 N N . ASN A 1 590 ? -0.790 9.579 -12.817 1.00 94.00 590 ASN A N 1
ATOM 4803 C CA . ASN A 1 590 ? -1.192 10.287 -14.026 1.00 94.00 590 ASN A CA 1
ATOM 4804 C C . ASN A 1 590 ? -1.038 11.791 -13.798 1.00 94.00 590 ASN A C 1
ATOM 4806 O O . ASN A 1 590 ? -1.914 12.440 -13.219 1.00 94.00 590 ASN A O 1
ATOM 4810 N N . SER A 1 591 ? 0.117 12.333 -14.178 1.00 93.00 591 SER A N 1
ATOM 4811 C CA . SER A 1 591 ? 0.485 13.721 -13.881 1.00 93.00 591 SER A CA 1
ATOM 4812 C C . SER A 1 591 ? -0.411 14.751 -14.581 1.00 93.00 591 SER A C 1
ATOM 4814 O O . SER A 1 591 ? -0.761 15.767 -13.976 1.00 93.00 591 SER A O 1
ATOM 4816 N N . LEU A 1 592 ? -0.833 14.486 -15.822 1.00 95.38 592 LEU A N 1
ATOM 4817 C CA . LEU A 1 592 ? -1.703 15.372 -16.593 1.00 95.38 592 LEU A CA 1
ATOM 4818 C C . LEU A 1 592 ? -3.151 15.263 -16.121 1.00 95.38 592 LEU A C 1
ATOM 4820 O O . LEU A 1 592 ? -3.820 16.284 -15.979 1.00 95.38 592 LEU A O 1
ATOM 4824 N N . ILE A 1 593 ? -3.621 14.053 -15.806 1.00 95.50 593 ILE A N 1
ATOM 4825 C CA . ILE A 1 593 ? -4.960 13.864 -15.226 1.00 95.50 593 ILE A CA 1
ATOM 4826 C C . ILE A 1 593 ? -5.060 14.586 -13.879 1.00 95.50 593 ILE A C 1
ATOM 4828 O O . ILE A 1 593 ? -5.980 15.375 -13.668 1.00 95.50 593 ILE A O 1
ATOM 4832 N N . ALA A 1 594 ? -4.088 14.378 -12.986 1.00 92.50 594 ALA A N 1
ATOM 4833 C CA . ALA A 1 594 ? -4.047 15.047 -11.688 1.00 92.50 594 ALA A CA 1
ATOM 4834 C C . ALA A 1 594 ? -3.969 16.578 -11.824 1.00 92.50 594 ALA A C 1
ATOM 4836 O O . ALA A 1 594 ? -4.604 17.297 -11.051 1.00 92.50 594 ALA A O 1
ATOM 4837 N N . ARG A 1 595 ? -3.239 17.088 -12.828 1.00 91.88 595 ARG A N 1
ATOM 4838 C CA . ARG A 1 595 ? -3.219 18.519 -13.158 1.00 91.88 595 ARG A CA 1
ATOM 4839 C C . ARG A 1 595 ? -4.614 19.018 -13.525 1.00 91.88 595 ARG A C 1
ATOM 4841 O O . ARG A 1 595 ? -5.073 19.978 -12.921 1.00 91.88 595 ARG A O 1
ATOM 4848 N N . VAL A 1 596 ? -5.320 18.358 -14.443 1.00 93.50 596 VAL A N 1
ATOM 4849 C CA . VAL A 1 596 ? -6.674 18.782 -14.843 1.00 93.50 596 VAL A CA 1
ATOM 4850 C C . VAL A 1 596 ? -7.635 18.790 -13.656 1.00 93.50 596 VAL A C 1
ATOM 4852 O O . VAL A 1 596 ? -8.356 19.768 -13.465 1.00 93.50 596 VAL A O 1
ATOM 4855 N N . LEU A 1 597 ? -7.633 17.740 -12.830 1.00 92.06 597 LEU A N 1
ATOM 4856 C CA . LEU A 1 597 ? -8.504 17.661 -11.650 1.00 92.06 597 LEU A CA 1
ATOM 4857 C C . LEU A 1 597 ? -8.242 18.806 -10.660 1.00 92.06 597 LEU A C 1
ATOM 4859 O O . LEU A 1 597 ? -9.172 19.330 -10.052 1.00 92.06 597 LEU A O 1
ATOM 4863 N N . ARG A 1 598 ? -6.984 19.222 -10.522 1.00 89.12 598 ARG A N 1
ATOM 4864 C CA . ARG A 1 598 ? -6.573 20.321 -9.647 1.00 89.12 598 ARG A CA 1
ATOM 4865 C C . ARG A 1 598 ? -6.963 21.693 -10.181 1.00 89.12 598 ARG A C 1
ATOM 4867 O O . ARG A 1 598 ? -7.530 22.478 -9.430 1.00 89.12 598 ARG A O 1
ATOM 4874 N N . GLU A 1 599 ? -6.708 21.966 -11.459 1.00 89.19 599 GLU A N 1
ATOM 4875 C CA . GLU A 1 599 ? -7.095 23.237 -12.093 1.00 89.19 599 GLU A CA 1
ATOM 4876 C C . GLU A 1 599 ? -8.618 23.448 -12.045 1.00 89.19 599 GLU A C 1
ATOM 4878 O O . GLU A 1 599 ? -9.099 24.573 -11.957 1.00 89.19 599 GLU A O 1
ATOM 4883 N N . ASN A 1 600 ? -9.383 22.352 -12.012 1.00 89.06 600 ASN A N 1
ATOM 4884 C CA . ASN A 1 600 ? -10.838 22.356 -11.849 1.00 89.06 600 ASN A CA 1
ATOM 4885 C C . ASN A 1 600 ? -11.308 22.244 -10.386 1.00 89.06 600 ASN A C 1
ATOM 4887 O O . ASN A 1 600 ? -12.490 22.018 -10.138 1.00 89.06 600 ASN A O 1
ATOM 4891 N N . GLN A 1 601 ? -10.407 22.385 -9.406 1.00 88.19 601 GLN A N 1
ATOM 4892 C CA . GLN A 1 601 ? -10.709 22.383 -7.964 1.00 88.19 601 GLN A CA 1
ATOM 4893 C C . GLN A 1 601 ? -11.364 21.087 -7.445 1.00 88.19 601 GLN A C 1
ATOM 4895 O O . GLN A 1 601 ? -11.935 21.066 -6.354 1.00 88.19 601 GLN A O 1
ATOM 4900 N N . LEU A 1 602 ? -11.248 19.987 -8.195 1.00 86.62 602 LEU A N 1
ATOM 4901 C CA . LEU A 1 602 ? -11.708 18.658 -7.785 1.00 86.62 602 LEU A CA 1
ATOM 4902 C C . LEU A 1 602 ? -10.682 17.956 -6.882 1.00 86.62 602 LEU A C 1
ATOM 4904 O O . LEU A 1 602 ? -11.052 17.080 -6.108 1.00 86.62 602 LEU A O 1
ATOM 4908 N N . MET A 1 603 ? -9.405 18.346 -6.962 1.00 84.19 603 MET A N 1
ATOM 4909 C CA . MET A 1 603 ? -8.294 17.778 -6.188 1.00 84.19 603 MET A CA 1
ATOM 4910 C C . MET A 1 603 ? -7.337 18.879 -5.689 1.00 84.19 603 MET A C 1
ATOM 4912 O O . MET A 1 603 ? -7.241 19.944 -6.296 1.00 84.19 603 MET A O 1
ATOM 4916 N N . ARG A 1 604 ? -6.600 18.633 -4.592 1.00 76.69 604 ARG A N 1
ATOM 4917 C CA . ARG A 1 604 ? -5.557 19.532 -4.045 1.00 76.69 604 ARG A CA 1
ATOM 4918 C C . ARG A 1 604 ? -4.166 18.881 -4.084 1.00 76.69 604 ARG A C 1
ATOM 4920 O O . ARG A 1 604 ? -4.053 17.673 -3.914 1.00 76.69 604 ARG A O 1
ATOM 4927 N N . GLU A 1 605 ? -3.102 19.677 -4.237 1.00 59.06 605 GLU A N 1
ATOM 4928 C CA . GLU A 1 605 ? -1.703 19.187 -4.329 1.00 59.06 605 GLU A CA 1
ATOM 4929 C C . GLU A 1 605 ? -1.056 18.776 -3.004 1.00 59.06 605 GLU A C 1
ATOM 4931 O O . GLU A 1 605 ? 0.032 18.210 -2.997 1.00 59.06 605 GLU A O 1
ATOM 4936 N N . LEU A 1 606 ? -1.714 19.023 -1.876 1.00 61.81 606 LEU A N 1
ATOM 4937 C CA . LEU A 1 606 ? -1.159 18.753 -0.548 1.00 61.81 606 LEU A CA 1
ATOM 4938 C C . LEU A 1 606 ? -1.336 17.288 -0.106 1.00 61.81 606 LEU A C 1
ATOM 4940 O O . LEU A 1 606 ? -1.252 17.000 1.084 1.00 61.81 606 LEU A O 1
ATOM 4944 N N . GLY A 1 607 ? -1.714 16.398 -1.040 1.00 67.19 607 GLY A N 1
ATOM 4945 C CA . GLY A 1 607 ? -2.130 15.002 -0.819 1.00 67.19 607 GLY A CA 1
ATOM 4946 C C . GLY A 1 607 ? -2.939 14.767 0.452 1.00 67.19 607 GLY A C 1
ATOM 4947 O O . GLY A 1 607 ? -2.820 13.743 1.122 1.00 67.19 607 GLY A O 1
ATOM 4948 N N . GLU A 1 608 ? -3.810 15.725 0.751 1.00 77.25 608 GLU A N 1
ATOM 4949 C CA . GLU A 1 608 ? -4.737 15.678 1.870 1.00 77.25 608 GLU A CA 1
ATOM 4950 C C . GLU A 1 608 ? -5.885 14.705 1.609 1.00 77.25 608 GLU A C 1
ATOM 4952 O O . GLU A 1 608 ? -6.630 14.420 2.538 1.00 77.25 608 GLU A O 1
ATOM 4957 N N . GLY A 1 609 ? -6.043 14.181 0.387 1.00 83.38 609 GLY A N 1
ATOM 4958 C CA . GLY A 1 609 ? -7.184 13.344 0.014 1.00 83.38 609 GLY A CA 1
ATOM 4959 C C . GLY A 1 609 ? -7.360 12.142 0.940 1.00 83.38 609 GLY A C 1
ATOM 4960 O O . GLY A 1 609 ? -8.428 11.944 1.517 1.00 83.38 609 GLY A O 1
ATOM 4961 N N . MET A 1 610 ? -6.277 11.405 1.209 1.00 88.38 610 MET A N 1
ATOM 4962 C CA . MET A 1 610 ? -6.306 10.302 2.178 1.00 88.38 610 MET A CA 1
ATOM 4963 C C . MET A 1 610 ? -6.631 10.790 3.594 1.00 88.38 610 MET A C 1
ATOM 4965 O O . MET A 1 610 ? -7.515 10.241 4.250 1.00 88.38 610 MET A O 1
ATOM 4969 N N . LYS A 1 611 ? -5.995 11.873 4.051 1.00 87.75 611 LYS A N 1
ATOM 4970 C CA . LYS A 1 611 ? -6.275 12.483 5.361 1.00 87.75 611 LYS A CA 1
ATOM 4971 C C . LYS A 1 611 ? -7.740 12.901 5.494 1.00 87.75 611 LYS A C 1
ATOM 4973 O O . LYS A 1 611 ? -8.340 12.684 6.541 1.00 87.75 611 LYS A O 1
ATOM 4978 N N . ARG A 1 612 ? -8.334 13.449 4.435 1.00 89.19 612 ARG A N 1
ATOM 4979 C CA . ARG A 1 612 ? -9.730 13.881 4.383 1.00 89.19 612 ARG A CA 1
ATOM 4980 C C . ARG A 1 612 ? -10.681 12.695 4.492 1.00 89.19 612 ARG A C 1
ATOM 4982 O O . ARG A 1 612 ? -11.602 12.765 5.298 1.00 89.19 612 ARG A O 1
ATOM 4989 N N . ILE A 1 613 ? -10.430 11.598 3.773 1.00 92.69 613 ILE A N 1
ATOM 4990 C CA . ILE A 1 613 ? -11.223 10.361 3.903 1.00 92.69 613 ILE A CA 1
ATOM 4991 C C . ILE A 1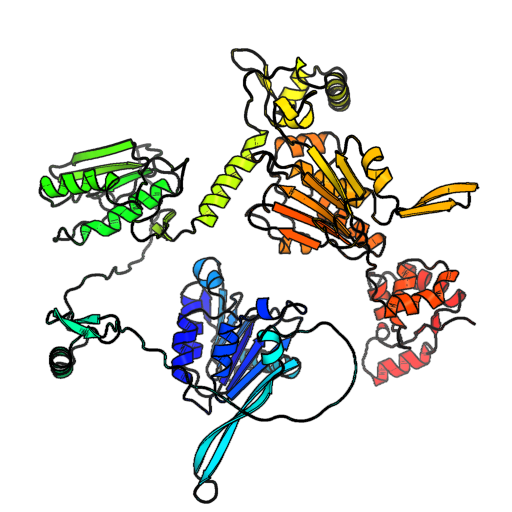 613 ? -11.194 9.871 5.359 1.00 92.69 613 ILE A C 1
ATOM 4993 O O . ILE A 1 613 ? -12.246 9.610 5.943 1.00 92.69 613 ILE A O 1
ATOM 4997 N N . PHE A 1 614 ? -10.009 9.792 5.973 1.00 91.00 614 PHE A N 1
ATOM 4998 C CA . PHE A 1 614 ? -9.863 9.352 7.365 1.00 91.00 614 PHE A CA 1
ATOM 4999 C C . PHE A 1 614 ? -10.590 10.279 8.350 1.00 91.00 614 PHE A C 1
ATOM 5001 O O . PHE A 1 614 ? -11.304 9.790 9.229 1.00 91.00 614 PHE A O 1
ATOM 5008 N N . SER A 1 615 ? -10.452 11.598 8.188 1.00 88.25 615 SER A N 1
ATOM 5009 C CA . SER A 1 615 ? -11.129 12.593 9.026 1.00 88.25 615 SER A CA 1
ATOM 5010 C C . SER A 1 615 ? -12.651 12.511 8.905 1.00 88.25 615 SER A C 1
ATOM 5012 O O . SER A 1 615 ? -13.326 12.438 9.927 1.00 88.25 615 SER A O 1
ATOM 5014 N N . LEU A 1 616 ? -13.194 12.442 7.686 1.00 91.06 616 LEU A N 1
ATOM 5015 C CA . LEU A 1 616 ? -14.639 12.379 7.437 1.00 91.06 616 LEU A CA 1
ATOM 5016 C C . LEU A 1 616 ? -15.275 11.108 8.017 1.00 91.06 616 LEU A C 1
ATOM 5018 O O . LEU A 1 616 ? -16.344 11.168 8.625 1.00 91.06 616 LEU A O 1
ATOM 5022 N N . MET A 1 617 ? -14.606 9.959 7.876 1.00 90.06 617 MET A N 1
ATOM 5023 C CA . MET A 1 617 ? -15.053 8.707 8.501 1.00 90.06 617 MET A CA 1
ATOM 5024 C C . MET A 1 617 ? -15.058 8.835 10.025 1.00 90.06 617 MET A C 1
ATOM 5026 O O . MET A 1 617 ? -16.040 8.497 10.686 1.00 90.06 617 MET A O 1
ATOM 5030 N N . GLN A 1 618 ? -13.986 9.395 10.590 1.00 85.12 618 GLN A N 1
ATOM 5031 C CA . GLN A 1 618 ? -13.883 9.607 12.025 1.00 85.12 618 GLN A CA 1
ATOM 5032 C C . GLN A 1 618 ? -14.956 10.580 12.532 1.00 85.12 618 GLN A C 1
ATOM 5034 O O . GLN A 1 618 ? -15.515 10.350 13.604 1.00 85.12 618 GLN A O 1
ATOM 5039 N N . GLU A 1 619 ? -15.241 11.674 11.824 1.00 83.00 619 GLU A N 1
ATOM 5040 C CA . GLU A 1 619 ? -16.282 12.660 12.154 1.00 83.00 619 GLU A CA 1
ATOM 5041 C C . GLU A 1 619 ? -17.666 12.024 12.305 1.00 83.00 619 GLU A C 1
ATOM 5043 O O . GLU A 1 619 ? -18.357 12.356 13.265 1.00 83.00 619 GLU A O 1
ATOM 5048 N N . GLN A 1 620 ? -18.003 11.047 11.457 1.00 81.75 620 GLN A N 1
ATOM 5049 C CA . GLN A 1 620 ? -19.242 10.259 11.534 1.00 81.75 620 GLN A CA 1
ATOM 5050 C C . GLN A 1 620 ? -19.161 9.046 12.480 1.00 81.75 620 GLN A C 1
ATOM 5052 O O . GLN A 1 620 ? -20.020 8.173 12.442 1.00 81.75 620 GLN A O 1
ATOM 5057 N N . GLU A 1 621 ? -18.138 8.974 13.341 1.00 80.81 621 GLU A N 1
ATOM 5058 C CA . GLU A 1 621 ? -17.944 7.879 14.309 1.00 80.81 621 GLU A CA 1
ATOM 5059 C C . GLU A 1 621 ? -17.799 6.492 13.649 1.00 80.81 621 GLU A C 1
ATOM 5061 O O . GLU A 1 621 ? -17.991 5.465 14.301 1.00 80.81 621 GLU A O 1
ATOM 5066 N N . LEU A 1 622 ? -17.408 6.445 12.372 1.00 85.81 622 LEU A N 1
ATOM 5067 C CA . LEU A 1 622 ? -17.160 5.209 11.634 1.00 85.81 622 LEU A CA 1
ATOM 5068 C C . LEU A 1 622 ? -15.716 4.746 11.801 1.00 85.81 622 LEU A C 1
ATOM 5070 O O . LEU A 1 622 ? -14.789 5.543 11.989 1.00 85.81 622 LEU A O 1
ATOM 5074 N N . ALA A 1 623 ? -15.519 3.434 11.712 1.00 86.25 623 ALA A N 1
ATOM 5075 C CA . ALA A 1 623 ? -14.196 2.841 11.700 1.00 86.25 623 ALA A CA 1
ATOM 5076 C C . ALA A 1 623 ? -13.335 3.430 10.575 1.00 86.25 623 ALA A C 1
ATOM 5078 O O . ALA A 1 623 ? -13.820 3.816 9.509 1.00 86.25 623 ALA A O 1
ATOM 5079 N N . ARG A 1 624 ? -12.025 3.490 10.831 1.00 90.00 624 ARG A N 1
ATOM 5080 C CA . ARG A 1 624 ? -11.058 3.976 9.847 1.00 90.00 624 ARG A CA 1
ATOM 5081 C C . ARG A 1 624 ? -11.140 3.152 8.554 1.00 90.00 624 ARG A C 1
ATOM 5083 O O . ARG A 1 624 ? -11.400 1.948 8.640 1.00 90.00 624 ARG A O 1
ATOM 5090 N N . PRO A 1 625 ? -10.884 3.773 7.390 1.00 94.19 625 PRO A N 1
ATOM 5091 C CA . PRO A 1 625 ? -10.740 3.034 6.147 1.00 94.19 625 PRO A CA 1
ATOM 5092 C C . PRO A 1 625 ? -9.658 1.961 6.263 1.00 94.19 625 PRO A C 1
ATOM 5094 O O . PRO A 1 625 ? -8.610 2.216 6.859 1.00 94.19 625 PRO A O 1
ATOM 5097 N N . ASP A 1 626 ? -9.897 0.800 5.659 1.00 94.75 626 ASP A N 1
ATOM 5098 C CA . ASP A 1 626 ? -8.867 -0.220 5.464 1.00 94.75 626 ASP A CA 1
ATOM 5099 C C . ASP A 1 626 ? -8.252 -0.089 4.065 1.00 94.75 626 ASP A C 1
ATOM 5101 O O . ASP A 1 626 ? -8.960 0.105 3.075 1.00 94.75 626 ASP A O 1
ATOM 5105 N N . LEU A 1 627 ? -6.926 -0.160 3.989 1.00 95.25 627 LEU A N 1
ATOM 5106 C CA . LEU A 1 627 ? -6.154 -0.001 2.761 1.00 95.25 627 LEU A CA 1
ATOM 5107 C C . LEU A 1 627 ? -5.424 -1.297 2.438 1.00 95.25 627 LEU A C 1
ATOM 5109 O O . LEU A 1 627 ? -4.693 -1.836 3.269 1.00 95.25 627 LEU A O 1
ATOM 5113 N N . PHE A 1 628 ? -5.549 -1.745 1.194 1.00 94.81 628 PHE A N 1
ATOM 5114 C CA . PHE A 1 628 ? -4.850 -2.924 0.706 1.00 94.81 628 PHE A CA 1
ATOM 5115 C C . PHE A 1 628 ? -4.225 -2.652 -0.659 1.00 94.81 628 PHE A C 1
ATOM 5117 O O . PHE A 1 628 ? -4.866 -2.103 -1.551 1.00 94.81 628 PHE A O 1
ATOM 5124 N N . SER A 1 629 ? -2.984 -3.095 -0.840 1.00 92.06 629 SER A N 1
ATOM 5125 C CA . SER A 1 629 ? -2.330 -3.153 -2.143 1.00 92.06 629 SER A CA 1
ATOM 5126 C C . SER A 1 629 ? -1.620 -4.483 -2.284 1.00 92.06 629 SER A C 1
ATOM 5128 O O . SER A 1 629 ? -0.979 -4.952 -1.346 1.00 92.06 629 SER A O 1
ATOM 5130 N N . ASN A 1 630 ? -1.664 -5.041 -3.483 1.00 85.94 630 ASN A N 1
ATOM 5131 C CA . ASN A 1 630 ? -0.709 -6.055 -3.918 1.00 85.94 630 ASN A CA 1
ATOM 5132 C C . ASN A 1 630 ? 0.072 -5.522 -5.130 1.00 85.94 630 ASN A C 1
ATOM 5134 O O . ASN A 1 630 ? -0.036 -4.340 -5.451 1.00 85.94 630 ASN A O 1
ATOM 5138 N N . GLY A 1 631 ? 0.845 -6.379 -5.802 1.00 80.56 631 GLY A N 1
ATOM 5139 C CA . GLY A 1 631 ? 1.608 -6.013 -7.001 1.00 80.56 631 GLY A CA 1
ATOM 5140 C C . GLY A 1 631 ? 0.770 -5.714 -8.253 1.00 80.56 631 GLY A C 1
ATOM 5141 O O . GLY A 1 631 ? 1.348 -5.466 -9.302 1.00 80.56 631 GLY A O 1
ATOM 5142 N N . LEU A 1 632 ? -0.568 -5.735 -8.176 1.00 86.25 632 LEU A N 1
ATOM 5143 C CA . LEU A 1 632 ? -1.461 -5.593 -9.334 1.00 86.25 632 LEU A CA 1
ATOM 5144 C C . LEU A 1 632 ? -2.540 -4.515 -9.163 1.00 86.25 632 LEU A C 1
ATOM 5146 O O . LEU A 1 632 ? -2.929 -3.881 -10.142 1.00 86.25 632 LEU A O 1
ATOM 5150 N N . TRP A 1 633 ? -3.072 -4.328 -7.957 1.00 92.81 633 TRP A N 1
ATOM 5151 C CA . TRP A 1 633 ? -4.194 -3.427 -7.698 1.00 92.81 633 TRP A CA 1
ATOM 5152 C C . TRP A 1 633 ? -4.162 -2.851 -6.282 1.00 92.81 633 TRP A C 1
ATOM 5154 O O . TRP A 1 633 ? -3.515 -3.388 -5.376 1.00 92.81 633 TRP A O 1
ATOM 5164 N N . PHE A 1 634 ? -4.912 -1.765 -6.106 1.00 94.88 634 PHE A N 1
ATOM 5165 C CA . PHE A 1 634 ? -5.080 -1.040 -4.853 1.00 94.88 634 PHE A CA 1
ATOM 5166 C C . PHE A 1 634 ? -6.563 -0.965 -4.474 1.00 94.88 634 PHE A C 1
ATOM 5168 O O . PHE A 1 634 ? -7.426 -0.826 -5.342 1.00 94.88 634 PHE A O 1
ATOM 5175 N N . ARG A 1 635 ? -6.875 -1.052 -3.179 1.00 97.56 635 ARG A N 1
ATOM 5176 C CA . ARG A 1 635 ? -8.243 -0.990 -2.656 1.00 97.56 635 ARG A CA 1
ATOM 5177 C C . ARG A 1 635 ? -8.332 -0.133 -1.401 1.00 97.56 635 ARG A C 1
ATOM 5179 O O . ARG A 1 635 ? -7.547 -0.311 -0.470 1.00 97.56 635 ARG A O 1
ATOM 5186 N N . VAL A 1 636 ? -9.357 0.716 -1.366 1.00 97.62 636 VAL A N 1
ATOM 5187 C CA . VAL A 1 636 ? -9.829 1.424 -0.169 1.00 97.62 636 VAL A CA 1
ATOM 5188 C C . VAL A 1 636 ? -11.149 0.808 0.274 1.00 97.62 636 VAL A C 1
ATOM 5190 O O . VAL A 1 636 ? -12.078 0.697 -0.522 1.00 97.62 636 VAL A O 1
ATOM 5193 N N . THR A 1 637 ? -11.247 0.439 1.544 1.00 97.38 637 THR A N 1
ATOM 5194 C CA . THR A 1 637 ? -12.451 -0.134 2.146 1.00 97.38 637 THR A CA 1
ATOM 5195 C C . THR A 1 637 ? -13.020 0.839 3.171 1.00 97.38 637 THR A C 1
ATOM 5197 O O . THR A 1 637 ? -12.380 1.123 4.182 1.00 97.38 637 THR A O 1
ATOM 5200 N N . LEU A 1 638 ? -14.235 1.332 2.947 1.00 95.69 638 LEU A N 1
ATOM 5201 C CA . LEU A 1 638 ? -14.992 2.131 3.907 1.00 95.69 638 LEU A CA 1
ATOM 5202 C C . LEU A 1 638 ? -15.910 1.198 4.702 1.00 95.69 638 LEU A C 1
ATOM 5204 O O . LEU A 1 638 ? -16.864 0.639 4.164 1.00 95.69 638 LEU A O 1
ATOM 5208 N N . LEU A 1 639 ? -15.618 1.002 5.985 1.00 89.00 639 LEU A N 1
ATOM 5209 C CA . LEU A 1 639 ? -16.403 0.129 6.861 1.00 89.00 639 LEU A CA 1
ATOM 5210 C C . LEU A 1 639 ? -17.621 0.886 7.402 1.00 89.00 639 LEU A C 1
ATOM 5212 O O . LEU A 1 639 ? -17.488 2.034 7.820 1.00 89.00 639 LEU A O 1
ATOM 5216 N N . ASN A 1 640 ? -18.794 0.250 7.443 1.00 85.50 640 ASN A N 1
ATOM 5217 C CA . ASN A 1 640 ? -19.993 0.855 8.041 1.00 85.50 640 ASN A CA 1
ATOM 5218 C C . ASN A 1 640 ? -20.173 0.545 9.536 1.00 85.50 640 ASN A C 1
ATOM 5220 O O . ASN A 1 640 ? -21.241 0.776 10.100 1.00 85.50 640 ASN A O 1
ATOM 5224 N N . LYS A 1 641 ? -19.126 0.031 10.187 1.00 79.31 641 LYS A N 1
ATOM 5225 C CA . LYS A 1 641 ? -19.118 -0.219 11.627 1.00 79.31 641 LYS A CA 1
ATOM 5226 C C . LYS A 1 641 ? -18.687 1.031 12.387 1.00 79.31 641 LYS A C 1
ATOM 5228 O O . LYS A 1 641 ? -17.789 1.753 11.950 1.00 79.31 641 LYS A O 1
ATOM 5233 N N . THR A 1 642 ? -19.284 1.251 13.551 1.00 73.94 642 THR A N 1
ATOM 5234 C CA . THR A 1 642 ? -18.867 2.327 14.452 1.00 73.94 642 THR A CA 1
ATOM 5235 C C . THR A 1 642 ? -17.460 2.074 14.995 1.00 73.94 642 THR A C 1
ATOM 5237 O O . THR A 1 642 ? -17.025 0.927 15.103 1.00 73.94 642 THR A O 1
ATOM 5240 N N . VAL A 1 643 ? -16.755 3.132 15.407 1.00 69.94 643 VAL A N 1
ATOM 5241 C CA . VAL A 1 643 ? -15.490 3.008 16.165 1.00 69.94 643 VAL A CA 1
ATOM 5242 C C . VAL A 1 643 ? -15.669 2.318 17.520 1.00 69.94 643 VAL A C 1
ATOM 5244 O O . VAL A 1 643 ? -14.697 1.825 18.088 1.00 69.94 643 VAL A O 1
ATOM 5247 N N . PHE A 1 644 ? -16.898 2.295 18.035 1.00 75.56 644 PHE A N 1
ATOM 5248 C CA . PHE A 1 644 ? -17.244 1.706 19.321 1.00 75.56 644 PHE A CA 1
ATOM 5249 C C . PHE A 1 644 ? -17.454 0.196 19.204 1.00 75.56 644 PHE A C 1
ATOM 5251 O O . PHE A 1 644 ? -18.045 -0.285 18.235 1.00 75.56 644 PHE A O 1
ATOM 5258 N N . ASN A 1 645 ? -17.000 -0.556 20.206 1.00 75.38 645 ASN A N 1
ATOM 5259 C CA . ASN A 1 645 ? -17.303 -1.983 20.309 1.00 75.38 645 ASN A CA 1
ATOM 5260 C C . ASN A 1 645 ? -18.751 -2.218 20.786 1.00 75.38 645 ASN A C 1
ATOM 5262 O O . ASN A 1 645 ? -19.398 -1.315 21.308 1.00 75.38 645 ASN A O 1
ATOM 5266 N N . GLN A 1 646 ? -19.267 -3.446 20.661 1.00 74.44 646 GLN A N 1
ATOM 5267 C CA . GLN A 1 646 ? -20.666 -3.749 21.002 1.00 74.44 646 GLN A CA 1
ATOM 5268 C C . GLN A 1 646 ? -21.048 -3.347 22.438 1.00 74.44 646 GLN A C 1
ATOM 5270 O O . GLN A 1 646 ? -22.131 -2.815 22.662 1.00 74.44 646 GLN A O 1
ATOM 5275 N N . LYS A 1 647 ? -20.142 -3.531 23.406 1.00 82.00 647 LYS A N 1
ATOM 5276 C CA . LYS A 1 647 ? -20.397 -3.178 24.810 1.00 82.00 647 LYS A CA 1
ATOM 5277 C C . LYS A 1 647 ? -20.466 -1.664 25.021 1.00 82.00 647 LYS A C 1
ATOM 5279 O O . LYS A 1 647 ? -21.255 -1.186 25.829 1.00 82.00 647 LYS A O 1
ATOM 5284 N N . GLU A 1 648 ? -19.646 -0.916 24.291 1.00 84.00 648 GLU A N 1
ATOM 5285 C CA . GLU A 1 648 ? -19.660 0.547 24.265 1.00 84.00 648 GLU A CA 1
ATOM 5286 C C . GLU A 1 648 ? -20.925 1.086 23.590 1.00 84.00 648 GLU A C 1
ATOM 5288 O O . GLU A 1 648 ? -21.523 2.031 24.099 1.00 84.00 648 GLU A O 1
ATOM 5293 N N . ILE A 1 649 ? -21.383 0.455 22.503 1.00 82.00 649 ILE A N 1
ATOM 5294 C CA . ILE A 1 649 ? -22.665 0.779 21.859 1.00 82.00 649 ILE A CA 1
ATOM 5295 C C . ILE A 1 649 ? -23.819 0.542 22.837 1.00 82.00 649 ILE A C 1
ATOM 5297 O O . ILE A 1 649 ? -24.648 1.427 23.034 1.00 82.00 649 ILE A O 1
ATOM 5301 N N . ASP A 1 650 ? -23.866 -0.624 23.485 1.00 84.94 650 ASP A N 1
ATOM 5302 C CA . ASP A 1 650 ? -24.931 -0.956 24.437 1.00 84.94 650 ASP A CA 1
ATOM 5303 C C . ASP A 1 650 ? -24.912 -0.040 25.669 1.00 84.94 650 ASP A C 1
ATOM 5305 O O . ASP A 1 650 ? -25.961 0.306 26.209 1.00 84.94 650 ASP A O 1
ATOM 5309 N N . TRP A 1 651 ? -23.732 0.429 26.078 1.00 89.75 651 TRP A N 1
ATOM 5310 C CA . TRP A 1 651 ? -23.608 1.478 27.083 1.00 89.75 651 TRP A CA 1
ATOM 5311 C C . TRP A 1 651 ? -24.183 2.812 26.604 1.00 89.75 651 TRP A C 1
ATOM 5313 O O . TRP A 1 651 ? -24.973 3.421 27.324 1.00 89.75 651 TRP A O 1
ATOM 5323 N N . LEU A 1 652 ? -23.830 3.246 25.391 1.00 88.88 652 LEU A N 1
ATOM 5324 C CA . LEU A 1 652 ? -24.302 4.500 24.801 1.00 88.88 652 LEU A CA 1
ATOM 5325 C C . LEU A 1 652 ? -25.814 4.515 24.541 1.00 88.88 652 LEU A C 1
ATOM 5327 O O . LEU A 1 652 ? -26.414 5.582 24.650 1.00 88.88 652 LEU A O 1
ATOM 5331 N N . LYS A 1 653 ? -26.446 3.361 24.276 1.00 87.88 653 LYS A N 1
ATOM 5332 C CA . LYS A 1 653 ? -27.912 3.242 24.131 1.00 87.88 653 LYS A CA 1
ATOM 5333 C C . LYS A 1 653 ? -28.678 3.765 25.346 1.00 87.88 653 LYS A C 1
ATOM 5335 O O . LYS A 1 653 ? -29.738 4.361 25.186 1.00 87.88 653 LYS A O 1
ATOM 5340 N N . ASN A 1 654 ? -28.121 3.639 26.554 1.00 89.06 654 ASN A N 1
ATOM 5341 C CA . ASN A 1 654 ? -28.737 4.200 27.767 1.00 89.06 654 ASN A CA 1
ATOM 5342 C C . ASN A 1 654 ? -28.863 5.735 27.720 1.00 89.06 654 ASN A C 1
ATOM 5344 O O . ASN A 1 654 ? -29.593 6.317 28.515 1.00 89.06 654 ASN A O 1
ATOM 5348 N N . PHE A 1 655 ? -28.159 6.392 26.794 1.00 91.62 655 PHE A N 1
ATOM 5349 C CA . PHE A 1 655 ? -28.095 7.843 26.656 1.00 91.62 655 PHE A CA 1
ATOM 5350 C C . PHE A 1 655 ? -28.616 8.348 25.301 1.00 91.62 655 PHE A C 1
ATOM 5352 O O . PHE A 1 655 ? -28.481 9.534 25.000 1.00 91.62 655 PHE A O 1
ATOM 5359 N N . GLU A 1 656 ? -29.209 7.480 24.475 1.00 85.56 656 GLU A N 1
ATOM 5360 C CA . GLU A 1 656 ? -29.602 7.801 23.094 1.00 85.56 656 GLU A CA 1
ATOM 5361 C C . GLU A 1 656 ? -30.614 8.962 23.025 1.00 85.56 656 GLU A C 1
ATOM 5363 O O . GLU A 1 656 ? -30.480 9.861 22.198 1.00 85.56 656 GLU A O 1
ATOM 5368 N N . HIS A 1 657 ? -31.537 9.030 23.989 1.00 86.50 657 HIS A N 1
ATOM 5369 C CA . HIS A 1 657 ? -32.565 10.073 24.106 1.00 86.50 657 HIS A CA 1
ATOM 5370 C C . HIS A 1 657 ? -32.019 11.485 24.383 1.00 86.50 657 HIS A C 1
ATOM 5372 O O . HIS A 1 657 ? -32.743 12.466 24.218 1.00 86.50 657 HIS A O 1
ATOM 5378 N N . PHE A 1 658 ? -30.757 11.615 24.804 1.00 86.19 658 PHE A N 1
ATOM 5379 C CA . PHE A 1 658 ? -30.153 12.908 25.137 1.00 86.19 658 PHE A CA 1
ATOM 5380 C C . PHE A 1 658 ? -29.517 13.612 23.930 1.00 86.19 658 PHE A C 1
ATOM 5382 O O . PHE A 1 658 ? -29.017 14.725 24.089 1.00 86.19 658 PHE A O 1
ATOM 5389 N N . ASN A 1 659 ? -29.521 12.990 22.740 1.00 85.00 659 ASN A N 1
ATOM 5390 C CA . ASN A 1 659 ? -28.928 13.536 21.510 1.00 85.00 659 ASN A CA 1
ATOM 5391 C C . ASN A 1 659 ? -27.497 14.066 21.721 1.00 85.00 659 ASN A C 1
ATOM 5393 O O . ASN A 1 659 ? -27.144 15.170 21.300 1.00 85.00 659 ASN A O 1
ATOM 5397 N N . LEU A 1 660 ? -26.673 13.277 22.417 1.00 88.56 660 LEU A N 1
ATOM 5398 C CA . LEU A 1 660 ? -25.319 13.672 22.792 1.00 88.56 660 LEU A CA 1
ATOM 5399 C C . LEU A 1 660 ? -24.432 13.910 21.567 1.00 88.56 660 LEU A C 1
ATOM 5401 O O . LEU A 1 660 ? -24.412 13.116 20.623 1.00 88.56 660 LEU A O 1
ATOM 5405 N N . THR A 1 661 ? -23.624 14.967 21.628 1.00 85.06 661 THR A N 1
ATOM 5406 C CA . THR A 1 661 ? -22.579 15.213 20.627 1.00 85.06 661 THR A CA 1
ATOM 5407 C C . THR A 1 661 ? -21.495 14.134 20.702 1.00 85.06 661 THR A C 1
ATOM 5409 O O . THR A 1 661 ? -21.309 13.487 21.734 1.00 85.06 661 THR A O 1
ATOM 5412 N N . LYS A 1 662 ? -20.694 13.975 19.644 1.00 80.75 662 LYS A N 1
ATOM 5413 C CA . LYS A 1 662 ? -19.544 13.053 19.635 1.00 80.75 662 LYS A CA 1
ATOM 5414 C C . LYS A 1 662 ? -18.594 13.260 20.820 1.00 80.75 662 LYS A C 1
ATOM 5416 O O . LYS A 1 662 ? -18.177 12.312 21.482 1.00 80.75 662 LYS A O 1
ATOM 5421 N N . SER A 1 663 ? -18.278 14.519 21.123 1.00 85.38 663 SER A N 1
ATOM 5422 C CA . SER A 1 663 ? -17.450 14.892 22.274 1.00 85.38 663 SER A CA 1
ATOM 5423 C C . SER A 1 663 ? -18.064 14.432 23.599 1.00 85.38 663 SER A C 1
ATOM 5425 O O . SER A 1 663 ? -17.349 13.953 24.475 1.00 85.38 663 SER A O 1
ATOM 5427 N N . GLN A 1 664 ? -19.385 14.520 23.728 1.00 91.06 664 GLN A N 1
ATOM 5428 C CA . GLN A 1 664 ? -20.114 14.081 24.914 1.00 91.06 664 GLN A CA 1
ATOM 5429 C C . GLN A 1 664 ? -20.176 12.558 25.019 1.00 91.06 664 GLN A C 1
ATOM 5431 O O . GLN A 1 664 ? -19.902 12.026 26.092 1.00 91.06 664 GLN A O 1
ATOM 5436 N N . LYS A 1 665 ? -20.440 11.847 23.914 1.00 89.88 665 LYS A N 1
ATOM 5437 C CA . LYS A 1 665 ? -20.390 10.376 23.866 1.00 89.88 665 LYS A CA 1
ATOM 5438 C C . LYS A 1 665 ? -19.021 9.847 24.293 1.00 89.88 665 LYS A C 1
ATOM 5440 O O . LYS A 1 665 ? -18.955 8.938 25.115 1.00 89.88 665 LYS A O 1
ATOM 5445 N N . ASN A 1 666 ? -17.933 10.467 23.829 1.00 88.25 666 ASN A N 1
ATOM 5446 C CA . ASN A 1 666 ? -16.575 10.110 24.252 1.00 88.25 666 ASN A CA 1
ATOM 5447 C C . ASN A 1 666 ? -16.370 10.256 25.769 1.00 88.25 666 ASN A C 1
ATOM 5449 O O . ASN A 1 666 ? -15.731 9.404 26.380 1.00 88.25 666 ASN A O 1
ATOM 5453 N N . ILE A 1 667 ? -16.923 11.303 26.393 1.00 91.81 667 ILE A N 1
ATOM 5454 C CA . ILE A 1 667 ? -16.873 11.472 27.855 1.00 91.81 667 ILE A CA 1
ATOM 5455 C C . ILE A 1 667 ? -17.727 10.408 28.555 1.00 91.81 667 ILE A C 1
ATOM 5457 O O . ILE A 1 667 ? -17.285 9.821 29.540 1.00 91.81 667 ILE A O 1
ATOM 5461 N N . VAL A 1 668 ? -18.931 10.133 28.049 1.00 93.25 668 VAL A N 1
ATOM 5462 C CA . VAL A 1 668 ? -19.844 9.116 28.597 1.00 93.25 668 VAL A CA 1
ATOM 5463 C C . VAL A 1 668 ? -19.215 7.721 28.559 1.00 93.25 668 VAL A C 1
ATOM 5465 O O . VAL A 1 668 ? -19.344 6.956 29.517 1.00 93.25 668 VAL A O 1
ATOM 5468 N N . LEU A 1 669 ? -18.467 7.403 27.503 1.00 91.12 669 LEU A N 1
ATOM 5469 C CA . LEU A 1 669 ? -17.735 6.143 27.368 1.00 91.12 669 LEU A CA 1
ATOM 5470 C C . LEU A 1 669 ? -16.640 5.954 28.417 1.00 91.12 669 LEU A C 1
ATOM 5472 O O . LEU A 1 669 ? -16.402 4.822 28.834 1.00 91.12 669 LEU A O 1
ATOM 5476 N N . LEU A 1 670 ? -16.006 7.027 28.908 1.00 91.38 670 LEU A N 1
ATOM 5477 C CA . LEU A 1 670 ? -15.006 6.917 29.980 1.00 91.38 670 LEU A CA 1
ATOM 5478 C C . LEU A 1 670 ? -15.588 6.289 31.254 1.00 91.38 670 LEU A C 1
ATOM 5480 O O . LEU A 1 670 ? -14.852 5.665 32.017 1.00 91.38 670 LEU A O 1
ATOM 5484 N N . GLY A 1 671 ? -16.896 6.444 31.477 1.00 89.50 671 GLY A N 1
ATOM 5485 C CA . GLY A 1 671 ? -17.603 5.875 32.621 1.00 89.50 671 GLY A CA 1
ATOM 5486 C C . GLY A 1 671 ? -18.067 4.431 32.428 1.00 89.50 671 GLY A C 1
ATOM 5487 O O . GLY A 1 671 ? -18.611 3.847 33.368 1.00 89.50 671 GLY A O 1
ATOM 5488 N N . TYR A 1 672 ? -17.842 3.837 31.250 1.00 90.06 672 TYR A N 1
ATOM 5489 C CA . TYR A 1 672 ? -18.188 2.446 30.974 1.00 90.06 672 TYR A CA 1
ATOM 5490 C C . TYR A 1 672 ? -17.585 1.501 32.028 1.00 90.06 672 TYR A C 1
ATOM 5492 O O . TYR A 1 672 ? -16.399 1.584 32.366 1.00 90.06 672 TYR A O 1
ATOM 5500 N N . GLY A 1 673 ? -18.407 0.592 32.561 1.00 84.81 673 GLY A N 1
ATOM 5501 C CA . GLY A 1 673 ? -18.008 -0.299 33.654 1.00 84.81 673 GLY A CA 1
ATOM 5502 C C . GLY A 1 673 ? -17.890 0.402 35.012 1.00 84.81 673 GLY A C 1
ATOM 5503 O O . GLY A 1 673 ? -17.135 -0.056 35.866 1.00 84.81 673 GLY A O 1
ATOM 5504 N N . ASN A 1 674 ? -18.624 1.504 35.219 1.00 85.81 674 ASN A N 1
ATOM 5505 C CA . ASN A 1 674 ? -18.679 2.256 36.477 1.00 85.81 674 ASN A CA 1
ATOM 5506 C C . ASN A 1 674 ? -17.344 2.924 36.868 1.00 85.81 674 ASN A C 1
ATOM 5508 O O . ASN A 1 674 ? -17.089 3.160 38.053 1.00 85.81 674 ASN A O 1
ATOM 5512 N N . LYS A 1 675 ? -16.484 3.203 35.879 1.00 90.75 675 LYS A N 1
ATOM 5513 C CA . LYS A 1 675 ? -15.152 3.784 36.083 1.00 90.75 675 LYS A CA 1
ATOM 5514 C C . LYS A 1 675 ? -15.230 5.229 36.572 1.00 90.75 675 LYS A C 1
ATOM 5516 O O . LYS A 1 675 ? -16.068 6.017 36.135 1.00 90.75 675 LYS A O 1
ATOM 5521 N N . GLU A 1 676 ? -14.313 5.580 37.469 1.00 93.50 676 GLU A N 1
ATOM 5522 C CA . GLU A 1 676 ? -14.107 6.963 37.890 1.00 93.50 676 GLU A CA 1
ATOM 5523 C C . GLU A 1 676 ? -13.225 7.702 36.877 1.00 93.50 676 GLU A C 1
ATOM 5525 O O . GLU A 1 676 ? -12.241 7.155 36.384 1.00 93.50 676 GLU A O 1
ATOM 5530 N N . ILE A 1 677 ? -13.547 8.965 36.612 1.00 94.62 677 ILE A N 1
ATOM 5531 C CA . ILE A 1 677 ? -12.965 9.747 35.519 1.00 94.62 677 ILE A CA 1
ATOM 5532 C C . ILE A 1 677 ? -12.211 10.951 36.088 1.00 94.62 677 ILE A C 1
ATOM 5534 O O . ILE A 1 677 ? -12.743 11.695 36.923 1.00 94.62 677 ILE A O 1
ATOM 5538 N N . SER A 1 678 ? -10.971 11.171 35.648 1.00 93.44 678 SER A N 1
ATOM 5539 C CA . SER A 1 678 ? -10.189 12.367 35.986 1.00 93.44 678 SER A CA 1
ATOM 5540 C C . SER A 1 678 ? -10.389 13.496 34.966 1.00 93.44 678 SER A C 1
ATOM 5542 O O . SER A 1 678 ? -10.760 13.245 33.818 1.00 93.44 678 SER A O 1
ATOM 5544 N N . PRO A 1 679 ? -10.129 14.764 35.340 1.00 91.69 679 PRO A N 1
ATOM 5545 C CA . PRO A 1 679 ? -10.087 15.860 34.376 1.00 91.69 679 PRO A CA 1
ATOM 5546 C C . PRO A 1 679 ? -9.180 15.576 33.168 1.00 91.69 679 PRO A C 1
ATOM 5548 O O . PRO A 1 679 ? -9.573 15.879 32.046 1.00 91.69 679 PRO A O 1
ATOM 5551 N N . ASN A 1 680 ? -8.005 14.967 33.370 1.00 91.38 680 ASN A N 1
ATOM 5552 C CA . ASN A 1 680 ? -7.090 14.619 32.277 1.00 91.38 680 ASN A CA 1
ATOM 5553 C C . ASN A 1 680 ? -7.664 13.553 31.333 1.00 91.38 680 ASN A C 1
ATOM 5555 O O . ASN A 1 680 ? -7.407 13.621 30.133 1.00 91.38 680 ASN A O 1
ATOM 5559 N N . ASP A 1 681 ? -8.460 12.606 31.832 1.00 91.56 681 ASP A N 1
ATOM 5560 C CA . ASP A 1 681 ? -9.135 11.627 30.968 1.00 91.56 681 ASP A CA 1
ATOM 5561 C C . ASP A 1 681 ? -10.138 12.315 30.035 1.00 91.56 681 ASP A C 1
ATOM 5563 O O . ASP A 1 681 ? -10.210 11.988 28.853 1.00 91.56 681 ASP A O 1
ATOM 5567 N N . ILE A 1 682 ? -10.851 13.329 30.534 1.00 91.88 682 ILE A N 1
ATOM 5568 C CA . ILE A 1 682 ? -11.785 14.133 29.734 1.00 91.88 682 ILE A CA 1
ATOM 5569 C C . ILE A 1 682 ? -11.035 14.988 28.702 1.00 91.88 682 ILE A C 1
ATOM 5571 O O . ILE A 1 682 ? -11.450 15.019 27.548 1.00 91.88 682 ILE A O 1
ATOM 5575 N N . PHE A 1 683 ? -9.917 15.637 29.063 1.00 89.25 683 PHE A N 1
ATOM 5576 C CA . PHE A 1 683 ? -9.082 16.361 28.085 1.00 89.25 683 PHE A CA 1
ATOM 5577 C C . PHE A 1 683 ? -8.621 15.436 26.947 1.00 89.25 683 PHE A C 1
ATOM 5579 O O . PHE A 1 683 ? -8.744 15.792 25.774 1.00 89.25 683 PHE A O 1
ATOM 5586 N N . LYS A 1 684 ? -8.180 14.214 27.282 1.00 85.75 684 LYS A N 1
ATOM 5587 C CA . LYS A 1 684 ? -7.798 13.191 26.295 1.00 85.75 684 LYS A CA 1
ATOM 5588 C C . LYS A 1 684 ? -8.977 12.752 25.425 1.00 85.75 684 LYS A C 1
ATOM 5590 O O . LYS A 1 684 ? -8.838 12.702 24.209 1.00 85.75 684 LYS A O 1
ATOM 5595 N N . ALA A 1 685 ? -10.139 12.474 26.017 1.00 84.44 685 ALA A N 1
ATOM 5596 C CA . ALA A 1 685 ? -11.335 12.044 25.284 1.00 84.44 685 ALA A CA 1
ATOM 5597 C C . ALA A 1 685 ? -11.896 13.126 24.344 1.00 84.44 685 ALA A C 1
ATOM 5599 O O . ALA A 1 685 ? -12.491 12.817 23.308 1.00 84.44 685 ALA A O 1
ATOM 5600 N N . LEU A 1 686 ? -11.683 14.396 24.693 1.00 83.69 686 LEU A N 1
ATOM 5601 C CA . LEU A 1 686 ? -12.025 15.554 23.871 1.00 83.69 686 LEU A CA 1
ATOM 5602 C C . LEU A 1 686 ? -10.945 15.908 22.833 1.00 83.69 686 LEU A C 1
ATOM 5604 O O . LEU A 1 686 ? -11.200 16.768 21.989 1.00 83.69 686 LEU A O 1
ATOM 5608 N N . ASN A 1 687 ? -9.781 15.249 22.882 1.00 79.50 687 ASN A N 1
ATOM 5609 C CA . ASN A 1 687 ? -8.598 15.529 22.066 1.00 79.50 687 ASN A CA 1
ATOM 5610 C C . ASN A 1 687 ? -8.204 17.019 22.071 1.00 79.50 687 ASN A C 1
ATOM 5612 O O . ASN A 1 687 ? -8.008 17.624 21.020 1.00 79.50 687 ASN A O 1
ATOM 5616 N N . ILE A 1 688 ? -8.149 17.614 23.263 1.00 81.44 688 ILE A N 1
ATOM 5617 C CA . ILE A 1 688 ? -7.784 19.022 23.472 1.00 81.44 688 ILE A CA 1
ATOM 5618 C C . ILE A 1 688 ? -6.649 19.147 24.481 1.00 81.44 688 ILE A C 1
ATOM 5620 O O . ILE A 1 688 ? -6.476 18.299 25.363 1.00 81.44 688 ILE A O 1
ATOM 5624 N N . HIS A 1 689 ? -5.876 20.225 24.373 1.00 82.25 689 HIS A N 1
ATOM 5625 C CA . HIS A 1 689 ? -4.777 20.478 25.289 1.00 82.25 689 HIS A CA 1
ATOM 5626 C C . HIS A 1 689 ? -5.295 20.899 26.673 1.00 82.25 689 HIS A C 1
ATOM 5628 O O . HIS A 1 689 ? -6.342 21.527 26.822 1.00 82.25 689 HIS A O 1
ATOM 5634 N N . ASN A 1 690 ? -4.512 20.624 27.717 1.00 80.38 690 ASN A N 1
ATOM 5635 C CA . ASN A 1 690 ? -4.859 20.924 29.112 1.00 80.38 690 ASN A CA 1
ATOM 5636 C C . ASN A 1 690 ? -5.070 22.423 29.418 1.00 80.38 690 ASN A C 1
ATOM 5638 O O . ASN A 1 690 ? -5.508 22.759 30.527 1.00 80.38 690 ASN A O 1
ATOM 5642 N N . SER A 1 691 ? -4.700 23.303 28.484 1.00 78.50 691 SER A N 1
ATOM 5643 C CA . SER A 1 691 ? -4.917 24.754 28.514 1.00 78.50 691 SER A CA 1
ATOM 5644 C C . SER A 1 691 ? -6.285 25.174 27.966 1.00 78.50 691 SER A C 1
ATOM 5646 O O . SER A 1 691 ? -6.752 26.254 28.309 1.00 78.50 691 SER A O 1
ATOM 5648 N N . GLU A 1 692 ? -6.959 24.337 27.172 1.00 81.44 692 GLU A N 1
ATOM 5649 C CA . GLU A 1 692 ? -8.260 24.627 26.547 1.00 81.44 692 GLU A CA 1
ATOM 5650 C C . GLU A 1 692 ? -9.425 24.377 27.524 1.00 81.44 692 GLU A C 1
ATOM 5652 O O . GLU A 1 692 ? -10.293 23.520 27.333 1.00 81.44 692 GLU A O 1
ATOM 5657 N N . THR A 1 693 ? -9.434 25.112 28.637 1.00 86.19 693 THR A N 1
ATOM 5658 C CA . THR A 1 693 ? -10.379 24.904 29.746 1.00 86.19 693 THR A CA 1
ATOM 5659 C C . THR A 1 693 ? -11.818 25.290 29.409 1.00 86.19 693 THR A C 1
ATOM 5661 O O . THR A 1 693 ? -12.742 24.762 30.029 1.00 86.19 693 THR A O 1
ATOM 5664 N N . GLU A 1 694 ? -12.035 26.170 28.434 1.00 86.38 694 GLU A N 1
ATOM 5665 C CA . GLU A 1 694 ? -13.367 26.642 28.048 1.00 86.38 694 GLU A CA 1
ATOM 5666 C C . GLU A 1 694 ? -14.209 25.522 27.424 1.00 86.38 694 GLU A C 1
ATOM 5668 O O . GLU A 1 694 ? -15.302 25.223 27.910 1.00 86.38 694 GLU A O 1
ATOM 5673 N N . LYS A 1 695 ? -13.664 24.824 26.417 1.00 85.12 695 LYS A N 1
ATOM 5674 C CA . LYS A 1 695 ? -14.330 23.685 25.768 1.00 85.12 695 LYS A CA 1
ATOM 5675 C C . LYS A 1 695 ? -14.563 22.537 26.747 1.00 85.12 695 LYS A C 1
ATOM 5677 O O . LYS A 1 695 ? -15.665 21.996 26.795 1.00 85.12 695 LYS A O 1
ATOM 5682 N N . PHE A 1 696 ? -13.573 22.230 27.592 1.00 91.50 696 PHE A N 1
ATOM 5683 C CA . PHE A 1 696 ? -13.743 21.288 28.703 1.00 91.50 696 PHE A CA 1
ATOM 5684 C C . PHE A 1 696 ? -14.937 21.678 29.586 1.00 91.50 696 PHE A C 1
ATOM 5686 O O . PHE A 1 696 ? -15.816 20.861 29.853 1.00 91.50 696 PHE A O 1
ATOM 5693 N N . THR A 1 697 ? -14.986 22.937 30.028 1.00 90.25 697 THR A N 1
ATOM 5694 C CA . THR A 1 697 ? -16.014 23.417 30.960 1.00 90.25 697 THR A CA 1
ATOM 5695 C C . THR A 1 697 ? -17.393 23.390 30.316 1.00 90.25 697 THR A C 1
ATOM 5697 O O . THR A 1 697 ? -18.353 22.990 30.973 1.00 90.25 697 THR A O 1
ATOM 5700 N N . LYS A 1 698 ? -17.492 23.754 29.033 1.00 92.69 698 LYS A N 1
ATOM 5701 C CA . LYS A 1 698 ? -18.730 23.700 28.254 1.00 92.69 698 LYS A CA 1
ATOM 5702 C C . LYS A 1 698 ? -19.300 22.280 28.210 1.00 92.69 698 LYS A C 1
ATOM 5704 O O . LYS A 1 698 ? -20.423 22.080 28.666 1.00 92.69 698 LYS A O 1
ATOM 5709 N N . GLU A 1 699 ? -18.525 21.301 27.741 1.00 92.75 699 GLU A N 1
ATOM 5710 C CA . GLU A 1 699 ? -19.007 19.918 27.589 1.00 92.75 699 GLU A CA 1
ATOM 5711 C C . GLU A 1 699 ? -19.323 19.259 28.939 1.00 92.75 699 GLU A C 1
ATOM 5713 O O . GLU A 1 699 ? -20.376 18.642 29.110 1.00 92.75 699 GLU A O 1
ATOM 5718 N N . VAL A 1 700 ? -18.458 19.457 29.942 1.00 92.88 700 VAL A N 1
ATOM 5719 C CA . VAL A 1 700 ? -18.683 18.943 31.302 1.00 92.88 700 VAL A CA 1
ATOM 5720 C C . VAL A 1 700 ? -19.925 19.576 31.928 1.00 92.88 700 VAL A C 1
ATOM 5722 O O . VAL A 1 700 ? -20.712 18.877 32.557 1.00 92.88 700 VAL A O 1
ATOM 5725 N N . SER A 1 701 ? -20.136 20.884 31.765 1.00 92.56 701 SER A N 1
ATOM 5726 C CA . SER A 1 701 ? -21.314 21.574 32.303 1.00 92.56 701 SER A CA 1
ATOM 5727 C C . SER A 1 701 ? -22.609 21.051 31.683 1.00 92.56 701 SER A C 1
ATOM 5729 O O . SER A 1 701 ? -23.562 20.793 32.416 1.00 92.56 701 SER A O 1
ATOM 5731 N N . VAL A 1 702 ? -22.636 20.825 30.363 1.00 94.12 702 VAL A N 1
ATOM 5732 C CA . VAL A 1 702 ? -23.802 20.250 29.671 1.00 94.12 702 VAL A CA 1
ATOM 5733 C C . VAL A 1 702 ? -24.122 18.858 30.213 1.00 94.12 702 VAL A C 1
ATOM 5735 O O . VAL A 1 702 ? -25.239 18.632 30.672 1.00 94.12 702 VAL A O 1
ATOM 5738 N N . LEU A 1 703 ? -23.141 17.952 30.262 1.00 94.62 703 LEU A N 1
ATOM 5739 C CA . LEU A 1 703 ? -23.357 16.589 30.764 1.00 94.62 703 LEU A CA 1
ATOM 5740 C C . LEU A 1 703 ? -23.791 16.548 32.234 1.00 94.62 703 LEU A C 1
ATOM 5742 O O . LEU A 1 703 ? -24.600 15.706 32.617 1.00 94.62 703 LEU A O 1
ATOM 5746 N N . ARG A 1 704 ? -23.289 17.473 33.059 1.00 92.94 704 ARG A N 1
ATOM 5747 C CA . ARG A 1 704 ? -23.722 17.616 34.455 1.00 92.94 704 ARG A CA 1
ATOM 5748 C C . ARG A 1 704 ? -25.155 18.131 34.570 1.00 92.94 704 ARG A C 1
ATOM 5750 O O . ARG A 1 704 ? -25.892 17.652 35.422 1.00 92.94 704 ARG A O 1
ATOM 5757 N N . LYS A 1 705 ? -25.559 19.092 33.730 1.00 92.88 705 LYS A N 1
ATOM 5758 C CA . LYS A 1 705 ? -26.940 19.611 33.695 1.00 92.88 705 LYS A CA 1
ATOM 5759 C C . LYS A 1 705 ? -27.942 18.547 33.259 1.00 92.88 705 LYS A C 1
ATOM 5761 O O . LYS A 1 705 ? -29.043 18.518 33.789 1.00 92.88 705 LYS A O 1
ATOM 5766 N N . LEU A 1 706 ? -27.545 17.672 32.336 1.00 92.06 706 LEU A N 1
ATOM 5767 C CA . LEU A 1 706 ? -28.345 16.521 31.910 1.00 92.06 706 LEU A CA 1
ATOM 5768 C C . LEU A 1 706 ? -28.390 15.395 32.959 1.00 92.06 706 LEU A C 1
ATOM 5770 O O . LEU A 1 706 ? -29.040 14.382 32.732 1.00 92.06 706 LEU A O 1
ATOM 5774 N N . GLY A 1 707 ? -27.675 15.534 34.082 1.00 91.38 707 GLY A N 1
ATOM 5775 C CA . GLY A 1 707 ? -27.592 14.505 35.117 1.00 91.38 707 GLY A CA 1
ATOM 5776 C C . GLY A 1 707 ? -26.780 13.275 34.713 1.00 91.38 707 GLY A C 1
ATOM 5777 O O . GLY A 1 707 ? -26.779 12.302 35.447 1.00 91.38 707 GLY A O 1
ATOM 5778 N N . ILE A 1 708 ? -26.082 13.301 33.574 1.00 94.75 708 ILE A N 1
ATOM 5779 C CA . ILE A 1 708 ? -25.308 12.162 33.055 1.00 94.75 708 ILE A CA 1
ATOM 5780 C C . ILE A 1 708 ? -23.936 12.064 33.729 1.00 94.75 708 ILE A C 1
ATOM 5782 O O . ILE A 1 708 ? -23.392 10.976 33.901 1.00 94.75 708 ILE A O 1
ATOM 5786 N N . LEU A 1 709 ? -23.343 13.202 34.099 1.00 94.44 709 LEU A N 1
ATOM 5787 C CA . LEU A 1 709 ? -22.031 13.260 34.739 1.00 94.44 709 LEU A CA 1
ATOM 5788 C C . LEU A 1 709 ? -22.164 13.827 36.154 1.00 94.44 709 LEU A C 1
ATOM 5790 O O . LEU A 1 709 ? -22.567 14.971 36.340 1.00 94.44 709 LEU A O 1
ATOM 5794 N N . GLU A 1 710 ? -21.760 13.062 37.159 1.00 92.81 710 GLU A N 1
ATOM 5795 C CA . GLU A 1 710 ? -21.781 13.472 38.561 1.00 92.81 710 GLU A CA 1
ATOM 5796 C C . GLU A 1 710 ? -20.372 13.723 39.097 1.00 92.81 710 GLU A C 1
ATOM 5798 O O . GLU A 1 710 ? -19.403 13.071 38.711 1.00 92.81 710 GLU A O 1
ATOM 5803 N N . SER A 1 711 ? -20.248 14.685 40.014 1.00 89.50 711 SER A N 1
ATOM 5804 C CA . SER A 1 711 ? -18.997 14.976 40.719 1.00 89.50 711 SER A CA 1
ATOM 5805 C C . SER A 1 711 ? -19.061 14.379 42.118 1.00 89.50 711 SER A C 1
ATOM 5807 O O . SER A 1 711 ? -19.573 15.018 43.032 1.00 89.50 711 SER A O 1
ATOM 5809 N N . PHE A 1 712 ? -18.498 13.189 42.298 1.00 85.19 712 PHE A N 1
ATOM 5810 C CA . PHE A 1 712 ? -18.531 12.475 43.579 1.00 85.19 712 PHE A CA 1
ATOM 5811 C C . PHE A 1 712 ? -17.366 12.843 44.518 1.00 85.19 712 PHE A C 1
ATOM 5813 O O . PHE A 1 712 ? -17.366 12.439 45.676 1.00 85.19 712 PHE A O 1
ATOM 5820 N N . ARG A 1 713 ? -16.373 13.617 44.044 1.00 85.88 713 ARG A N 1
ATOM 5821 C CA . ARG A 1 713 ? -15.311 14.195 44.892 1.00 85.88 713 ARG A CA 1
ATOM 5822 C C . ARG A 1 713 ? -15.256 15.712 44.794 1.00 85.88 713 ARG A C 1
ATOM 5824 O O . ARG A 1 713 ? -15.113 16.297 43.713 1.00 85.88 713 ARG A O 1
ATOM 5831 N N . SER A 1 714 ? -15.278 16.357 45.952 1.00 83.19 714 SER A N 1
ATOM 5832 C CA . SER A 1 714 ? -15.114 17.799 46.094 1.00 83.19 714 SER A CA 1
ATOM 5833 C C . SER A 1 714 ? -13.695 18.258 45.727 1.00 83.19 714 SER A C 1
ATOM 5835 O O . SER A 1 714 ? -12.726 17.494 45.686 1.00 83.19 714 SER A O 1
ATOM 5837 N N . ASN A 1 715 ? -13.537 19.563 45.482 1.00 79.44 715 ASN A N 1
ATOM 5838 C CA . ASN A 1 715 ? -12.216 20.169 45.265 1.00 79.44 715 ASN A CA 1
ATOM 5839 C C . ASN A 1 715 ? -11.278 19.992 46.475 1.00 79.44 715 ASN A C 1
ATOM 5841 O O . ASN A 1 715 ? -10.060 19.942 46.291 1.00 79.44 715 ASN A O 1
ATOM 5845 N N . ILE A 1 716 ? -11.834 19.933 47.687 1.00 83.81 716 ILE A N 1
ATOM 5846 C CA . ILE A 1 716 ? -11.081 19.806 48.940 1.00 83.81 716 ILE A CA 1
ATOM 5847 C C . ILE A 1 716 ? -10.538 18.381 49.071 1.00 83.81 716 ILE A C 1
ATOM 5849 O O . ILE A 1 716 ? -9.347 18.198 49.317 1.00 83.81 716 ILE A O 1
ATOM 5853 N N . GLU A 1 717 ? -11.372 17.372 48.824 1.00 84.12 717 GLU A N 1
ATOM 5854 C CA . GLU A 1 717 ? -10.962 15.962 48.842 1.00 84.12 717 GLU A CA 1
ATOM 5855 C C . GLU A 1 717 ? -9.917 15.669 47.766 1.00 84.12 717 GLU A C 1
ATOM 5857 O O . GLU A 1 717 ? -8.896 15.046 48.053 1.00 84.12 717 GLU A O 1
ATOM 5862 N N . ALA A 1 718 ? -10.101 16.208 46.556 1.00 81.94 718 ALA A N 1
ATOM 5863 C CA . ALA A 1 718 ? -9.116 16.076 45.489 1.00 81.94 718 ALA A CA 1
ATOM 5864 C C . ALA A 1 718 ? -7.754 16.680 45.881 1.00 81.94 718 ALA A C 1
ATOM 5866 O O . ALA A 1 718 ? -6.722 16.067 45.623 1.00 81.94 718 ALA A O 1
ATOM 5867 N N . LYS A 1 719 ? -7.728 17.844 46.553 1.00 83.38 719 LYS A N 1
ATOM 5868 C CA . LYS A 1 719 ? -6.481 18.441 47.072 1.00 83.38 719 LYS A CA 1
ATOM 5869 C C . LYS A 1 719 ? -5.811 17.539 48.114 1.00 83.38 719 LYS A C 1
ATOM 5871 O O . LYS A 1 719 ? -4.605 17.337 48.028 1.00 83.38 719 LYS A O 1
ATOM 5876 N N . LYS A 1 720 ? -6.567 16.956 49.052 1.00 85.88 720 LYS A N 1
ATOM 5877 C CA . LYS A 1 720 ? -6.017 16.008 50.045 1.00 85.88 720 LYS A CA 1
ATOM 5878 C C . LYS A 1 720 ? -5.389 14.779 49.370 1.00 85.88 720 LYS A C 1
ATOM 5880 O O . LYS A 1 720 ? -4.305 14.347 49.756 1.00 85.88 720 LYS A O 1
ATOM 5885 N N . LEU A 1 721 ? -6.031 14.253 48.326 1.00 83.88 721 LEU A N 1
ATOM 5886 C CA . LEU A 1 721 ? -5.520 13.129 47.536 1.00 83.88 721 LEU A CA 1
ATOM 5887 C C . LEU A 1 721 ? -4.251 13.468 46.745 1.00 83.88 721 LEU A C 1
ATOM 5889 O O . LEU A 1 721 ? -3.378 12.610 46.646 1.00 83.88 721 LEU A O 1
ATOM 5893 N N . VAL A 1 722 ? -4.100 14.696 46.237 1.00 86.38 722 VAL A N 1
ATOM 5894 C CA . VAL A 1 722 ? -2.848 15.153 45.598 1.00 86.38 722 VAL A CA 1
ATOM 5895 C C . VAL A 1 722 ? -1.672 15.036 46.564 1.00 86.38 722 VAL A C 1
ATOM 5897 O O . VAL A 1 722 ? -0.665 14.422 46.221 1.00 86.38 722 VAL A O 1
ATOM 5900 N N . PHE A 1 723 ? -1.823 15.538 47.794 1.00 82.06 723 PHE A N 1
ATOM 5901 C CA . PHE A 1 723 ? -0.774 15.437 48.814 1.00 82.06 723 PHE A CA 1
ATOM 5902 C C . PHE A 1 723 ? -0.452 13.982 49.179 1.00 82.06 723 PHE A C 1
ATOM 5904 O O . PHE A 1 723 ? 0.715 13.633 49.327 1.00 82.06 723 PHE A O 1
ATOM 5911 N N . LYS A 1 724 ? -1.471 13.115 49.267 1.00 83.81 724 LYS A N 1
ATOM 5912 C CA . LYS A 1 724 ? -1.294 11.698 49.621 1.00 83.81 724 LYS A CA 1
ATOM 5913 C C . LYS A 1 724 ? -0.670 10.858 48.498 1.00 83.81 724 LYS A C 1
ATOM 5915 O O . LYS A 1 724 ? 0.078 9.931 48.776 1.00 83.81 724 LYS A O 1
ATOM 5920 N N . THR A 1 725 ? -0.997 11.150 47.240 1.00 82.50 725 THR A N 1
ATOM 5921 C CA . THR A 1 725 ? -0.616 10.317 46.082 1.00 82.50 725 THR A CA 1
ATOM 5922 C C . THR A 1 725 ? 0.545 10.880 45.266 1.00 82.50 725 THR A C 1
ATOM 5924 O O . THR A 1 725 ? 1.044 10.183 44.387 1.00 82.50 725 THR A O 1
ATOM 5927 N N . LYS A 1 726 ? 0.963 12.130 45.521 1.00 83.69 726 LYS A N 1
ATOM 5928 C CA . LYS A 1 726 ? 1.958 12.884 44.732 1.00 83.69 726 LYS A CA 1
ATOM 5929 C C . LYS A 1 726 ? 1.626 12.997 43.230 1.00 83.69 726 LYS A C 1
ATOM 5931 O O . LYS A 1 726 ? 2.499 13.314 42.429 1.00 83.69 726 LYS A O 1
ATOM 5936 N N . LYS A 1 727 ? 0.372 12.755 42.832 1.00 82.62 727 LYS A N 1
ATOM 5937 C CA . LYS A 1 727 ? -0.104 12.906 41.447 1.00 82.62 727 LYS A CA 1
ATOM 5938 C C . LYS A 1 727 ? -0.558 14.337 41.166 1.00 82.62 727 LYS A C 1
ATOM 5940 O O . LYS A 1 727 ? -0.946 15.061 42.082 1.00 82.62 727 LYS A O 1
ATOM 5945 N N . ASN A 1 728 ? -0.575 14.739 39.894 1.00 86.38 728 ASN A N 1
ATOM 5946 C CA . ASN A 1 728 ? -1.139 16.029 39.505 1.00 86.38 728 ASN A CA 1
ATOM 5947 C C . ASN A 1 728 ? -2.640 16.070 39.845 1.00 86.38 728 ASN A C 1
ATOM 5949 O O . ASN A 1 728 ? -3.357 15.084 39.684 1.00 86.38 728 ASN A O 1
ATOM 5953 N N . LYS A 1 729 ? -3.151 17.232 40.270 1.00 83.62 729 LYS A N 1
ATOM 5954 C CA . LYS A 1 729 ? -4.578 17.428 40.575 1.00 83.62 729 LYS A CA 1
ATOM 5955 C C . LYS A 1 729 ? -5.495 17.033 39.413 1.00 83.62 729 LYS A C 1
ATOM 5957 O O . LYS A 1 729 ? -6.609 16.577 39.659 1.00 83.62 729 LYS A O 1
ATOM 5962 N N . LYS A 1 730 ? -5.047 17.217 38.166 1.00 85.25 730 LYS A N 1
ATOM 5963 C CA . LYS A 1 730 ? -5.820 16.847 36.971 1.00 85.25 730 LYS A CA 1
ATOM 5964 C C . LYS A 1 730 ? -5.888 15.333 36.725 1.00 85.25 730 LYS A C 1
ATOM 5966 O O . LYS A 1 730 ? -6.790 14.910 36.014 1.00 85.25 730 LYS A O 1
ATOM 5971 N N . ASP A 1 731 ? -5.014 14.541 37.346 1.00 88.88 731 ASP A N 1
ATOM 5972 C CA . ASP A 1 731 ? -5.023 13.069 37.280 1.00 88.88 731 ASP A CA 1
ATOM 5973 C C . ASP A 1 731 ? -5.853 12.426 38.402 1.00 88.88 731 ASP A C 1
ATOM 5975 O O . ASP A 1 731 ? -6.052 11.213 38.425 1.00 88.88 731 ASP A O 1
ATOM 5979 N N . ILE A 1 732 ? -6.337 13.219 39.364 1.00 90.56 732 ILE A N 1
ATOM 5980 C CA . ILE A 1 732 ? -7.229 12.717 40.409 1.00 90.56 732 ILE A CA 1
ATOM 5981 C C . ILE A 1 732 ? -8.619 12.529 39.808 1.00 90.56 732 ILE A C 1
ATOM 5983 O O . ILE A 1 732 ? -9.191 13.467 39.249 1.00 90.56 732 ILE A O 1
ATOM 5987 N N . THR A 1 733 ? -9.179 11.328 39.942 1.00 91.19 733 THR A N 1
ATOM 5988 C CA . THR A 1 733 ? -10.537 11.021 39.490 1.00 91.19 733 THR A CA 1
ATOM 5989 C C . THR A 1 733 ? -11.569 11.782 40.326 1.00 91.19 733 THR A C 1
ATOM 5991 O O . THR A 1 733 ? -11.462 11.882 41.553 1.00 91.19 733 THR A O 1
ATOM 5994 N N . ARG A 1 734 ? -12.547 12.398 39.657 1.00 91.31 734 ARG A N 1
ATOM 5995 C CA . ARG A 1 734 ? -13.526 13.322 40.266 1.00 91.31 734 ARG A CA 1
ATOM 5996 C C . ARG A 1 734 ? -14.941 13.154 39.741 1.00 91.31 734 ARG A C 1
ATOM 5998 O O . ARG A 1 734 ? -15.878 13.548 40.434 1.00 91.31 734 ARG A O 1
ATOM 6005 N N . TYR A 1 735 ? -15.077 12.610 38.538 1.00 93.94 735 TYR A N 1
ATOM 6006 C CA . TYR A 1 735 ? -16.355 12.467 37.866 1.00 93.94 735 TYR A CA 1
ATOM 6007 C C . TYR A 1 735 ? -16.745 11.006 37.729 1.00 93.94 735 TYR A C 1
ATOM 6009 O O . TYR A 1 735 ? -15.887 10.123 37.684 1.00 93.94 735 TYR A O 1
ATOM 6017 N N . LYS A 1 736 ? -18.046 10.770 37.637 1.00 94.00 736 LYS A N 1
ATOM 6018 C CA . LYS A 1 736 ? -18.622 9.466 37.357 1.00 94.00 736 LYS A CA 1
ATOM 6019 C C . LYS A 1 736 ? -19.793 9.644 36.406 1.00 94.00 736 LYS A C 1
ATOM 6021 O O . LYS A 1 736 ? -20.549 10.599 36.553 1.00 94.00 736 LYS A O 1
ATOM 6026 N N . VAL A 1 737 ? -19.914 8.759 35.425 1.00 94.38 737 VAL A N 1
ATOM 6027 C CA . VAL A 1 737 ? -21.089 8.740 34.551 1.00 94.38 737 VAL A CA 1
ATOM 6028 C C . VAL A 1 737 ? -22.167 7.920 35.238 1.00 94.38 737 VAL A C 1
ATOM 6030 O O . VAL A 1 737 ? -21.894 6.824 35.732 1.00 94.38 737 VAL A O 1
ATOM 6033 N N . VAL A 1 738 ? -23.374 8.459 35.280 1.00 92.50 738 VAL A N 1
ATOM 6034 C CA . VAL A 1 738 ? -24.560 7.813 35.833 1.00 92.50 738 VAL A CA 1
ATOM 6035 C C . VAL A 1 738 ? -25.647 7.800 34.770 1.00 92.50 738 VAL A C 1
ATOM 6037 O O . VAL A 1 738 ? -25.708 8.697 33.934 1.00 92.50 738 VAL A O 1
ATOM 6040 N N . ILE A 1 739 ? -26.480 6.763 34.783 1.00 87.75 739 ILE A N 1
ATOM 6041 C CA . ILE A 1 739 ? -27.662 6.692 33.924 1.00 87.75 739 ILE A CA 1
ATOM 6042 C C . ILE A 1 739 ? -28.752 7.508 34.632 1.00 87.75 739 ILE A C 1
ATOM 6044 O O . ILE A 1 739 ? -29.138 7.119 35.741 1.00 87.75 739 ILE A O 1
ATOM 6048 N N . PRO A 1 740 ? -29.203 8.644 34.068 1.00 80.88 740 PRO A N 1
ATOM 6049 C CA . PRO A 1 740 ? -30.271 9.436 34.667 1.00 80.88 740 PRO A CA 1
ATOM 6050 C C . PRO A 1 740 ? -31.545 8.592 34.775 1.00 80.88 740 PRO A C 1
ATOM 6052 O O . PRO A 1 740 ? -31.812 7.771 33.897 1.00 80.88 740 PRO A O 1
ATOM 6055 N N . LYS A 1 741 ? -32.289 8.763 35.870 1.00 66.81 741 LYS A N 1
ATOM 6056 C CA . LYS A 1 741 ? -33.563 8.065 36.090 1.00 66.81 741 LYS A CA 1
ATOM 6057 C C . LYS A 1 741 ? -34.688 8.626 35.240 1.00 66.81 741 LYS A C 1
ATOM 6059 O O . LYS A 1 741 ? -34.698 9.862 35.048 1.00 66.81 741 LYS A O 1
#